Protein AF-0000000083161414 (afdb_homodimer)

Secondary structure (DSSP, 8-state):
--GGGGGS-EETTT--B-S-SS-----HHHHSTTS---TT---EE-HHHHHT-TT--EEEEEEETTEEEEEEEEEES--TT--EEEEE--TT--EEES--S---HHHHHHHHHTT--SEEE--SGGG-TTHHHHHHHTT-EEEEEGGGGGG-S--TTSSSEEEE-SSEEEE-SS-GGGHHHH-SEEEEE--SSSTT-EEEEEGGGTEEEEETTSEE-GGGG--TTPPTT--SEE-EEETTTTEEPPHHHHHHHHHHHTTS--SEEEESSTT-EE-SSHHHHHHHHHHHHHHHTT-TT-GGGG-/--GGGGGS-EETTT--B-S-SS-----HHHHSTTS---TT---EE-HHHHHT-TT--EEEEEEETTEEEEEEEEEES--TT--EEEEE--TT--EEES--S---HHHHHHHHHTT--SEEE--SGGG-TTHHHHHHHHT-EEEEEGGGGGG-S--TTSSSEEEE-SSEEEE-SS-GGGHHHH-SEEEEE--SSSTT-EEEEEGGGTEEEEETTSEE-GGGG--TTPPTT--SEE-EEETTTTEEPPHHHHHHHHHHHTTS--SEEEESSTT-EE-SSHHHHHHHHHHHHHHHTT-TT-GGGG-

Foldseek 3Di:
DPPVQQQFKAKQALQATAPDNDDDQDAPVQVDPLHHADPVGTDIDGLNCVCVDPQNKDWDWDADPVHNQWIKIFIPPATHPRWIWIWGDDPQFIEIEFAAAHDDPVVLVVCVVRPAGAEYEYQALSRNRVVVVSCVSRVHAYEDAQQRVVNHRDCDVVPRYDHDDDFKDQDGPDPPVCRPPPGQWMWGAQQQLHNRGTWIQRAVQLEIERAQQWFADPQLLDDPPDDPLGAGTAHANHDVVRHHTALVSLLSNLVRPVPGGHAKYHYTHPPGIDGGPVNVRSLSRSQSVNVVVPNPPDCSVVD/DPPVQQQFKAKQALQATAPDNDDDQDAPVQVDPLHHADPVGTDIDGLNCVCVDPQNKDWDWDADPVHNQWIKIFIPPATHPRWIWIWGDDPQFIEIEFAAAHDDPVVLVVCVVRPAGAEYEYQALSRNRVVVVSCVSRVHAYEDAQQRVVNHRDCDVVPRYDHDDDFKDQDGPDPPVCRPPPGQWMWGAQQQLHRRGTWIHRAVQLEIERAQQKFADPQLLDDPPDDPLGAGTAHANHDVVRHHTALVSLLSNLVRPVPGGHAKYHYGHPPGIDGGPVNVRSLSRSVSVNVVVPNPPDCSVVD

InterPro domains:
  IPR001279 Metallo-beta-lactamase [PF00753] (85-232)
  IPR036866 Ribonuclease Z/Hydroxyacylglutathione hydrolase-like [G3DSA:3.60.15.10] (53-272)
  IPR036866 Ribonuclease Z/Hydroxyacylglutathione hydrolase-like [SSF56281] (67-226)

Solvent-accessible surface area (backbone atoms only — not comparable to full-atom values): 31617 Å² total; per-residue (Å²): 124,65,70,77,63,31,52,24,32,17,36,55,59,57,23,41,29,32,79,40,71,68,91,74,84,72,54,72,68,35,53,34,52,48,42,42,40,51,68,89,48,79,54,72,42,25,52,51,56,50,74,68,33,90,77,59,64,42,74,47,78,45,63,39,90,91,39,83,45,38,29,38,40,31,55,37,60,78,50,41,80,47,50,39,18,35,43,37,57,48,97,73,49,14,34,26,44,36,36,54,48,85,76,50,69,68,54,52,51,53,42,46,76,67,66,42,40,44,35,33,39,39,36,45,74,80,30,44,14,35,45,55,59,53,22,60,74,46,71,14,44,32,39,36,35,47,75,45,52,88,68,62,49,47,62,75,92,48,82,44,60,39,69,47,69,83,55,59,45,60,55,44,84,51,63,80,92,55,16,75,84,64,28,47,36,35,38,36,42,32,26,60,44,37,78,32,14,30,34,37,38,34,52,90,75,22,33,32,41,25,37,63,56,49,25,58,26,57,32,38,52,34,80,74,89,64,47,90,75,52,37,32,33,34,64,35,38,10,72,76,47,62,31,44,47,23,55,67,41,55,44,38,35,48,64,59,51,67,86,59,73,48,29,27,38,38,33,32,38,92,87,28,56,40,76,58,61,35,54,63,38,47,55,52,14,50,48,46,42,34,39,41,44,62,45,82,80,49,74,64,75,75,106,125,65,70,75,62,32,51,23,30,18,37,56,61,56,22,41,28,32,79,39,70,70,90,74,83,71,53,70,68,35,52,35,50,49,42,42,39,52,67,89,47,80,54,73,45,24,53,50,55,50,75,68,32,91,74,58,64,42,75,47,79,46,62,40,92,90,38,82,45,37,29,36,40,32,54,38,62,78,50,42,80,49,50,40,17,34,44,38,57,47,97,73,48,14,36,25,44,36,35,52,48,85,76,51,70,69,56,53,51,54,42,47,76,67,67,42,39,44,35,34,41,41,35,45,74,80,30,45,13,34,45,54,60,52,22,61,73,45,71,14,44,31,38,37,35,48,76,46,54,86,67,62,50,47,63,75,92,48,81,44,59,40,72,45,68,82,55,60,46,62,54,43,82,53,63,81,92,54,16,76,84,63,28,47,35,34,38,35,43,32,27,61,44,37,77,30,14,29,34,37,38,34,53,91,73,22,33,31,40,24,38,62,54,48,26,58,27,58,32,40,51,35,79,75,89,64,46,88,74,53,38,33,33,34,65,36,39,11,71,76,45,62,32,44,45,23,55,67,40,55,42,39,36,48,62,58,49,67,84,58,72,48,29,27,38,39,33,31,41,93,86,30,55,42,77,58,62,35,53,62,39,47,53,53,14,51,48,47,41,34,40,41,43,60,46,82,79,49,75,62,74,74,107

pLDDT: mean 95.9, std 7.7, range [50.97, 98.94]

Radius of gyration: 25.71 Å; Cα contacts (8 Å, |Δi|>4): 1393; chains: 2; bounding box: 53×78×58 Å

Organism: NCBI:txid41062

Sequence (606 aa):
MDPSALDLLICSTCGIQYNVTSGLESCKICDDPRQYVPPSGQSWTTLRSLQASPNEYQNTFTTDPDNPNLISIQTTPKLAIGQRAFLCRSDHGNVLWDCITYLADETIQRVNSLGGIHTIVISHPHYFSTSIQWAEAFNADLYISAEDEGWLGNRGDGSKLKLWEGNRLYISDHPAEQRDEMADFVAIKTGGHFPGSSVLWWKSTKKLLIADTILVVPSGLYRVNRLPGTVSYTFMWSYPNFIPLPPDDVHGIWKAIKDIDFEDTHGAFTGHEIKGNSKAMVLESAKIIVKASGYLEHPIFLEMDPSALDLLICSTCGIQYNVTSGLESCKICDDPRQYVPPSGQSWTTLRSLQASPNEYQNTFTTDPDNPNLISIQTTPKLAIGQRAFLCRSDHGNVLWDCITYLADETIQRVNSLGGIHTIVISHPHYFSTSIQWAEAFNADLYISAEDEGWLGNRGDGSKLKLWEGNRLYISDHPAEQRDEMADFVAIKTGGHFPGSSVLWWKSTKKLLIADTILVVPSGLYRVNRLPGTVSYTFMWSYPNFIPLPPDDVHGIWKAIKDIDFEDTHGAFTGHEIKGNSKAMVLESAKIIVKASGYLEHPIFLE

Nearest PDB structures (foldseek):
  2p97-assembly1_A  TM=7.139E-01  e=1.213E-09  Trichormus variabilis ATCC 29413
  7l0b-assembly4_D  TM=6.690E-01  e=3.553E-08  Staphylococcus aureus
  7l0b-assembly1_A  TM=6.341E-01  e=8.142E-08  Staphylococcus aureus
  7l0b-assembly3_C  TM=6.534E-01  e=2.365E-07  Staphylococcus aureus
  2zzi-assembly1_A  TM=6.273E-01  e=8.270E-06  Thermus thermophilus HB8

Structure (mmCIF, N/CA/C/O backbone):
data_AF-0000000083161414-model_v1
#
loop_
_entity.id
_entity.type
_entity.pdbx_description
1 polymer 'Beta-lactamase-like protein'
#
loop_
_atom_site.group_PDB
_atom_site.id
_atom_site.type_symbol
_atom_site.label_atom_id
_atom_site.label_alt_id
_atom_site.label_comp_id
_atom_site.label_asym_id
_atom_site.label_entity_id
_atom_site.label_seq_id
_atom_site.pdbx_PDB_ins_code
_atom_site.Cartn_x
_atom_site.Cartn_y
_atom_site.Cartn_z
_atom_site.occupancy
_atom_site.B_iso_or_equiv
_atom_site.auth_seq_id
_atom_site.auth_comp_id
_atom_site.auth_asym_id
_atom_site.auth_atom_id
_atom_site.pdbx_PDB_model_num
ATOM 1 N N . MET A 1 1 ? 8.055 35.688 -3.094 1 67.81 1 MET A N 1
ATOM 2 C CA . MET A 1 1 ? 8.906 34.781 -2.35 1 67.81 1 MET A CA 1
ATOM 3 C C . MET A 1 1 ? 10.367 35.156 -2.451 1 67.81 1 MET A C 1
ATOM 5 O O . MET A 1 1 ? 10.789 35.75 -3.453 1 67.81 1 MET A O 1
ATOM 9 N N . ASP A 1 2 ? 11.039 35 -1.271 1 74.5 2 ASP A N 1
ATOM 10 C CA . ASP A 1 2 ? 12.477 35.219 -1.259 1 74.5 2 ASP A CA 1
ATOM 11 C C . ASP A 1 2 ? 13.188 34.375 -2.307 1 74.5 2 ASP A C 1
ATOM 13 O O . ASP A 1 2 ? 13.133 33.156 -2.256 1 74.5 2 ASP A O 1
ATOM 17 N N . PRO A 1 3 ? 13.75 35.031 -3.305 1 77.38 3 PRO A N 1
ATOM 18 C CA . PRO A 1 3 ? 14.406 34.312 -4.398 1 77.38 3 PRO A CA 1
ATOM 19 C C . PRO A 1 3 ? 15.461 33.312 -3.906 1 77.38 3 PRO A C 1
ATOM 21 O O . PRO A 1 3 ? 15.68 32.281 -4.539 1 77.38 3 PRO A O 1
ATOM 24 N N . SER A 1 4 ? 16.094 33.656 -2.824 1 82.19 4 SER A N 1
ATOM 25 C CA . SER A 1 4 ? 17.125 32.75 -2.305 1 82.19 4 SER A CA 1
ATOM 26 C C . SER A 1 4 ? 16.516 31.438 -1.818 1 82.19 4 SER A C 1
ATOM 28 O O . SER A 1 4 ? 17.188 30.406 -1.802 1 82.19 4 SER A O 1
ATOM 30 N N . ALA A 1 5 ? 15.242 31.516 -1.496 1 89.81 5 ALA A N 1
ATOM 31 C CA . ALA A 1 5 ? 14.57 30.328 -0.982 1 89.81 5 ALA A CA 1
ATOM 32 C C . ALA A 1 5 ? 14.227 29.359 -2.113 1 89.81 5 ALA A C 1
ATOM 34 O O . ALA A 1 5 ? 13.984 28.172 -1.872 1 89.81 5 ALA A O 1
ATOM 35 N N . LEU A 1 6 ? 14.227 29.844 -3.367 1 95.25 6 LEU A N 1
ATOM 36 C CA . LEU A 1 6 ? 13.844 29.047 -4.527 1 95.25 6 LEU A CA 1
ATOM 37 C C . LEU A 1 6 ? 14.922 28.016 -4.867 1 95.25 6 LEU A C 1
ATOM 39 O O . LEU A 1 6 ? 14.672 27.062 -5.609 1 95.25 6 LEU A O 1
ATOM 43 N N . ASP A 1 7 ? 16.125 28.203 -4.281 1 97.38 7 ASP A N 1
ATOM 44 C CA . ASP A 1 7 ? 17.234 27.344 -4.66 1 97.38 7 ASP A CA 1
ATOM 45 C C . ASP A 1 7 ? 17.562 26.359 -3.541 1 97.38 7 ASP A C 1
ATOM 47 O O . ASP A 1 7 ? 18.516 25.578 -3.658 1 97.38 7 ASP A O 1
ATOM 51 N N . LEU A 1 8 ? 16.797 26.438 -2.461 1 98.12 8 LEU A N 1
ATOM 52 C CA . LEU A 1 8 ? 17 25.469 -1.383 1 98.12 8 LEU A CA 1
ATOM 53 C C . LEU A 1 8 ? 16.656 24.062 -1.841 1 98.12 8 LEU A C 1
ATOM 55 O O . LEU A 1 8 ? 15.688 23.859 -2.572 1 98.12 8 LEU A O 1
ATOM 59 N N . LEU A 1 9 ? 17.422 23.062 -1.373 1 98.5 9 LEU A N 1
ATOM 60 C CA . LEU A 1 9 ? 17.266 21.688 -1.812 1 98.5 9 LEU A CA 1
ATOM 61 C C . LEU A 1 9 ? 15.969 21.094 -1.285 1 98.5 9 LEU A C 1
ATOM 63 O O . LEU A 1 9 ? 15.602 21.312 -0.132 1 98.5 9 LEU A O 1
ATOM 67 N N . ILE A 1 10 ? 15.312 20.406 -2.156 1 98.69 10 ILE A N 1
ATOM 68 C CA . ILE A 1 10 ? 14.125 19.609 -1.851 1 98.69 10 ILE A CA 1
ATOM 69 C C . ILE A 1 10 ? 14.383 18.156 -2.217 1 98.69 10 ILE A C 1
ATOM 71 O O . ILE A 1 10 ? 14.883 17.859 -3.307 1 98.69 10 ILE A O 1
ATOM 75 N N . CYS A 1 11 ? 14.117 17.25 -1.306 1 98.75 11 CYS A N 1
ATOM 76 C CA . CYS A 1 11 ? 14.234 15.828 -1.631 1 98.75 11 CYS A CA 1
ATOM 77 C C . CYS A 1 11 ? 13.281 15.445 -2.754 1 98.75 11 CYS A C 1
ATOM 79 O O . CYS A 1 11 ? 12.078 15.688 -2.662 1 98.75 11 CYS A O 1
ATOM 81 N N . SER A 1 12 ? 13.758 14.766 -3.787 1 98.06 12 SER A N 1
ATOM 82 C CA . SER A 1 12 ? 12.938 14.43 -4.945 1 98.06 12 SER A CA 1
ATOM 83 C C . SER A 1 12 ? 11.938 13.328 -4.609 1 98.06 12 SER A C 1
ATOM 85 O O . SER A 1 12 ? 10.93 13.164 -5.305 1 98.06 12 SER A O 1
ATOM 87 N N . THR A 1 13 ? 12.219 12.602 -3.551 1 98.12 13 THR A N 1
ATOM 88 C CA . THR A 1 13 ? 11.383 11.461 -3.209 1 98.12 13 THR A CA 1
ATOM 89 C C . THR A 1 13 ? 10.242 11.875 -2.275 1 98.12 13 THR A C 1
ATOM 91 O O . THR A 1 13 ? 9.07 11.727 -2.613 1 98.12 13 THR A O 1
ATOM 94 N N . CYS A 1 14 ? 10.562 12.531 -1.187 1 98.31 14 CYS A N 1
ATOM 95 C CA . CYS A 1 14 ? 9.539 12.789 -0.18 1 98.31 14 CYS A CA 1
ATOM 96 C C . CYS A 1 14 ? 9.094 14.242 -0.21 1 98.31 14 CYS A C 1
ATOM 98 O O . CYS A 1 14 ? 8.07 14.594 0.38 1 98.31 14 CYS A O 1
ATOM 100 N N . GLY A 1 15 ? 9.898 15.148 -0.743 1 98.62 15 GLY A N 1
ATOM 101 C CA . GLY A 1 15 ? 9.453 16.516 -0.968 1 98.62 15 GLY A CA 1
ATOM 102 C C . GLY A 1 15 ? 9.852 17.469 0.151 1 98.62 15 GLY A C 1
ATOM 103 O O . GLY A 1 15 ? 9.492 18.641 0.126 1 98.62 15 GLY A O 1
ATOM 104 N N . ILE A 1 16 ? 10.609 17 1.13 1 98.44 16 ILE A N 1
ATOM 105 C CA . ILE A 1 16 ? 10.984 17.859 2.252 1 98.44 16 ILE A CA 1
ATOM 106 C C . ILE A 1 16 ? 12.102 18.797 1.827 1 98.44 16 ILE A C 1
ATOM 108 O O . ILE A 1 16 ? 13.023 18.406 1.11 1 98.44 16 ILE A O 1
ATOM 112 N N . GLN A 1 17 ? 12.016 20.031 2.293 1 98.5 17 GLN A N 1
ATOM 113 C CA . GLN A 1 17 ? 12.984 21.078 1.952 1 98.5 17 GLN A CA 1
ATOM 114 C C . GLN A 1 17 ? 14.055 21.203 3.039 1 98.5 17 GLN A C 1
ATOM 116 O O . GLN A 1 17 ? 13.734 21.172 4.23 1 98.5 17 GLN A O 1
ATOM 121 N N . TYR A 1 18 ? 15.234 21.406 2.656 1 98.25 18 TYR A N 1
ATOM 122 C CA . TYR A 1 18 ? 16.375 21.656 3.539 1 98.25 18 TYR A CA 1
ATOM 123 C C . TYR A 1 18 ? 16.906 23.062 3.35 1 98.25 18 TYR A C 1
ATOM 125 O O . TYR A 1 18 ? 16.859 23.609 2.248 1 98.25 18 TYR A O 1
ATOM 133 N N . ASN A 1 19 ? 17.469 23.594 4.43 1 96.62 19 ASN A N 1
ATOM 134 C CA . ASN A 1 19 ? 17.969 24.969 4.398 1 96.62 19 ASN A CA 1
ATOM 135 C C . ASN A 1 19 ? 19.406 25.031 3.873 1 96.62 19 ASN A C 1
ATOM 137 O O . ASN A 1 19 ? 20.281 25.625 4.504 1 96.62 19 ASN A O 1
ATOM 141 N N . VAL A 1 20 ? 19.688 24.328 2.77 1 97.06 20 VAL A N 1
ATOM 142 C CA . VAL A 1 20 ? 20.969 24.344 2.082 1 97.06 20 VAL A CA 1
ATOM 143 C C . VAL A 1 20 ? 20.75 24.312 0.571 1 97.06 20 VAL A C 1
ATOM 145 O O . VAL A 1 20 ? 19.703 23.844 0.097 1 97.06 20 VAL A O 1
ATOM 148 N N . THR A 1 21 ? 21.719 24.844 -0.13 1 96.88 21 THR A N 1
ATOM 149 C CA . THR A 1 21 ? 21.594 24.906 -1.582 1 96.88 21 THR A CA 1
ATOM 150 C C . THR A 1 21 ? 22.438 23.812 -2.238 1 96.88 21 THR A C 1
ATOM 152 O O . THR A 1 21 ? 22.344 23.594 -3.449 1 96.88 21 THR A O 1
ATOM 155 N N . SER A 1 22 ? 23.297 23.156 -1.467 1 95.75 22 SER A N 1
ATOM 156 C CA . SER A 1 22 ? 24.141 22.078 -1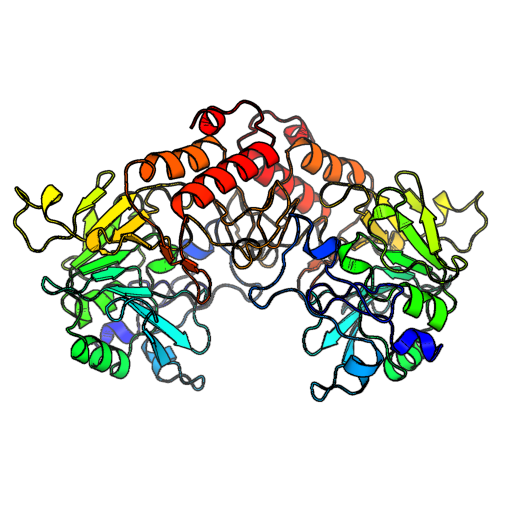.976 1 95.75 22 SER A CA 1
ATOM 157 C C . SER A 1 22 ? 24.75 21.266 -0.837 1 95.75 22 SER A C 1
ATOM 159 O O . SER A 1 22 ? 24.531 21.562 0.337 1 95.75 22 SER A O 1
ATOM 161 N N . GLY A 1 23 ? 25.297 20.094 -1.193 1 95.75 23 GLY A N 1
ATOM 162 C CA . GLY A 1 23 ? 26.172 19.391 -0.271 1 95.75 23 GLY A CA 1
ATOM 163 C C . GLY A 1 23 ? 25.438 18.375 0.592 1 95.75 23 GLY A C 1
ATOM 164 O O . GLY A 1 23 ? 26 17.828 1.536 1 95.75 23 GLY A O 1
ATOM 165 N N . LEU A 1 24 ? 24.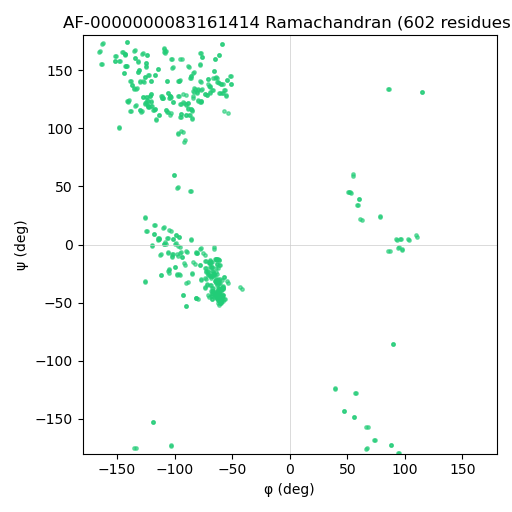172 18.172 0.38 1 95.44 24 LEU A N 1
ATOM 166 C CA . LEU A 1 24 ? 23.438 17.188 1.167 1 95.44 24 LEU A CA 1
ATOM 167 C C . LEU A 1 24 ? 23.609 15.797 0.57 1 95.44 24 LEU A C 1
ATOM 169 O O . LEU A 1 24 ? 23.344 15.594 -0.619 1 95.44 24 LEU A O 1
ATOM 173 N N . GLU A 1 25 ? 24 14.875 1.366 1 94 25 GLU A N 1
ATOM 174 C CA . GLU A 1 25 ? 24.266 13.516 0.893 1 94 25 GLU A CA 1
ATOM 175 C C . GLU A 1 25 ? 23.016 12.648 0.961 1 94 25 GLU A C 1
ATOM 177 O O . GLU A 1 25 ? 22.859 11.719 0.165 1 94 25 GLU A O 1
ATOM 182 N N . SER A 1 26 ? 22.203 12.938 1.973 1 96.25 26 SER A N 1
ATOM 183 C CA . SER A 1 26 ? 21.031 12.086 2.148 1 96.25 26 SER A CA 1
ATOM 184 C C . SER A 1 26 ? 19.891 12.844 2.801 1 96.25 26 SER A C 1
ATOM 186 O O . SER A 1 26 ? 20.078 13.93 3.354 1 96.25 26 SER A O 1
ATOM 188 N N . CYS A 1 27 ? 18.734 12.375 2.611 1 98.06 27 CYS A N 1
ATOM 189 C CA . CYS A 1 27 ? 17.516 12.883 3.236 1 98.06 27 CYS A CA 1
ATOM 190 C C . CYS A 1 27 ? 17.188 12.094 4.496 1 98.06 27 CYS A C 1
ATOM 192 O O . CYS A 1 27 ? 16.938 10.883 4.434 1 98.06 27 CYS A O 1
ATOM 194 N N . LYS A 1 28 ? 17.109 12.719 5.59 1 97.12 28 LYS A N 1
ATOM 195 C CA . LYS A 1 28 ? 16.906 12.023 6.855 1 97.12 28 LYS A CA 1
ATOM 196 C C . LYS A 1 28 ? 15.539 11.336 6.895 1 97.12 28 LYS A C 1
ATOM 198 O O . LYS A 1 28 ? 15.375 10.305 7.547 1 97.12 28 LYS A O 1
ATOM 203 N N . ILE A 1 29 ? 14.578 11.914 6.238 1 97.69 29 ILE A N 1
ATOM 204 C CA . ILE A 1 29 ? 13.25 11.312 6.164 1 97.69 29 ILE A CA 1
ATOM 205 C C . ILE A 1 29 ? 13.305 10.023 5.352 1 97.69 29 ILE A C 1
ATOM 207 O O . ILE A 1 29 ? 12.781 8.992 5.77 1 97.69 29 ILE A O 1
ATOM 211 N N . CYS A 1 30 ? 13.938 10.031 4.207 1 98.06 30 CYS A N 1
ATOM 212 C CA . CYS A 1 30 ? 14.016 8.867 3.33 1 98.06 30 CYS A CA 1
ATOM 213 C C . CYS A 1 30 ? 14.93 7.797 3.924 1 98.06 30 CYS A C 1
ATOM 215 O O . CYS A 1 30 ? 14.75 6.609 3.654 1 98.06 30 CYS A O 1
ATOM 217 N N . ASP A 1 31 ? 15.883 8.227 4.773 1 97.88 31 ASP A N 1
ATOM 218 C CA . ASP A 1 31 ? 16.797 7.285 5.426 1 97.88 31 ASP A CA 1
ATOM 219 C C . ASP A 1 31 ? 16.078 6.504 6.523 1 97.88 31 ASP A C 1
ATOM 221 O O . ASP A 1 31 ? 16.484 5.395 6.871 1 97.88 31 ASP A O 1
ATOM 225 N N . ASP A 1 32 ? 15.109 7.121 7.07 1 98.19 32 ASP A N 1
ATOM 226 C CA . ASP A 1 32 ? 14.367 6.492 8.156 1 98.19 32 ASP A CA 1
ATOM 227 C C . ASP A 1 32 ? 13.664 5.223 7.672 1 98.19 32 ASP A C 1
ATOM 229 O O . ASP A 1 32 ? 13.062 5.207 6.598 1 98.19 32 ASP A O 1
ATOM 233 N N . PRO A 1 33 ? 13.633 4.145 8.453 1 98.12 33 PRO A N 1
ATOM 234 C CA . PRO A 1 33 ? 13.055 2.857 8.047 1 98.12 33 PRO A CA 1
ATOM 235 C C . PRO A 1 33 ? 11.57 2.947 7.734 1 98.12 33 PRO A C 1
ATOM 237 O O . PRO A 1 33 ? 11 2.021 7.148 1 98.12 33 PRO A O 1
ATOM 240 N N . ARG A 1 34 ? 10.93 4.039 8.109 1 97.5 34 ARG A N 1
ATOM 241 C CA . ARG A 1 34 ? 9.531 4.238 7.754 1 97.5 34 ARG A CA 1
ATOM 242 C C . ARG A 1 34 ? 9.375 4.555 6.27 1 97.5 34 ARG A C 1
ATOM 244 O O . ARG A 1 34 ? 8.289 4.414 5.707 1 97.5 34 ARG A O 1
ATOM 251 N N . GLN A 1 35 ? 10.367 5.031 5.672 1 97.88 35 GLN A N 1
ATOM 252 C CA . GLN A 1 35 ? 10.367 5.469 4.277 1 97.88 35 GLN A CA 1
ATOM 253 C C . GLN A 1 35 ? 11.359 4.656 3.449 1 97.88 35 GLN A C 1
ATOM 255 O O . GLN A 1 35 ? 11.461 3.438 3.607 1 97.88 35 GLN A O 1
ATOM 260 N N . TYR A 1 36 ? 11.906 5.309 2.32 1 98.12 36 TYR A N 1
ATOM 261 C CA . TYR A 1 36 ? 12.836 4.582 1.464 1 98.12 36 TYR A CA 1
ATOM 262 C C . TYR A 1 36 ? 13.602 5.539 0.556 1 98.12 36 TYR A C 1
ATOM 264 O O . TYR A 1 36 ? 13.188 6.684 0.363 1 98.12 36 TYR A O 1
ATOM 272 N N . VAL A 1 37 ? 14.719 5.07 0.172 1 98.06 37 VAL A N 1
ATOM 273 C CA . VAL A 1 37 ? 15.461 5.656 -0.939 1 98.06 37 VAL A CA 1
ATOM 274 C C . VAL A 1 37 ? 15.164 4.883 -2.223 1 98.06 37 VAL A C 1
ATOM 276 O O . VAL A 1 37 ? 15.234 3.65 -2.24 1 98.06 37 VAL A O 1
ATOM 279 N N . PRO A 1 38 ? 14.766 5.559 -3.289 1 96.88 38 PRO A N 1
ATOM 280 C CA . PRO A 1 38 ? 14.469 4.824 -4.52 1 96.88 38 PRO A CA 1
ATOM 281 C C . PRO A 1 38 ? 15.68 4.074 -5.07 1 96.88 38 PRO A C 1
ATOM 283 O O . PRO A 1 38 ? 16.812 4.363 -4.688 1 96.88 38 PRO A O 1
ATOM 286 N N . PRO A 1 39 ? 15.422 3.127 -5.969 1 95.75 39 PRO A N 1
ATOM 287 C CA . PRO A 1 39 ? 16.516 2.322 -6.516 1 95.75 39 PRO A CA 1
ATOM 288 C C . PRO A 1 39 ? 17.594 3.172 -7.184 1 95.75 39 PRO A C 1
ATOM 290 O O . PRO A 1 39 ? 18.766 2.791 -7.188 1 95.75 39 PRO A O 1
ATOM 293 N N . SER A 1 40 ? 17.25 4.312 -7.699 1 95.94 40 SER A N 1
ATOM 294 C CA . SER A 1 40 ? 18.188 5.18 -8.406 1 95.94 40 SER A CA 1
ATOM 295 C C . SER A 1 40 ? 19.031 5.992 -7.434 1 95.94 40 SER A C 1
ATOM 297 O O . SER A 1 40 ? 19.953 6.703 -7.844 1 95.94 40 SER A O 1
ATOM 299 N N . GLY A 1 41 ? 18.688 5.906 -6.141 1 96.88 41 GLY A N 1
ATOM 300 C CA . GLY A 1 41 ? 19.422 6.652 -5.129 1 96.88 41 GLY A CA 1
ATOM 301 C C . GLY A 1 41 ? 18.781 7.992 -4.801 1 96.88 41 GLY A C 1
ATOM 302 O O . GLY A 1 41 ? 17.734 8.344 -5.355 1 96.88 41 GLY A O 1
ATOM 303 N N . GLN A 1 42 ? 19.453 8.711 -3.865 1 97.25 42 GLN A N 1
ATOM 304 C CA . GLN A 1 42 ? 19 10.023 -3.414 1 97.25 42 GLN A CA 1
ATOM 305 C C . GLN A 1 42 ? 19.156 11.07 -4.516 1 97.25 42 GLN A C 1
ATOM 307 O O . GLN A 1 42 ? 20.156 11.078 -5.23 1 97.25 42 GLN A O 1
ATOM 312 N N . SER A 1 43 ? 18.156 11.898 -4.676 1 97.81 43 SER A N 1
ATOM 313 C CA . SER A 1 43 ? 18.25 13.016 -5.605 1 97.81 43 SER A CA 1
ATOM 314 C C . SER A 1 43 ? 17.531 14.25 -5.066 1 97.81 43 SER A C 1
ATOM 316 O O . SER A 1 43 ? 16.75 14.156 -4.121 1 97.81 43 SER A O 1
ATOM 318 N N . TRP A 1 44 ? 17.859 15.414 -5.672 1 98.25 44 TRP A N 1
ATOM 319 C CA . TRP A 1 44 ? 17.375 16.688 -5.16 1 98.25 44 TRP A CA 1
ATOM 320 C C . TRP A 1 44 ? 16.766 17.531 -6.281 1 98.25 44 TRP A C 1
ATOM 322 O O . TRP A 1 44 ? 17.141 17.375 -7.449 1 98.25 44 TRP A O 1
ATOM 332 N N . THR A 1 45 ? 15.828 18.312 -5.91 1 98.19 45 THR A N 1
ATOM 333 C CA . THR A 1 45 ? 15.258 19.359 -6.746 1 98.19 45 THR A CA 1
ATOM 334 C C . THR A 1 45 ? 15.133 20.672 -5.965 1 98.19 45 THR A C 1
ATOM 336 O O . THR A 1 45 ? 15.711 20.812 -4.891 1 98.19 45 THR A O 1
ATOM 339 N N . THR A 1 46 ? 14.562 21.656 -6.535 1 98.38 46 THR A N 1
ATOM 340 C CA . THR A 1 46 ? 14.273 22.953 -5.914 1 98.38 46 THR A CA 1
ATOM 341 C C . THR A 1 46 ? 12.938 23.5 -6.395 1 98.38 46 THR A C 1
ATOM 343 O O . THR A 1 46 ? 12.375 23.016 -7.379 1 98.38 46 THR A O 1
ATOM 346 N N . LEU A 1 47 ? 12.461 24.469 -5.648 1 98.06 47 LEU A N 1
ATOM 347 C CA . LEU A 1 47 ? 11.234 25.109 -6.113 1 98.06 47 LEU A CA 1
ATOM 348 C C . LEU A 1 47 ? 11.445 25.75 -7.484 1 98.06 47 LEU A C 1
ATOM 350 O O . LEU A 1 47 ? 10.555 25.688 -8.344 1 98.06 47 LEU A O 1
ATOM 354 N N . ARG A 1 48 ? 12.602 26.359 -7.742 1 97.5 48 ARG A N 1
ATOM 355 C CA . ARG A 1 48 ? 12.891 26.953 -9.047 1 97.5 48 ARG A CA 1
ATOM 356 C C . ARG A 1 48 ? 12.82 25.906 -10.148 1 97.5 48 ARG A C 1
ATOM 358 O O . ARG A 1 48 ? 12.18 26.125 -11.18 1 97.5 48 ARG A O 1
ATOM 365 N N . SER A 1 49 ? 13.484 24.75 -9.914 1 97.56 49 SER A N 1
ATOM 366 C CA . SER A 1 49 ? 13.484 23.672 -10.898 1 97.56 49 SER A CA 1
ATOM 367 C C . SER A 1 49 ? 12.078 23.141 -11.141 1 97.56 49 SER A C 1
ATOM 369 O O . SER A 1 49 ? 11.703 22.828 -12.273 1 97.56 49 SER A O 1
ATOM 371 N N . LEU A 1 50 ? 11.32 23.031 -10.07 1 98.19 50 LEU A N 1
ATOM 372 C CA . LEU A 1 50 ? 9.953 22.516 -10.195 1 98.19 50 LEU A CA 1
ATOM 373 C C . LEU A 1 50 ? 9.078 23.484 -10.977 1 98.19 50 LEU A C 1
ATOM 375 O O . LEU A 1 50 ? 8.281 23.062 -11.82 1 98.19 50 LEU A O 1
ATOM 379 N N . GLN A 1 51 ? 9.242 24.781 -10.75 1 96.94 51 GLN A N 1
ATOM 380 C CA . GLN A 1 51 ? 8.453 25.797 -11.43 1 96.94 51 GLN A CA 1
ATOM 381 C C . GLN A 1 51 ? 8.789 25.859 -12.914 1 96.94 51 GLN A C 1
ATOM 383 O O . GLN A 1 51 ? 7.934 26.172 -13.742 1 96.94 51 GLN A O 1
ATOM 388 N N . ALA A 1 52 ? 9.984 25.516 -13.273 1 96.56 52 ALA A N 1
ATOM 389 C CA . ALA A 1 52 ? 10.445 25.594 -14.664 1 96.56 52 ALA A CA 1
ATOM 390 C C . ALA A 1 52 ? 10.367 24.234 -15.344 1 96.56 52 ALA A C 1
ATOM 392 O O . ALA A 1 52 ? 10.75 24.094 -16.5 1 96.56 52 ALA A O 1
ATOM 393 N N . SER A 1 53 ? 9.891 23.281 -14.617 1 96.12 53 SER A N 1
ATOM 394 C CA . SER A 1 53 ? 9.906 21.906 -15.102 1 96.12 53 SER A CA 1
ATOM 395 C C . SER A 1 53 ? 9.031 21.734 -16.344 1 96.12 53 SER A C 1
ATOM 397 O O . SER A 1 53 ? 7.93 22.297 -16.406 1 96.12 53 SER A O 1
ATOM 399 N N . PRO A 1 54 ? 9.398 20.922 -17.281 1 94.31 54 PRO A N 1
ATOM 400 C CA . PRO A 1 54 ? 8.555 20.609 -18.438 1 94.31 54 PRO A CA 1
ATOM 401 C C . PRO A 1 54 ? 7.32 19.797 -18.062 1 94.31 54 PRO A C 1
ATOM 403 O O . PRO A 1 54 ? 6.375 19.703 -18.859 1 94.31 54 PRO A O 1
ATOM 406 N N . ASN A 1 55 ? 7.285 19.203 -16.859 1 92.88 55 ASN A N 1
ATOM 407 C CA . ASN A 1 55 ? 6.121 18.469 -16.391 1 92.88 55 ASN A CA 1
ATOM 408 C C . ASN A 1 55 ? 4.945 19.391 -16.094 1 92.88 55 ASN A C 1
ATOM 410 O O . ASN A 1 55 ? 3.811 18.938 -15.93 1 92.88 55 ASN A O 1
ATOM 414 N N . GLU A 1 56 ? 5.227 20.688 -16.031 1 95.31 56 GLU A N 1
ATOM 415 C CA . GLU A 1 56 ? 4.199 21.703 -15.828 1 95.31 56 GLU A CA 1
ATOM 416 C C . GLU A 1 56 ? 3.385 21.422 -14.57 1 95.31 56 GLU A C 1
ATOM 418 O O . GLU A 1 56 ? 2.158 21.312 -14.633 1 95.31 56 GLU A O 1
ATOM 423 N N . TYR A 1 57 ? 4.027 21.359 -13.406 1 98 57 TYR A N 1
ATOM 424 C CA . TYR A 1 57 ? 3.373 21.125 -12.125 1 98 57 TYR A CA 1
ATOM 425 C C . TYR A 1 57 ? 2.35 22.203 -11.812 1 98 57 TYR A C 1
ATOM 427 O O . TYR A 1 57 ? 2.584 23.391 -12.086 1 98 57 TYR A O 1
ATOM 435 N N . GLN A 1 58 ? 1.248 21.75 -11.297 1 97.88 58 GLN A N 1
ATOM 436 C CA . GLN A 1 58 ? 0.197 22.656 -10.836 1 97.88 58 GLN A CA 1
ATOM 437 C C . GLN A 1 58 ? -0.485 22.109 -9.586 1 97.88 58 GLN A C 1
ATOM 439 O O . GLN A 1 58 ? -0.511 20.906 -9.359 1 97.88 58 GLN A O 1
ATOM 444 N N . ASN A 1 59 ? -0.918 23 -8.742 1 98.56 59 ASN A N 1
ATOM 445 C CA . ASN A 1 59 ? -1.77 22.594 -7.629 1 98.56 59 ASN A CA 1
ATOM 446 C C . ASN A 1 59 ? -3.248 22.641 -8.008 1 98.56 59 ASN A C 1
ATOM 448 O O . ASN A 1 59 ? -3.752 23.703 -8.398 1 98.56 59 ASN A O 1
ATOM 452 N N . THR A 1 60 ? -3.857 21.531 -7.902 1 98.31 60 THR A N 1
ATOM 453 C CA . THR A 1 60 ? -5.289 21.422 -8.164 1 98.31 60 THR A CA 1
ATOM 454 C C . THR A 1 60 ? -6.086 21.594 -6.871 1 98.31 60 THR A C 1
ATOM 456 O O . THR A 1 60 ? -5.766 21 -5.848 1 98.31 60 THR A O 1
ATOM 459 N N . PHE A 1 61 ? -7.07 22.469 -6.945 1 98.62 61 PHE A N 1
ATOM 460 C CA . PHE A 1 61 ? -7.961 22.734 -5.82 1 98.62 61 PHE A CA 1
ATOM 461 C C . PHE A 1 61 ? -9.297 22.016 -6.008 1 98.62 61 PHE A C 1
ATOM 463 O O . PHE A 1 61 ? -9.961 22.188 -7.027 1 98.62 61 PHE A O 1
ATOM 470 N N . THR A 1 62 ? -9.672 21.172 -5.047 1 98.5 62 THR A N 1
ATOM 471 C CA . THR A 1 62 ? -10.93 20.438 -5.113 1 98.5 62 THR A CA 1
ATOM 472 C C . THR A 1 62 ? -11.781 20.719 -3.879 1 98.5 62 THR A C 1
ATOM 474 O O . THR A 1 62 ? -11.391 20.391 -2.758 1 98.5 62 THR A O 1
ATOM 477 N N . THR A 1 63 ? -12.922 21.281 -4.086 1 98.31 63 THR A N 1
ATOM 478 C CA . THR A 1 63 ? -13.852 21.578 -2.994 1 98.31 63 THR A CA 1
ATOM 479 C C . THR A 1 63 ? -14.641 20.328 -2.602 1 98.31 63 THR A C 1
ATOM 481 O O . THR A 1 63 ? -15.117 19.594 -3.467 1 98.31 63 THR A O 1
ATOM 484 N N . ASP A 1 64 ? -14.664 20.078 -1.337 1 97.44 64 ASP A N 1
ATOM 485 C CA . ASP A 1 64 ? -15.5 18.984 -0.856 1 97.44 64 ASP A CA 1
ATOM 486 C C . ASP A 1 64 ? -16.953 19.188 -1.275 1 97.44 64 ASP A C 1
ATOM 488 O O . ASP A 1 64 ? -17.516 20.281 -1.127 1 97.44 64 ASP A O 1
ATOM 492 N N . PRO A 1 65 ? -17.531 18.172 -1.789 1 95.06 65 PRO A N 1
ATOM 493 C CA . PRO A 1 65 ? -18.906 18.328 -2.279 1 95.06 65 PRO A CA 1
ATOM 494 C C . PRO A 1 65 ? -19.906 18.641 -1.159 1 95.06 65 PRO A C 1
ATOM 496 O O . PRO A 1 65 ? -20.922 19.281 -1.395 1 95.06 65 PRO A O 1
ATOM 499 N N . ASP A 1 66 ? -19.625 18.234 0.068 1 95 66 ASP A N 1
ATOM 500 C CA . ASP A 1 66 ? -20.594 18.375 1.163 1 95 66 ASP A CA 1
ATOM 501 C C . ASP A 1 66 ? -20.25 19.562 2.049 1 95 66 ASP A C 1
ATOM 503 O O . ASP A 1 66 ? -21 19.891 2.975 1 95 66 ASP A O 1
ATOM 507 N N . ASN A 1 67 ? -19.125 20.203 1.897 1 97.19 67 ASN A N 1
ATOM 508 C CA . ASN A 1 67 ? -18.672 21.344 2.672 1 97.19 67 ASN A CA 1
ATOM 509 C C . ASN A 1 67 ? -17.812 22.281 1.831 1 97.19 67 ASN A C 1
ATOM 511 O O . ASN A 1 67 ? -16.594 22.062 1.688 1 97.19 67 ASN A O 1
ATOM 515 N N . PRO A 1 68 ? -18.391 23.344 1.368 1 97.38 68 PRO A N 1
ATOM 516 C CA . PRO A 1 68 ? -17.656 24.25 0.463 1 97.38 68 PRO A CA 1
ATOM 517 C C . PRO A 1 68 ? -16.453 24.906 1.13 1 97.38 68 PRO A C 1
ATOM 519 O O . PRO A 1 68 ? -15.617 25.5 0.447 1 97.38 68 PRO A O 1
ATOM 522 N N . ASN A 1 69 ? -16.359 24.828 2.436 1 98.31 69 ASN A N 1
ATOM 523 C CA . ASN A 1 69 ? -15.25 25.453 3.156 1 98.31 69 ASN A CA 1
ATOM 524 C C . ASN A 1 69 ? -14.062 24.516 3.289 1 98.31 69 ASN A C 1
ATOM 526 O O . ASN A 1 69 ? -13.008 24.891 3.809 1 98.31 69 ASN A O 1
ATOM 530 N N . LEU A 1 70 ? -14.234 23.312 2.883 1 98.69 70 LEU A N 1
ATOM 531 C CA . LEU A 1 70 ? -13.156 22.328 2.883 1 98.69 70 LEU A CA 1
ATOM 532 C C . LEU A 1 70 ? -12.617 22.125 1.474 1 98.69 70 LEU A C 1
ATOM 534 O O . LEU A 1 70 ? -13.305 21.562 0.62 1 98.69 70 LEU A O 1
ATOM 538 N N . ILE A 1 71 ? -11.383 22.531 1.241 1 98.88 71 ILE A N 1
ATOM 539 C CA . ILE A 1 71 ? -10.781 22.469 -0.085 1 98.88 71 ILE A CA 1
ATOM 540 C C . ILE A 1 71 ? -9.469 21.703 -0.018 1 98.88 71 ILE A C 1
ATOM 542 O O . ILE A 1 71 ? -8.562 22.062 0.741 1 98.88 71 ILE A O 1
ATOM 546 N N . SER A 1 72 ? -9.398 20.625 -0.78 1 98.75 72 SER A N 1
ATOM 547 C CA . SER A 1 72 ? -8.133 19.906 -0.862 1 98.75 72 SER A CA 1
ATOM 548 C C . SER A 1 72 ? -7.223 20.5 -1.933 1 98.75 72 SER A C 1
ATOM 550 O O . SER A 1 72 ? -7.699 21 -2.955 1 98.75 72 SER A O 1
ATOM 552 N N . ILE A 1 73 ? -5.945 20.531 -1.68 1 98.81 73 ILE A N 1
ATOM 553 C CA . ILE A 1 73 ? -4.918 21 -2.602 1 98.81 73 ILE A CA 1
ATOM 554 C C . ILE A 1 73 ? -3.922 19.891 -2.891 1 98.81 73 ILE A C 1
ATOM 556 O O . ILE A 1 73 ? -3.338 19.312 -1.967 1 98.81 73 ILE A O 1
ATOM 560 N N . GLN A 1 74 ? -3.74 19.531 -4.129 1 98.62 74 GLN A N 1
ATOM 561 C CA . GLN A 1 74 ? -2.838 18.453 -4.531 1 98.62 74 GLN A CA 1
ATOM 562 C C . GLN A 1 74 ? -2.039 18.844 -5.773 1 98.62 74 GLN A C 1
ATOM 564 O O . GLN A 1 74 ? -2.578 19.453 -6.699 1 98.62 74 GLN A O 1
ATOM 569 N N . THR A 1 75 ? -0.782 18.484 -5.805 1 98.75 75 THR A N 1
ATOM 570 C CA . THR A 1 75 ? 0.064 18.766 -6.957 1 98.75 75 THR A CA 1
ATOM 571 C C . THR A 1 75 ? -0.138 17.719 -8.047 1 98.75 75 THR A C 1
ATOM 573 O O . THR A 1 75 ? -0.203 16.516 -7.766 1 98.75 75 THR A O 1
ATOM 576 N N . THR A 1 76 ? -0.279 18.141 -9.242 1 97.69 76 THR A N 1
ATOM 577 C CA . THR A 1 76 ? -0.345 17.281 -10.43 1 97.69 76 THR A CA 1
ATOM 578 C C . THR A 1 76 ? 0.685 17.719 -11.469 1 97.69 76 THR A C 1
ATOM 580 O O . THR A 1 76 ? 0.842 18.922 -11.727 1 97.69 76 THR A O 1
ATOM 583 N N . PRO A 1 77 ? 1.368 16.938 -12.164 1 97.62 77 PRO A N 1
ATOM 584 C CA . PRO A 1 77 ? 1.456 15.5 -11.891 1 97.62 77 PRO A CA 1
ATOM 585 C C . PRO A 1 77 ? 2.002 15.203 -10.492 1 97.62 77 PRO A C 1
ATOM 587 O O . PRO A 1 77 ? 2.395 16.125 -9.773 1 97.62 77 PRO A O 1
ATOM 590 N N . LYS A 1 78 ? 1.968 13.953 -10.133 1 97.44 78 LYS A N 1
ATOM 591 C CA . LYS A 1 78 ? 2.316 13.523 -8.773 1 97.44 78 LYS A CA 1
ATOM 592 C C . LYS A 1 78 ? 3.711 14.008 -8.391 1 97.44 78 LYS A C 1
ATOM 594 O O . LYS A 1 78 ? 4.668 13.828 -9.148 1 97.44 78 LYS A O 1
ATOM 599 N N . LEU A 1 79 ? 3.842 14.625 -7.328 1 97.62 79 LEU A N 1
ATOM 600 C CA . LEU A 1 79 ? 5.086 15.078 -6.719 1 97.62 79 LEU A CA 1
ATOM 601 C C . LEU A 1 79 ? 5.211 14.562 -5.289 1 97.62 79 LEU A C 1
ATOM 603 O O . LEU A 1 79 ? 4.207 14.406 -4.59 1 97.62 79 LEU A O 1
ATOM 607 N N . ALA A 1 80 ? 6.488 14.219 -4.852 1 97.12 80 ALA A N 1
ATOM 608 C CA . ALA A 1 80 ? 6.738 13.664 -3.523 1 97.12 80 ALA A CA 1
ATOM 609 C C . ALA A 1 80 ? 5.926 12.391 -3.299 1 97.12 80 ALA A C 1
ATOM 611 O O . ALA A 1 80 ? 5.996 11.453 -4.094 1 97.12 80 ALA A O 1
ATOM 612 N N . ILE A 1 81 ? 5.199 12.281 -2.268 1 95.62 81 ILE A N 1
ATOM 613 C CA . ILE A 1 81 ? 4.508 11.023 -2.008 1 95.62 81 ILE A CA 1
ATOM 614 C C . ILE A 1 81 ? 3.078 11.109 -2.537 1 95.62 81 ILE A C 1
ATOM 616 O O . ILE A 1 81 ? 2.273 10.203 -2.309 1 95.62 81 ILE A O 1
ATOM 620 N N . GLY A 1 82 ? 2.738 12.164 -3.225 1 97.06 82 GLY A N 1
ATOM 621 C CA . GLY A 1 82 ? 1.426 12.328 -3.828 1 97.06 82 GLY A CA 1
ATOM 622 C C . GLY A 1 82 ? 0.358 12.742 -2.832 1 97.06 82 GLY A C 1
ATOM 623 O O . GLY A 1 82 ? -0.831 12.5 -3.055 1 97.06 82 GLY A O 1
ATOM 624 N N . GLN A 1 83 ? 0.737 13.344 -1.786 1 97.44 83 GLN A N 1
ATOM 625 C CA . GLN A 1 83 ? -0.143 13.734 -0.69 1 97.44 83 GLN A CA 1
ATOM 626 C C . GLN A 1 83 ? -0.949 14.984 -1.051 1 97.44 83 GLN A C 1
ATOM 628 O O . GLN A 1 83 ? -0.629 15.68 -2.018 1 97.44 83 GLN A O 1
ATOM 633 N N . ARG A 1 84 ? -1.977 15.227 -0.278 1 98.5 84 ARG A N 1
ATOM 634 C CA . ARG A 1 84 ? -2.727 16.469 -0.4 1 98.5 84 ARG A CA 1
ATOM 635 C C . ARG A 1 84 ? -2.799 17.203 0.938 1 98.5 84 ARG A C 1
ATOM 637 O O . ARG A 1 84 ? -2.566 16.609 1.99 1 98.5 84 ARG A O 1
ATOM 644 N N . ALA A 1 85 ? -3.002 18.469 0.886 1 98.75 85 ALA A N 1
ATOM 645 C CA . ALA A 1 85 ? -3.311 19.312 2.035 1 98.75 85 ALA A CA 1
ATOM 646 C C . ALA A 1 85 ? -4.762 19.781 2 1 98.75 85 ALA A C 1
ATOM 648 O O . ALA A 1 85 ? -5.438 19.656 0.975 1 98.75 85 ALA A O 1
ATOM 649 N N . PHE A 1 86 ? -5.23 20.297 3.146 1 98.88 86 PHE A N 1
ATOM 650 C CA . PHE A 1 86 ? -6.602 20.797 3.221 1 98.88 86 PHE A CA 1
ATOM 651 C C . PHE A 1 86 ? -6.629 22.25 3.668 1 98.88 86 PHE A C 1
ATOM 653 O O . PHE A 1 86 ? -6.117 22.594 4.738 1 98.88 86 PHE A O 1
ATOM 660 N N . LEU A 1 87 ? -7.152 23.109 2.838 1 98.88 87 LEU A N 1
ATOM 661 C CA . LEU A 1 87 ? -7.5 24.469 3.252 1 98.88 87 LEU A CA 1
ATOM 662 C C . LEU A 1 87 ? -8.891 24.5 3.877 1 98.88 87 LEU A C 1
ATOM 664 O O . LEU A 1 87 ? -9.891 24.297 3.186 1 98.88 87 LEU A O 1
ATOM 668 N N . CYS A 1 88 ? -8.961 24.688 5.168 1 98.56 88 CYS A N 1
ATOM 669 C CA . CYS A 1 88 ? -10.203 24.844 5.902 1 98.56 88 CYS A CA 1
ATOM 670 C C . CYS A 1 88 ? -10.547 26.328 6.09 1 98.56 88 CYS A C 1
ATOM 672 O O . CYS A 1 88 ? -9.906 27.016 6.887 1 98.56 88 CYS A O 1
ATOM 674 N N . ARG A 1 89 ? -11.516 26.766 5.441 1 97.75 89 ARG A N 1
ATOM 675 C CA . ARG A 1 89 ? -11.875 28.188 5.48 1 97.75 89 ARG A CA 1
ATOM 676 C C . ARG A 1 89 ? -12.742 28.484 6.695 1 97.75 89 ARG A C 1
ATOM 678 O O . ARG A 1 89 ? -13.664 27.734 7.012 1 97.75 89 ARG A O 1
ATOM 685 N N . SER A 1 90 ? -12.359 29.5 7.359 1 93.5 90 SER A N 1
ATOM 686 C CA . SER A 1 90 ? -13.07 29.922 8.562 1 93.5 90 SER A CA 1
ATOM 687 C C . SER A 1 90 ? -13.109 31.453 8.656 1 93.5 90 SER A C 1
ATOM 689 O O . SER A 1 90 ? -12.219 32.125 8.148 1 93.5 90 SER A O 1
ATOM 691 N N . ASP A 1 91 ? -14.141 32 9.352 1 89.56 91 ASP A N 1
ATOM 692 C CA . ASP A 1 91 ? -14.289 33.438 9.555 1 89.56 91 ASP A CA 1
ATOM 693 C C . ASP A 1 91 ? -13.219 33.969 10.5 1 89.56 91 ASP A C 1
ATOM 695 O O . ASP A 1 91 ? -12.961 35.156 10.547 1 89.56 91 ASP A O 1
ATOM 699 N N . HIS A 1 92 ? -12.586 33.094 11.188 1 87.19 92 HIS A N 1
ATOM 700 C CA . HIS A 1 92 ? -11.594 33.5 12.172 1 87.19 92 HIS A CA 1
ATOM 701 C C . HIS A 1 92 ? -10.18 33.25 11.656 1 87.19 92 HIS A C 1
ATOM 703 O O . HIS A 1 92 ? -9.211 33.344 12.414 1 87.19 92 HIS A O 1
ATOM 709 N N . GLY A 1 93 ? -10.07 32.969 10.359 1 92.81 93 GLY A N 1
ATOM 710 C CA . GLY A 1 93 ? -8.781 32.688 9.742 1 92.81 93 GLY A CA 1
ATOM 711 C C . GLY A 1 93 ? -8.688 31.25 9.219 1 92.81 93 GLY A C 1
ATOM 712 O O . GLY A 1 93 ? -9.008 30.297 9.93 1 92.81 93 GLY A O 1
ATOM 713 N N . ASN A 1 94 ? -8.25 31.109 8 1 97.25 94 ASN A N 1
ATOM 714 C CA . ASN A 1 94 ? -8.156 29.812 7.371 1 97.25 94 ASN A CA 1
ATOM 715 C C . ASN A 1 94 ? -7.027 28.969 7.977 1 97.25 94 ASN A C 1
ATOM 717 O O . ASN A 1 94 ? -5.98 29.516 8.344 1 97.25 94 ASN A O 1
ATOM 721 N N . VAL A 1 95 ? -7.324 27.734 8.07 1 98.06 95 VAL A N 1
ATOM 722 C CA . VAL A 1 95 ? -6.34 26.781 8.555 1 98.06 95 VAL A CA 1
ATOM 723 C C . VAL A 1 95 ? -5.914 25.859 7.406 1 98.06 95 VAL A C 1
ATOM 725 O O . VAL A 1 95 ? -6.758 25.297 6.711 1 98.06 95 VAL A O 1
ATOM 728 N N . LEU A 1 96 ? -4.617 25.781 7.168 1 98.81 96 LEU A N 1
ATOM 729 C CA . LEU A 1 96 ? -4.082 24.75 6.285 1 98.81 96 LEU A CA 1
ATOM 730 C C . LEU A 1 96 ? -3.629 23.531 7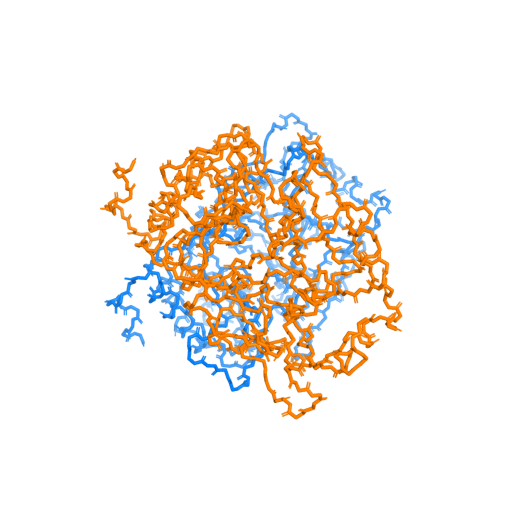.086 1 98.81 96 LEU A C 1
ATOM 732 O O . LEU A 1 96 ? -2.709 23.625 7.898 1 98.81 96 LEU A O 1
ATOM 736 N N . TRP A 1 97 ? -4.328 22.453 6.898 1 98.81 97 TRP A N 1
ATOM 737 C CA . TRP A 1 97 ? -3.939 21.172 7.477 1 98.81 97 TRP A CA 1
ATOM 738 C C . TRP A 1 97 ? -2.992 20.422 6.551 1 98.81 97 TRP A C 1
ATOM 740 O O . TRP A 1 97 ? -3.371 20.047 5.438 1 98.81 97 TRP A O 1
ATOM 750 N N . ASP A 1 98 ? -1.784 20.234 7.113 1 98.81 98 ASP A N 1
ATOM 751 C CA . ASP A 1 98 ? -0.693 19.641 6.348 1 98.81 98 ASP A CA 1
ATOM 752 C C . ASP A 1 98 ? -0.252 20.562 5.211 1 98.81 98 ASP A C 1
ATOM 754 O O . ASP A 1 98 ? -0.498 21.766 5.246 1 98.81 98 ASP A O 1
ATOM 758 N N . CYS A 1 99 ? 0.67 20.078 4.414 1 98.62 99 CYS A N 1
ATOM 759 C CA . CYS A 1 99 ? 1.296 20.906 3.381 1 98.62 99 CYS A CA 1
ATOM 760 C C . CYS A 1 99 ? 1.733 20.047 2.197 1 98.62 99 CYS A C 1
ATOM 762 O O . CYS A 1 99 ? 1.731 18.828 2.279 1 98.62 99 CYS A O 1
ATOM 764 N N . ILE A 1 100 ? 1.96 20.688 1.088 1 98.75 100 ILE A N 1
ATOM 765 C CA . ILE A 1 100 ? 2.527 20.047 -0.094 1 98.75 100 ILE A CA 1
ATOM 766 C C . ILE A 1 100 ? 3.734 20.844 -0.583 1 98.75 100 ILE A C 1
ATOM 768 O O . ILE A 1 100 ? 3.924 22 -0.192 1 98.75 100 ILE A O 1
ATOM 772 N N . THR A 1 101 ? 4.496 20.281 -1.396 1 98.75 101 THR A N 1
ATOM 773 C CA . THR A 1 101 ? 5.828 20.797 -1.705 1 98.75 101 THR A CA 1
ATOM 774 C C . THR A 1 101 ? 5.75 21.922 -2.721 1 98.75 101 THR A C 1
ATOM 776 O O . THR A 1 101 ? 6.371 22.984 -2.533 1 98.75 101 THR A O 1
ATOM 779 N N . TYR A 1 102 ? 4.992 21.719 -3.738 1 98.69 102 TYR A N 1
ATOM 780 C CA . TYR A 1 102 ? 4.996 22.672 -4.84 1 98.69 102 TYR A CA 1
ATOM 781 C C . TYR A 1 102 ? 4.305 23.969 -4.438 1 98.69 102 TYR A C 1
ATOM 783 O O . TYR A 1 102 ? 3.189 23.953 -3.91 1 98.69 102 TYR A O 1
ATOM 791 N N . LEU A 1 103 ? 4.945 25.078 -4.656 1 98.12 103 LEU A N 1
ATOM 792 C CA . LEU A 1 103 ? 4.434 26.422 -4.391 1 98.12 103 LEU A CA 1
ATOM 793 C C . LEU A 1 103 ? 4.855 27.391 -5.488 1 98.12 103 LEU A C 1
ATOM 795 O O . LEU A 1 103 ? 6.047 27.516 -5.785 1 98.12 103 LEU A O 1
ATOM 799 N N . ALA A 1 104 ? 3.91 28 -6.082 1 96.31 104 ALA A N 1
ATOM 800 C CA . ALA A 1 104 ? 4.133 28.984 -7.133 1 96.31 104 ALA A CA 1
ATOM 801 C C . ALA A 1 104 ? 3.152 30.156 -7.012 1 96.31 104 ALA A C 1
ATOM 803 O O . ALA A 1 104 ? 2.244 30.125 -6.18 1 96.31 104 ALA A O 1
ATOM 804 N N . ASP A 1 105 ? 3.338 31.172 -7.855 1 95.62 105 ASP A N 1
ATOM 805 C CA . ASP A 1 105 ? 2.543 32.375 -7.777 1 95.62 105 ASP A CA 1
ATOM 806 C C . ASP A 1 105 ? 1.06 32.094 -7.988 1 95.62 105 ASP A C 1
ATOM 808 O O . ASP A 1 105 ? 0.201 32.688 -7.34 1 95.62 105 ASP A O 1
ATOM 812 N N . GLU A 1 106 ? 0.808 31.188 -8.883 1 96.62 106 GLU A N 1
ATOM 813 C CA . GLU A 1 106 ? -0.583 30.844 -9.164 1 96.62 106 GLU A CA 1
ATOM 814 C C . GLU A 1 106 ? -1.269 30.281 -7.922 1 96.62 106 GLU A C 1
ATOM 816 O O . GLU A 1 106 ? -2.438 30.578 -7.66 1 96.62 106 GLU A O 1
ATOM 821 N N . THR A 1 107 ? -0.554 29.453 -7.199 1 97.88 107 THR A N 1
ATOM 822 C CA . THR A 1 107 ? -1.075 28.891 -5.961 1 97.88 107 THR A CA 1
ATOM 823 C C . THR A 1 107 ? -1.322 29.984 -4.93 1 97.88 107 THR A C 1
ATOM 825 O O . THR A 1 107 ? -2.373 30.016 -4.285 1 97.88 107 THR A O 1
ATOM 828 N N . ILE A 1 108 ? -0.357 30.859 -4.797 1 98 108 ILE A N 1
ATOM 829 C CA . ILE A 1 108 ? -0.448 31.953 -3.828 1 98 108 ILE A CA 1
ATOM 830 C C . ILE A 1 108 ? -1.652 32.844 -4.152 1 98 108 ILE A C 1
ATOM 832 O O . ILE A 1 108 ? -2.438 33.188 -3.264 1 98 108 ILE A O 1
ATOM 836 N N . GLN A 1 109 ? -1.792 33.125 -5.414 1 98.19 109 GLN A N 1
ATOM 837 C CA . GLN A 1 109 ? -2.914 33.969 -5.844 1 98.19 109 GLN A CA 1
ATOM 838 C C . GLN A 1 109 ? -4.246 33.281 -5.555 1 98.19 109 GLN A C 1
ATOM 840 O O . GLN A 1 109 ? -5.172 33.906 -5.031 1 98.19 109 GLN A O 1
ATOM 845 N N . ARG A 1 110 ? -4.34 32 -5.875 1 98.56 110 ARG A N 1
ATOM 846 C CA . ARG A 1 110 ? -5.578 31.25 -5.668 1 98.56 110 ARG A CA 1
ATOM 847 C C . ARG A 1 110 ? -5.93 31.172 -4.188 1 98.56 110 ARG A C 1
ATOM 849 O O . ARG A 1 110 ? -7.074 31.406 -3.805 1 98.56 110 ARG A O 1
ATOM 856 N N . VAL A 1 111 ? -4.984 30.859 -3.35 1 98.81 111 VAL A N 1
ATOM 857 C CA . VAL A 1 111 ? -5.207 30.766 -1.911 1 98.81 111 VAL A CA 1
ATOM 858 C C . VAL A 1 111 ? -5.629 32.125 -1.352 1 98.81 111 VAL A C 1
ATOM 860 O O . VAL A 1 111 ? -6.547 32.188 -0.533 1 98.81 111 VAL A O 1
ATOM 863 N N . ASN A 1 112 ? -4.977 33.188 -1.792 1 98.5 112 ASN A N 1
ATOM 864 C CA . ASN A 1 112 ? -5.348 34.531 -1.337 1 98.5 112 ASN A CA 1
ATOM 865 C C . ASN A 1 112 ? -6.777 34.875 -1.743 1 98.5 112 ASN A C 1
ATOM 867 O O . ASN A 1 112 ? -7.504 35.531 -0.982 1 98.5 112 ASN A O 1
ATOM 871 N N . SER A 1 113 ? -7.129 34.469 -2.938 1 98.44 113 SER A N 1
ATOM 872 C CA . SER A 1 113 ? -8.492 34.719 -3.387 1 98.44 113 SER A CA 1
ATOM 873 C C . SER A 1 113 ? -9.508 34 -2.52 1 98.44 113 SER A C 1
ATOM 875 O O . SER A 1 113 ? -10.695 34.312 -2.514 1 98.44 113 SER A O 1
ATOM 877 N N . LEU A 1 114 ? -9.055 33 -1.732 1 98.38 114 LEU A N 1
ATOM 878 C CA . LEU A 1 114 ? -9.914 32.219 -0.853 1 98.38 114 LEU A CA 1
ATOM 879 C C . LEU A 1 114 ? -9.789 32.688 0.592 1 98.38 114 LEU A C 1
ATOM 881 O O . LEU A 1 114 ? -10.281 32.031 1.511 1 98.38 114 LEU A O 1
ATOM 885 N N . GLY A 1 115 ? -9.047 33.719 0.783 1 97.88 115 GLY A N 1
ATOM 886 C CA . GLY A 1 115 ? -8.961 34.312 2.109 1 97.88 115 GLY A CA 1
ATOM 887 C C . GLY A 1 115 ? -7.609 34.094 2.771 1 97.88 115 GLY A C 1
ATOM 888 O O . GLY A 1 115 ? -7.43 34.438 3.943 1 97.88 115 GLY A O 1
ATOM 889 N N . GLY A 1 116 ? -6.629 33.562 2.057 1 98.31 116 GLY A N 1
ATOM 890 C CA . GLY A 1 116 ? -5.297 33.375 2.604 1 98.31 116 GLY A CA 1
ATOM 891 C C . GLY A 1 116 ? -5.223 32.219 3.605 1 98.31 116 GLY A C 1
ATOM 892 O O . GLY A 1 116 ? -6.07 31.328 3.602 1 98.31 116 GLY A O 1
ATOM 893 N N . ILE A 1 117 ? -4.105 32.156 4.312 1 98.25 117 ILE A N 1
ATOM 894 C CA . ILE A 1 117 ? -3.873 31.172 5.375 1 98.25 117 ILE A CA 1
ATOM 895 C C . ILE A 1 117 ? -3.436 31.906 6.648 1 98.25 117 ILE A C 1
ATOM 897 O O . ILE A 1 117 ? -2.496 32.688 6.625 1 98.25 117 ILE A O 1
ATOM 901 N N . HIS A 1 118 ? -4.133 31.625 7.699 1 96.81 118 HIS A N 1
ATOM 902 C CA . HIS A 1 118 ? -3.756 32.188 8.984 1 96.81 118 HIS A CA 1
ATOM 903 C C . HIS A 1 118 ? -2.836 31.25 9.758 1 96.81 118 HIS A C 1
ATOM 905 O O . HIS A 1 118 ? -1.888 31.703 10.406 1 96.81 118 HIS A O 1
ATOM 911 N N . THR A 1 119 ? -3.18 30 9.734 1 97.38 119 THR A N 1
ATOM 912 C CA . THR A 1 119 ? -2.465 28.984 10.508 1 97.38 119 THR A CA 1
ATOM 913 C C . THR A 1 119 ? -2.207 27.734 9.656 1 97.38 119 THR A C 1
ATOM 915 O O . THR A 1 119 ? -3.088 27.297 8.922 1 97.38 119 THR A O 1
ATOM 918 N N . ILE A 1 120 ? -0.998 27.219 9.711 1 98.56 120 ILE A N 1
ATOM 919 C CA . ILE A 1 120 ? -0.633 25.922 9.141 1 98.56 120 ILE A CA 1
ATOM 920 C C . ILE A 1 120 ? -0.317 24.938 10.258 1 98.56 120 ILE A C 1
ATOM 922 O O . ILE A 1 120 ? 0.44 25.25 11.18 1 98.56 120 ILE A O 1
ATOM 926 N N . VAL A 1 121 ? -0.928 23.797 10.258 1 98.69 121 VAL A N 1
ATOM 927 C CA . VAL A 1 121 ? -0.603 22.703 11.18 1 98.69 121 VAL A CA 1
ATOM 928 C C . VAL A 1 121 ? -0.199 21.469 10.383 1 98.69 121 VAL A C 1
ATOM 930 O O . VAL A 1 121 ? -0.899 21.062 9.453 1 98.69 121 VAL A O 1
ATOM 933 N N . ILE A 1 122 ? 0.951 20.891 10.703 1 98.75 122 ILE A N 1
ATOM 934 C CA . ILE A 1 122 ? 1.442 19.703 9.992 1 98.75 122 ILE A CA 1
ATOM 935 C C . ILE A 1 122 ? 1.27 18.469 10.867 1 98.75 122 ILE A C 1
ATOM 937 O O . ILE A 1 122 ? 1.678 18.453 12.031 1 98.75 122 ILE A O 1
ATOM 941 N N . SER A 1 123 ? 0.704 17.469 10.289 1 98.69 123 SER A N 1
ATOM 942 C CA . SER A 1 123 ? 0.341 16.281 11.039 1 98.69 123 SER A CA 1
ATOM 943 C C . SER A 1 123 ? 1.579 15.484 11.453 1 98.69 123 SER A C 1
ATOM 945 O O . SER A 1 123 ? 1.639 14.953 12.555 1 98.69 123 SER A O 1
ATOM 947 N N . HIS A 1 124 ? 2.539 15.328 10.516 1 98.69 124 HIS A N 1
ATOM 948 C CA . HIS A 1 124 ? 3.717 14.508 10.781 1 98.69 124 HIS A CA 1
ATOM 949 C C . HIS A 1 124 ? 4.828 14.805 9.773 1 98.69 124 HIS A C 1
ATOM 951 O O . HIS A 1 124 ? 4.609 15.516 8.797 1 98.69 124 HIS A O 1
ATOM 957 N N . PRO A 1 125 ? 6 14.281 9.922 1 98.44 125 PRO A N 1
ATOM 958 C CA . PRO A 1 125 ? 7.199 14.711 9.203 1 98.44 125 PRO A CA 1
ATOM 959 C C . PRO A 1 125 ? 7.098 14.492 7.691 1 98.44 125 PRO A C 1
ATOM 961 O O . PRO A 1 125 ? 7.66 15.258 6.91 1 98.44 125 PRO A O 1
ATOM 964 N N . HIS A 1 126 ? 6.426 13.562 7.234 1 97.38 126 HIS A N 1
ATOM 965 C CA . HIS A 1 126 ? 6.32 13.312 5.801 1 97.38 126 HIS A CA 1
ATOM 966 C C . HIS A 1 126 ? 5.637 14.477 5.086 1 97.38 126 HIS A C 1
ATOM 968 O O . HIS A 1 126 ? 5.707 14.586 3.861 1 97.38 126 HIS A O 1
ATOM 974 N N . TYR A 1 127 ? 5.02 15.406 5.785 1 98.31 127 TYR A N 1
ATOM 975 C CA . TYR A 1 127 ? 4.285 16.531 5.227 1 98.31 127 TYR A CA 1
ATOM 976 C C . TYR A 1 127 ? 5.062 17.828 5.41 1 98.31 127 TYR A C 1
ATOM 978 O O . TYR A 1 127 ? 4.547 18.922 5.133 1 98.31 127 TYR A O 1
ATOM 986 N N . PHE A 1 128 ? 6.242 17.797 5.887 1 98.31 128 PHE A N 1
ATOM 987 C CA . PHE A 1 128 ? 6.949 19.047 6.156 1 98.31 128 PHE A CA 1
ATOM 988 C C . PHE A 1 128 ? 7.121 19.859 4.875 1 98.31 128 PHE A C 1
ATOM 990 O O . PHE A 1 128 ? 7.094 21.094 4.906 1 98.31 128 PHE A O 1
ATOM 997 N N . SER A 1 129 ? 7.395 19.156 3.754 1 98.31 129 SER A N 1
ATOM 998 C CA . SER A 1 129 ? 7.363 19.797 2.449 1 98.31 129 SER A CA 1
ATOM 999 C C . SER A 1 129 ? 8.117 21.125 2.475 1 98.31 129 SER A C 1
ATOM 1001 O O . SER A 1 129 ? 9.219 21.203 3.018 1 98.31 129 SER A O 1
ATOM 1003 N N . THR A 1 130 ? 7.648 22.141 1.766 1 98.25 130 THR A N 1
ATOM 1004 C CA . THR A 1 130 ? 8.18 23.5 1.81 1 98.25 130 THR A CA 1
ATOM 1005 C C . THR A 1 130 ? 7.348 24.375 2.74 1 98.25 130 THR A C 1
ATOM 1007 O O . THR A 1 130 ? 6.977 25.484 2.379 1 98.25 130 THR A O 1
ATOM 1010 N N . SER A 1 131 ? 7.117 23.844 3.914 1 98.31 131 SER A N 1
ATOM 1011 C CA . SER A 1 131 ? 6.156 24.453 4.828 1 98.31 131 SER A CA 1
ATOM 1012 C C . SER A 1 131 ? 6.617 25.844 5.262 1 98.31 131 SER A C 1
ATOM 1014 O O . SER A 1 131 ? 5.793 26.734 5.469 1 98.31 131 SER A O 1
ATOM 1016 N N . ILE A 1 132 ? 7.91 26.062 5.387 1 97.94 132 ILE A N 1
ATOM 1017 C CA . ILE A 1 132 ? 8.422 27.375 5.754 1 97.94 132 ILE A CA 1
ATOM 1018 C C . ILE A 1 132 ? 8.086 28.391 4.656 1 97.94 132 ILE A C 1
ATOM 1020 O O . ILE A 1 132 ? 7.66 29.5 4.945 1 97.94 132 ILE A O 1
ATOM 1024 N N . GLN A 1 133 ? 8.25 27.984 3.436 1 97.88 133 GLN A N 1
ATOM 1025 C CA . GLN A 1 133 ? 7.93 28.875 2.318 1 97.88 133 GLN A CA 1
ATOM 1026 C C . GLN A 1 133 ? 6.438 29.188 2.285 1 97.88 133 GLN A C 1
ATOM 1028 O O . GLN A 1 133 ? 6.051 30.328 1.979 1 97.88 133 GLN A O 1
ATOM 1033 N N . TRP A 1 134 ? 5.633 28.172 2.543 1 98.38 134 TRP A N 1
ATOM 1034 C CA . TRP A 1 134 ? 4.195 28.406 2.643 1 98.38 134 TRP A CA 1
ATOM 1035 C C . TRP A 1 134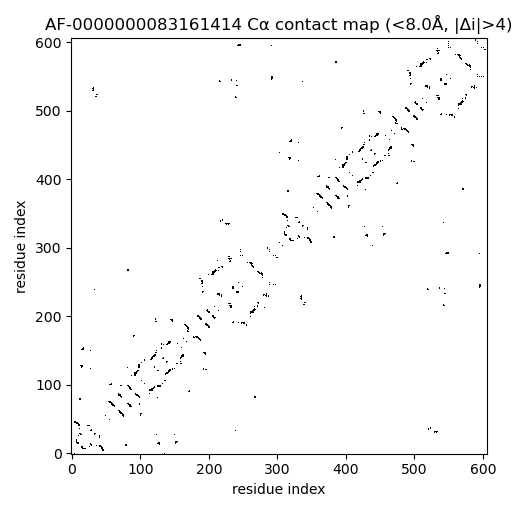 ? 3.885 29.406 3.754 1 98.38 134 TRP A C 1
ATOM 1037 O O . TRP A 1 134 ? 3.117 30.344 3.553 1 98.38 134 TRP A O 1
ATOM 1047 N N . ALA A 1 135 ? 4.445 29.203 4.895 1 98.25 135 ALA A N 1
ATOM 1048 C CA . ALA A 1 135 ? 4.203 30.078 6.039 1 98.25 135 ALA A CA 1
ATOM 1049 C C . ALA A 1 135 ? 4.605 31.516 5.727 1 98.25 135 ALA A C 1
ATOM 1051 O O . ALA A 1 135 ? 3.873 32.438 6.043 1 98.25 135 ALA A O 1
ATOM 1052 N N . GLU A 1 136 ? 5.703 31.688 5.121 1 97.06 136 GLU A N 1
ATOM 1053 C CA . GLU A 1 136 ? 6.199 33 4.777 1 97.06 136 GLU A CA 1
ATOM 1054 C C . GLU A 1 136 ? 5.328 33.656 3.709 1 97.06 136 GLU A C 1
ATOM 1056 O O . GLU A 1 136 ? 5 34.844 3.811 1 97.06 136 GLU A O 1
ATOM 1061 N N . ALA A 1 137 ? 4.973 32.906 2.709 1 97.12 137 ALA A N 1
ATOM 1062 C CA . ALA A 1 137 ? 4.188 33.438 1.599 1 97.12 137 ALA A CA 1
ATOM 1063 C C . ALA A 1 137 ? 2.85 34 2.084 1 97.12 137 ALA A C 1
ATOM 1065 O O . ALA A 1 137 ? 2.33 34.969 1.532 1 97.12 137 ALA A O 1
ATOM 1066 N N . PHE A 1 138 ? 2.324 33.438 3.141 1 98 138 PHE A N 1
ATOM 1067 C CA . PHE A 1 138 ? 0.985 33.812 3.578 1 98 138 PHE A CA 1
ATOM 1068 C C . PHE A 1 138 ? 1.03 34.5 4.938 1 98 138 PHE A C 1
ATOM 1070 O O . PHE A 1 138 ? -0.012 34.781 5.531 1 98 138 PHE A O 1
ATOM 1077 N N . ASN A 1 139 ? 2.229 34.719 5.41 1 97.19 139 ASN A N 1
ATOM 1078 C CA . ASN A 1 139 ? 2.412 35.281 6.742 1 97.19 139 ASN A CA 1
ATOM 1079 C C . ASN A 1 139 ? 1.624 34.5 7.797 1 97.19 139 ASN A C 1
ATOM 1081 O O . ASN A 1 139 ? 0.921 35.094 8.617 1 97.19 139 ASN A O 1
ATOM 1085 N N . ALA A 1 140 ? 1.723 33.219 7.699 1 97.19 140 ALA A N 1
ATOM 1086 C CA . ALA A 1 140 ? 0.98 32.312 8.578 1 97.19 140 ALA A CA 1
ATOM 1087 C C . ALA A 1 140 ? 1.878 31.75 9.68 1 97.19 140 ALA A C 1
ATOM 1089 O O . ALA A 1 140 ? 3.094 31.641 9.508 1 97.19 140 ALA A O 1
ATOM 1090 N N . ASP A 1 141 ? 1.26 31.406 10.852 1 96.69 141 ASP A N 1
ATOM 1091 C CA . ASP A 1 141 ? 1.946 30.609 11.859 1 96.69 141 ASP A CA 1
ATOM 1092 C C . ASP A 1 141 ? 2.006 29.141 11.445 1 96.69 141 ASP A C 1
ATOM 1094 O O . ASP A 1 141 ? 1.019 28.578 10.961 1 96.69 141 ASP A O 1
ATOM 1098 N N . LEU A 1 142 ? 3.16 28.562 11.578 1 98.44 142 LEU A N 1
ATOM 1099 C CA . LEU A 1 142 ? 3.383 27.156 11.266 1 98.44 142 LEU A CA 1
ATOM 1100 C C . LEU A 1 142 ? 3.564 26.344 12.539 1 98.44 142 LEU A C 1
ATOM 1102 O O . LEU A 1 142 ? 4.523 26.547 13.281 1 98.44 142 LEU A O 1
ATOM 1106 N N . TYR A 1 143 ? 2.641 25.422 12.797 1 98.38 143 TYR A N 1
ATOM 1107 C CA . TYR A 1 143 ? 2.707 24.578 13.984 1 98.38 143 TYR A CA 1
ATOM 1108 C C . TYR A 1 143 ? 3.176 23.172 13.633 1 98.38 143 TYR A C 1
ATOM 1110 O O . TYR A 1 143 ? 2.605 22.516 12.75 1 98.38 143 TYR A O 1
ATOM 1118 N N . ILE A 1 144 ? 4.172 22.734 14.328 1 98.25 144 ILE A N 1
ATOM 1119 C CA . ILE A 1 144 ? 4.715 21.375 14.242 1 98.25 144 ILE A CA 1
ATOM 1120 C C . ILE A 1 144 ? 4.84 20.781 15.648 1 98.25 144 ILE A C 1
ATOM 1122 O O . ILE A 1 144 ? 5.199 21.484 16.594 1 98.25 144 ILE A O 1
ATOM 1126 N N . SER A 1 145 ? 4.527 19.547 15.773 1 98.5 145 SER A N 1
ATOM 1127 C CA . SER A 1 145 ? 4.684 18.891 17.078 1 98.5 145 SER A CA 1
ATOM 1128 C C . SER A 1 145 ? 6.125 18.984 17.562 1 98.5 145 SER A C 1
ATOM 1130 O O . SER A 1 145 ? 7.059 18.688 16.812 1 98.5 145 SER A O 1
ATOM 1132 N N . ALA A 1 146 ? 6.285 19.266 18.828 1 98.75 146 ALA A N 1
ATOM 1133 C CA . ALA A 1 146 ? 7.617 19.359 19.406 1 98.75 146 ALA A CA 1
ATOM 1134 C C . ALA A 1 146 ? 8.352 18.016 19.328 1 98.75 146 ALA A C 1
ATOM 1136 O O . ALA A 1 146 ? 9.57 17.984 19.156 1 98.75 146 ALA A O 1
ATOM 1137 N N . GLU A 1 147 ? 7.664 16.938 19.453 1 98.56 147 GLU A N 1
ATOM 1138 C CA . GLU A 1 147 ? 8.242 15.602 19.422 1 98.56 147 GLU A CA 1
ATOM 1139 C C . GLU A 1 147 ? 8.891 15.305 18.078 1 98.56 147 GLU A C 1
ATOM 1141 O O . GLU A 1 147 ? 9.734 14.406 17.969 1 98.56 147 GLU A O 1
ATOM 1146 N N . ASP A 1 148 ? 8.508 16.062 17.031 1 98.5 148 ASP A N 1
ATOM 1147 C CA . ASP A 1 148 ? 8.977 15.75 15.68 1 98.5 148 ASP A CA 1
ATOM 1148 C C . ASP A 1 148 ? 9.961 16.797 15.188 1 98.5 148 ASP A C 1
ATOM 1150 O O . ASP A 1 148 ? 10.281 16.859 13.992 1 98.5 148 ASP A O 1
ATOM 1154 N N . GLU A 1 149 ? 10.461 17.609 16.078 1 98.19 149 GLU A N 1
ATOM 1155 C CA . GLU A 1 149 ? 11.344 18.719 15.734 1 98.19 149 GLU A CA 1
ATOM 1156 C C . GLU A 1 149 ? 12.602 18.219 15.023 1 98.19 149 GLU A C 1
ATOM 1158 O O . GLU A 1 149 ? 13.094 18.891 14.102 1 98.19 149 GLU A O 1
ATOM 1163 N N . GLY A 1 150 ? 13.094 17.078 15.445 1 97.88 150 GLY A N 1
ATOM 1164 C CA . GLY A 1 150 ? 14.344 16.531 14.922 1 97.88 150 GLY A CA 1
ATOM 1165 C C . GLY A 1 150 ? 14.273 16.219 13.438 1 97.88 150 GLY A C 1
ATOM 1166 O O . GLY A 1 150 ? 15.312 16.047 12.789 1 97.88 150 GLY A O 1
ATOM 1167 N N . TRP A 1 151 ? 13.094 16.219 12.852 1 98.25 151 TRP A N 1
ATOM 1168 C CA . TRP A 1 151 ? 12.922 15.828 11.453 1 98.25 151 TRP A CA 1
ATOM 1169 C C . TRP A 1 151 ? 12.938 17.062 10.547 1 98.25 151 TRP A C 1
ATOM 1171 O O . TRP A 1 151 ? 12.938 16.938 9.32 1 98.25 151 TRP A O 1
ATOM 1181 N N . LEU A 1 152 ? 12.953 18.25 11.094 1 97.88 152 LEU A N 1
ATOM 1182 C CA . LEU A 1 152 ? 12.914 19.469 10.297 1 97.88 152 LEU A CA 1
ATOM 1183 C C . LEU A 1 152 ? 14.18 19.625 9.469 1 97.88 152 LEU A C 1
ATOM 1185 O O . LEU A 1 152 ? 15.289 19.469 9.992 1 97.88 152 LEU A O 1
ATOM 1189 N N . GLY A 1 153 ? 13.961 19.938 8.211 1 97 153 GLY A N 1
ATOM 1190 C CA . GLY A 1 153 ? 15.07 20.25 7.332 1 97 153 GLY A CA 1
ATOM 1191 C C . GLY A 1 153 ? 15.305 21.734 7.18 1 97 153 GLY A C 1
ATOM 1192 O O . GLY A 1 153 ? 16.406 22.172 6.828 1 97 153 GLY A O 1
ATOM 1193 N N . ASN A 1 154 ? 14.312 22.5 7.359 1 97.06 154 ASN A N 1
ATOM 1194 C CA . ASN A 1 154 ? 14.312 23.938 7.207 1 97.06 154 ASN A CA 1
ATOM 1195 C C . ASN A 1 154 ? 13.484 24.625 8.297 1 97.06 154 ASN A C 1
ATOM 1197 O O . ASN A 1 154 ? 12.297 24.344 8.445 1 97.06 154 ASN A O 1
ATOM 1201 N N . ARG A 1 155 ? 14.141 25.547 9.023 1 96.56 155 ARG A N 1
ATOM 1202 C CA . ARG A 1 155 ? 13.453 26.25 10.102 1 96.56 155 ARG A CA 1
ATOM 1203 C C . ARG A 1 155 ? 13.203 27.703 9.734 1 96.56 155 ARG A C 1
ATOM 1205 O O . ARG A 1 155 ? 12.617 28.453 10.516 1 96.56 155 ARG A O 1
ATOM 1212 N N . GLY A 1 156 ? 13.633 28.031 8.531 1 94.31 156 GLY A N 1
ATOM 1213 C CA . GLY A 1 156 ? 13.578 29.438 8.195 1 94.31 156 GLY A CA 1
ATOM 1214 C C . GLY A 1 156 ? 14.328 30.312 9.188 1 94.31 156 GLY A C 1
ATOM 1215 O O . GLY A 1 156 ? 15.406 29.938 9.656 1 94.31 156 GLY A O 1
ATOM 1216 N N . ASP A 1 157 ? 13.883 31.547 9.414 1 93.69 157 ASP A N 1
ATOM 1217 C CA . ASP A 1 157 ? 14.5 32.438 10.398 1 93.69 157 ASP A CA 1
ATOM 1218 C C . ASP A 1 157 ? 13.922 32.188 11.789 1 93.69 157 ASP A C 1
ATOM 1220 O O . ASP A 1 157 ? 14.258 32.875 12.742 1 93.69 157 ASP A O 1
ATOM 1224 N N . GLY A 1 158 ? 13.07 31.188 11.875 1 92.94 158 GLY A N 1
ATOM 1225 C CA . GLY A 1 158 ? 12.508 30.797 13.156 1 92.94 158 GLY A CA 1
ATOM 1226 C C . GLY A 1 158 ? 11.281 31.594 13.547 1 92.94 158 GLY A C 1
ATOM 1227 O O . GLY A 1 158 ? 10.602 31.25 14.516 1 92.94 158 GLY A O 1
ATOM 1228 N N . SER A 1 159 ? 10.891 32.594 12.805 1 94.75 159 SER A N 1
ATOM 1229 C CA . SER A 1 159 ? 9.828 33.5 13.211 1 94.75 159 SER A CA 1
ATOM 1230 C C . SER A 1 159 ? 8.453 32.875 13.016 1 94.75 159 SER A C 1
ATOM 1232 O O . SER A 1 159 ? 7.516 33.188 13.75 1 94.75 159 SER A O 1
ATOM 1234 N N . LYS A 1 160 ? 8.352 32.031 12.039 1 96.75 160 LYS A N 1
ATOM 1235 C CA . LYS A 1 160 ? 7.039 31.484 11.703 1 96.75 160 LYS A CA 1
ATOM 1236 C C . LYS A 1 160 ? 6.809 30.141 12.383 1 96.75 160 LYS A C 1
ATOM 1238 O O . LYS A 1 160 ? 5.664 29.734 12.617 1 96.75 160 LYS A O 1
ATOM 1243 N N . LEU A 1 161 ? 7.855 29.422 12.695 1 98.12 161 LEU A N 1
ATOM 1244 C CA . LEU A 1 161 ? 7.793 28.047 13.203 1 98.12 161 LEU A CA 1
ATOM 1245 C C . LEU A 1 161 ? 7.449 28.047 14.688 1 98.12 161 LEU A C 1
ATOM 1247 O O . LEU A 1 161 ? 8.133 28.688 15.492 1 98.12 161 LEU A O 1
ATOM 1251 N N . LYS A 1 162 ? 6.414 27.375 15.086 1 97.88 162 LYS A N 1
ATOM 1252 C CA . LYS A 1 162 ? 5.992 27.156 16.469 1 97.88 162 LYS A CA 1
ATOM 1253 C C . LYS A 1 162 ? 5.953 25.672 16.797 1 97.88 162 LYS A C 1
ATOM 1255 O O . LYS A 1 162 ? 5.219 24.906 16.156 1 97.88 162 LYS A O 1
ATOM 1260 N N . LEU A 1 163 ? 6.727 25.25 17.734 1 98.25 163 LEU A N 1
ATOM 1261 C CA . LEU A 1 163 ? 6.699 23.875 18.234 1 98.25 163 LEU A CA 1
ATOM 1262 C C . LEU A 1 163 ? 5.664 23.719 19.344 1 98.25 163 LEU A C 1
ATOM 1264 O O . LEU A 1 163 ? 5.801 24.312 20.422 1 98.25 163 LEU A O 1
ATOM 1268 N N . TRP A 1 164 ? 4.613 22.984 19.047 1 97.38 164 TRP A N 1
ATOM 1269 C CA . TRP A 1 164 ? 3.57 22.875 20.062 1 97.38 164 TRP A CA 1
ATOM 1270 C C . TRP A 1 164 ? 3.742 21.609 20.891 1 97.38 164 TRP A C 1
ATOM 1272 O O . TRP A 1 164 ? 4.195 20.578 20.375 1 97.38 164 TRP A O 1
ATOM 1282 N N . GLU A 1 165 ? 3.498 21.719 22.188 1 97.56 165 GLU A N 1
ATOM 1283 C CA . GLU A 1 165 ? 3.59 20.625 23.156 1 97.56 165 GLU A CA 1
ATOM 1284 C C . GLU A 1 165 ? 2.205 20.203 23.641 1 97.56 165 GLU A C 1
ATOM 1286 O O . GLU A 1 165 ? 1.208 20.859 23.344 1 97.56 165 GLU A O 1
ATOM 1291 N N . GLY A 1 166 ? 2.188 19.125 24.312 1 97 166 GLY A N 1
ATOM 1292 C CA . GLY A 1 166 ? 0.914 18.625 24.812 1 97 166 GLY A CA 1
ATOM 1293 C C . GLY A 1 166 ? 0.188 17.734 23.828 1 97 166 GLY A C 1
ATOM 1294 O O . GLY A 1 166 ? 0.726 17.406 22.766 1 97 166 GLY A O 1
ATOM 1295 N N . ASN A 1 167 ? -1.037 17.406 24.203 1 97.5 167 ASN A N 1
ATOM 1296 C CA . ASN A 1 167 ? -1.774 16.422 23.422 1 97.5 167 ASN A CA 1
ATOM 1297 C C . ASN A 1 167 ? -2.768 17.078 22.469 1 97.5 167 ASN A C 1
ATOM 1299 O O . ASN A 1 167 ? -3.232 16.453 21.516 1 97.5 167 ASN A O 1
ATOM 1303 N N . ARG A 1 168 ? -3.113 18.375 22.766 1 97.12 168 ARG A N 1
ATOM 1304 C CA . ARG A 1 168 ? -4.07 19.094 21.938 1 97.12 168 ARG A CA 1
ATOM 1305 C C . ARG A 1 168 ? -3.602 20.516 21.688 1 97.12 168 ARG A C 1
ATOM 1307 O O . ARG A 1 168 ? -3.051 21.172 22.578 1 97.12 168 ARG A O 1
ATOM 1314 N N . LEU A 1 169 ? -3.75 20.922 20.484 1 96.31 169 LEU A N 1
ATOM 1315 C CA . LEU A 1 169 ? -3.535 22.312 20.078 1 96.31 169 LEU A CA 1
ATOM 1316 C C . LEU A 1 169 ? -4.844 22.953 19.625 1 96.31 169 LEU A C 1
ATOM 1318 O O . LEU A 1 169 ? -5.438 22.516 18.641 1 96.31 169 LEU A O 1
ATOM 1322 N N . TYR A 1 170 ? -5.336 23.875 20.359 1 94.88 170 TYR A N 1
ATOM 1323 C CA . TYR A 1 170 ? -6.543 24.625 20.016 1 94.88 170 TYR A CA 1
ATOM 1324 C C . TYR A 1 170 ? -6.215 25.797 19.109 1 94.88 170 TYR A C 1
ATOM 1326 O O . TYR A 1 170 ? -5.469 26.703 19.5 1 94.88 170 TYR A O 1
ATOM 1334 N N . ILE A 1 171 ? -6.766 25.703 17.844 1 92.19 171 ILE A N 1
ATOM 1335 C CA . ILE A 1 171 ? -6.457 26.719 16.844 1 92.19 171 ILE A CA 1
ATOM 1336 C C . ILE A 1 171 ? -7.492 27.844 16.906 1 92.19 171 ILE A C 1
ATOM 1338 O O . ILE A 1 171 ? -8.656 27.641 16.531 1 92.19 171 ILE A O 1
ATOM 1342 N N . SER A 1 172 ? -7.367 28.859 17.641 1 76.38 172 SER A N 1
ATOM 1343 C CA . SER A 1 172 ? -8.297 29.984 17.781 1 76.38 172 SER A CA 1
ATOM 1344 C C . SER A 1 172 ? -7.559 31.312 17.719 1 76.38 172 SER A C 1
ATOM 1346 O O . SER A 1 172 ? -6.371 31.391 18.031 1 76.38 172 SER A O 1
ATOM 1348 N N . ASP A 1 173 ? -8.117 32.156 16.969 1 63.12 173 ASP A N 1
ATOM 1349 C CA . ASP A 1 173 ? -7.621 33.531 17 1 63.12 173 ASP A CA 1
ATOM 1350 C C . ASP A 1 173 ? -7.879 34.188 18.359 1 63.12 173 ASP A C 1
ATOM 1352 O O . ASP A 1 173 ? -7.539 35.344 18.562 1 63.12 173 ASP A O 1
ATOM 1356 N N . HIS A 1 174 ? -8.539 33.375 19.188 1 58.84 174 HIS A N 1
ATOM 1357 C CA . HIS A 1 174 ? -8.93 34.031 20.453 1 58.84 174 HIS A CA 1
ATOM 1358 C C . HIS A 1 174 ? -7.824 33.906 21.484 1 58.84 174 HIS A C 1
ATOM 1360 O O . HIS A 1 174 ? -6.988 33 21.422 1 58.84 174 HIS A O 1
ATOM 1366 N N . PRO A 1 175 ? -7.734 34.844 22.453 1 52.91 175 PRO A N 1
ATOM 1367 C CA . PRO A 1 175 ? -6.758 34.781 23.531 1 52.91 175 PRO A CA 1
ATOM 1368 C C . PRO A 1 175 ? -6.773 33.438 24.266 1 52.91 175 PRO A C 1
ATOM 1370 O O . PRO A 1 175 ? -7.793 32.75 24.266 1 52.91 175 PRO A O 1
ATOM 1373 N N . ALA A 1 176 ? -5.566 32.938 24.734 1 54.19 176 ALA A N 1
ATOM 1374 C CA . ALA A 1 176 ? -5.234 31.672 25.344 1 54.19 176 ALA A CA 1
ATOM 1375 C C . ALA A 1 176 ? -6.305 31.234 26.344 1 54.19 176 ALA A C 1
ATOM 1377 O O . ALA A 1 176 ? -6.656 30.062 26.422 1 54.19 176 ALA A O 1
ATOM 1378 N N . GLU A 1 177 ? -6.891 32.156 27.109 1 51.19 177 GLU A N 1
ATOM 1379 C CA . GLU A 1 177 ? -7.758 31.828 28.234 1 51.19 177 GLU A CA 1
ATOM 1380 C C . GLU A 1 177 ? -9.086 31.25 27.766 1 51.19 177 GLU A C 1
ATOM 1382 O O . GLU A 1 177 ? -9.781 30.562 28.516 1 51.19 177 GLU A O 1
ATOM 1387 N N . GLN A 1 178 ? -9.516 31.5 26.578 1 52.12 178 GLN A N 1
ATOM 1388 C CA . GLN A 1 178 ? -10.836 31.109 26.094 1 52.12 178 GLN A CA 1
ATOM 1389 C C . GLN A 1 178 ? -10.734 30.141 24.922 1 52.12 178 GLN A C 1
ATOM 1391 O O . GLN A 1 178 ? -11.742 29.781 24.312 1 52.12 178 GLN A O 1
ATOM 1396 N N . ARG A 1 179 ? -9.586 29.688 24.656 1 58.38 179 ARG A N 1
ATOM 1397 C CA . ARG A 1 179 ? -9.312 29.016 23.391 1 58.38 179 ARG A CA 1
ATOM 1398 C C . ARG A 1 179 ? -9.961 27.641 23.359 1 58.38 179 ARG A C 1
ATOM 1400 O O . ARG A 1 179 ? -10.469 27.203 22.328 1 58.38 179 ARG A O 1
ATOM 1407 N N . ASP A 1 180 ? -9.992 27.031 24.562 1 59.78 180 ASP A N 1
ATOM 1408 C CA . ASP A 1 180 ? -10.367 25.609 24.531 1 59.78 180 ASP A CA 1
ATOM 1409 C C . ASP A 1 180 ? -11.828 25.438 24.109 1 59.78 180 ASP A C 1
ATOM 1411 O O . ASP A 1 180 ? -12.141 24.609 23.266 1 59.78 180 ASP A O 1
ATOM 1415 N N . GLU A 1 181 ? -12.609 26.312 24.688 1 62.66 181 GLU A N 1
ATOM 1416 C CA . GLU A 1 181 ? -14.031 26.125 24.453 1 62.66 181 GLU A CA 1
ATOM 1417 C C . GLU A 1 181 ? -14.461 26.734 23.109 1 62.66 181 GLU A C 1
ATOM 1419 O O . GLU A 1 181 ? -15.383 26.219 22.469 1 62.66 181 GLU A O 1
ATOM 1424 N N . MET A 1 182 ? -13.625 27.562 22.594 1 78.62 182 MET A N 1
ATOM 1425 C CA . MET A 1 182 ? -14.172 28.312 21.469 1 78.62 182 MET A CA 1
ATOM 1426 C C . MET A 1 182 ? -13.492 27.906 20.172 1 78.62 182 MET A C 1
ATOM 1428 O O . MET A 1 182 ? -13.992 28.203 19.078 1 78.62 182 MET A O 1
ATOM 1432 N N . ALA A 1 183 ? -12.484 27.141 20.312 1 88.5 183 ALA A N 1
ATOM 1433 C CA . ALA A 1 183 ? -11.781 26.781 19.094 1 88.5 183 ALA A CA 1
ATOM 1434 C C . ALA A 1 183 ? -12.586 25.766 18.281 1 88.5 183 ALA A C 1
ATOM 1436 O O . ALA A 1 183 ? -13.07 24.766 18.844 1 88.5 183 ALA A O 1
ATOM 1437 N N . ASP A 1 184 ? -12.75 26.062 17.062 1 93.62 184 ASP A N 1
ATOM 1438 C CA . ASP A 1 184 ? -13.469 25.156 16.188 1 93.62 184 ASP A CA 1
ATOM 1439 C C . ASP A 1 184 ? -12.539 24.078 15.625 1 93.62 184 ASP A C 1
ATOM 1441 O O . ASP A 1 184 ? -12.992 23.016 15.195 1 93.62 184 ASP A O 1
ATOM 1445 N N . PHE A 1 185 ? -11.211 24.438 15.578 1 96.69 185 PHE A N 1
ATOM 1446 C CA . PHE A 1 185 ? -10.188 23.516 15.117 1 96.69 185 PHE A CA 1
ATOM 1447 C C . PHE A 1 185 ? -9.297 23.062 16.281 1 96.69 185 PHE A C 1
ATOM 1449 O O . PHE A 1 185 ? -8.766 23.906 17.016 1 96.69 185 PHE A O 1
ATOM 1456 N N . VAL A 1 186 ? -9.203 21.766 16.422 1 97.44 186 VAL A N 1
ATOM 1457 C CA . VAL A 1 186 ? -8.328 21.203 17.438 1 97.44 186 VAL A CA 1
ATOM 1458 C C . VAL A 1 186 ? -7.43 20.125 16.812 1 97.44 186 VAL A C 1
ATOM 1460 O O . VAL A 1 186 ? -7.918 19.125 16.297 1 97.44 186 VAL A O 1
ATOM 1463 N N . ALA A 1 187 ? -6.113 20.375 16.812 1 98 187 ALA A N 1
ATOM 1464 C CA . ALA A 1 187 ? -5.176 19.312 16.453 1 98 187 ALA A CA 1
ATOM 1465 C C . ALA A 1 187 ? -4.949 18.375 17.641 1 98 187 ALA A C 1
ATOM 1467 O O . ALA A 1 187 ? -4.738 18.812 18.766 1 98 187 ALA A O 1
ATOM 1468 N N . ILE A 1 188 ? -5 17.094 17.406 1 98.69 188 ILE A N 1
ATOM 1469 C CA . ILE A 1 188 ? -4.902 16.094 18.453 1 98.69 188 ILE A CA 1
ATOM 1470 C C . ILE A 1 188 ? -3.754 15.133 18.156 1 98.69 188 ILE A C 1
ATOM 1472 O O . ILE A 1 188 ? -3.734 14.492 17.094 1 98.69 188 ILE A O 1
ATOM 1476 N N . LYS A 1 189 ? -2.824 15.023 19.125 1 98.69 189 LYS A N 1
ATOM 1477 C CA . LYS A 1 189 ? -1.733 14.062 18.969 1 98.69 189 LYS A CA 1
ATOM 1478 C C . LYS A 1 189 ? -2.207 12.641 19.25 1 98.69 189 LYS A C 1
ATOM 1480 O O . LYS A 1 189 ? -2.781 12.375 20.312 1 98.69 189 LYS A O 1
ATOM 1485 N N . THR A 1 190 ? -2.027 11.836 18.328 1 98.62 190 THR A N 1
ATOM 1486 C CA . THR A 1 190 ? -2.4 10.43 18.484 1 98.62 190 THR A CA 1
ATOM 1487 C C . THR A 1 190 ? -1.161 9.562 18.672 1 98.62 190 THR A C 1
ATOM 1489 O O . THR A 1 190 ? -1.247 8.469 19.25 1 98.62 190 THR A O 1
ATOM 1492 N N . GLY A 1 191 ? -0.01 10.055 18.219 1 98.25 191 GLY A N 1
ATOM 1493 C CA . GLY A 1 191 ? 1.164 9.203 18.125 1 98.25 191 GLY A CA 1
ATOM 1494 C C . GLY A 1 191 ? 1.024 8.102 17.094 1 98.25 191 GLY A C 1
ATOM 1495 O O . GLY A 1 191 ? 0.316 8.266 16.094 1 98.25 191 GLY A O 1
ATOM 1496 N N . GLY A 1 192 ? 1.845 6.984 17.297 1 97.31 192 GLY A N 1
ATOM 1497 C CA . GLY A 1 192 ? 1.788 5.84 16.406 1 97.31 192 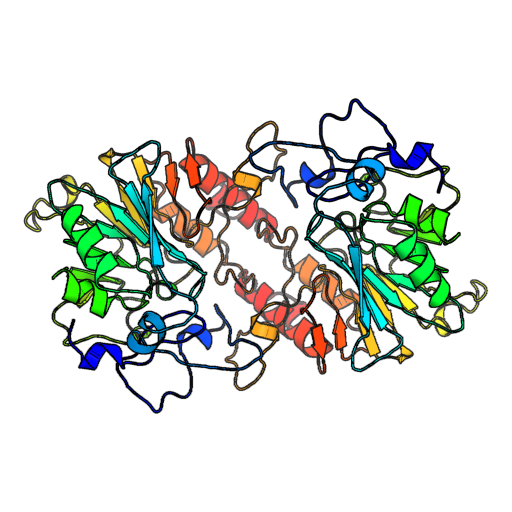GLY A CA 1
ATOM 1498 C C . GLY A 1 192 ? 2.74 5.949 15.227 1 97.31 192 GLY A C 1
ATOM 1499 O O . GLY A 1 192 ? 3.881 5.492 15.297 1 97.31 192 GLY A O 1
ATOM 1500 N N . HIS A 1 193 ? 2.258 6.625 14.18 1 96.94 193 HIS A N 1
ATOM 1501 C CA . HIS A 1 193 ? 3.02 6.789 12.945 1 96.94 193 HIS A CA 1
ATOM 1502 C C . HIS A 1 193 ? 4.328 7.527 13.203 1 96.94 193 HIS A C 1
ATOM 1504 O O . HIS A 1 193 ? 5.395 7.074 12.781 1 96.94 193 HIS A O 1
ATOM 1510 N N . PHE A 1 194 ? 4.289 8.57 13.867 1 98.31 194 PHE A N 1
ATOM 1511 C CA . PHE A 1 194 ? 5.359 9.352 14.477 1 98.31 194 PHE A CA 1
ATOM 1512 C C . PHE A 1 194 ? 4.992 9.742 15.906 1 98.31 194 PHE A C 1
ATOM 1514 O O . PHE A 1 194 ? 3.814 9.766 16.266 1 98.31 194 PHE A O 1
ATOM 1521 N N . PRO A 1 195 ? 5.992 10.094 16.688 1 97.75 195 PRO A N 1
ATOM 1522 C CA . PRO A 1 195 ? 5.652 10.516 18.047 1 97.75 195 PRO A CA 1
ATOM 1523 C C . PRO A 1 195 ? 4.688 11.695 18.078 1 97.75 195 PRO A C 1
ATOM 1525 O O . PRO A 1 195 ? 3.797 11.758 18.922 1 97.75 195 PRO A O 1
ATOM 1528 N N . GLY A 1 196 ? 4.812 12.586 17.172 1 98.56 196 GLY A N 1
ATOM 1529 C CA . GLY A 1 196 ? 3.961 13.766 17.141 1 98.56 196 GLY A CA 1
ATOM 1530 C C . GLY A 1 196 ? 2.811 13.641 16.156 1 98.56 196 GLY A C 1
ATOM 1531 O O . GLY A 1 196 ? 2.113 14.625 15.883 1 98.56 196 GLY A O 1
ATOM 1532 N N . SER A 1 197 ? 2.607 12.477 15.586 1 98.69 197 SER A N 1
ATOM 1533 C CA . SER A 1 197 ? 1.518 12.297 14.633 1 98.69 197 SER A CA 1
ATOM 1534 C C . SER A 1 197 ? 0.197 12.805 15.203 1 98.69 197 SER A C 1
ATOM 1536 O O . SER A 1 197 ? -0.106 12.578 16.375 1 98.69 197 SER A O 1
ATOM 1538 N N . SER A 1 198 ? -0.569 13.492 14.32 1 98.75 198 SER A N 1
ATOM 1539 C CA . SER A 1 198 ? -1.785 14.125 14.812 1 98.75 198 SER A CA 1
ATOM 1540 C C . SER A 1 198 ? -2.889 14.102 13.758 1 98.75 198 SER A C 1
ATOM 1542 O O . SER A 1 198 ? -2.641 13.773 12.602 1 98.75 198 SER A O 1
ATOM 1544 N N . VAL A 1 199 ? -4.117 14.391 14.211 1 98.88 199 VAL A N 1
ATOM 1545 C CA . VAL A 1 199 ? -5.297 14.609 13.383 1 98.88 199 VAL A CA 1
ATOM 1546 C C . VAL A 1 199 ? -5.898 15.977 13.688 1 98.88 199 VAL A C 1
ATOM 1548 O O . VAL A 1 199 ? -5.543 16.609 14.688 1 98.88 199 VAL A O 1
ATOM 1551 N N . LEU A 1 200 ? -6.75 16.453 12.789 1 98.81 200 LEU A N 1
ATOM 1552 C CA . LEU A 1 200 ? -7.406 17.734 13.008 1 98.81 200 LEU A CA 1
ATOM 1553 C C . LEU A 1 200 ? -8.914 17.562 13.117 1 98.81 200 LEU A C 1
ATOM 1555 O O . LEU A 1 200 ? -9.562 17.109 12.172 1 98.81 200 LEU A O 1
ATOM 1559 N N . TRP A 1 201 ? -9.414 17.906 14.289 1 98.5 201 TRP A N 1
ATOM 1560 C CA . TRP A 1 201 ? -10.852 17.859 14.562 1 98.5 201 TRP A CA 1
ATOM 1561 C C . TRP A 1 201 ? -11.5 19.203 14.219 1 98.5 201 TRP A C 1
ATOM 1563 O O . TRP A 1 201 ? -11.125 20.234 14.766 1 98.5 201 TRP A O 1
ATOM 1573 N N . TRP A 1 202 ? -12.312 19.219 13.203 1 97.62 202 TRP A N 1
ATOM 1574 C CA . TRP A 1 202 ? -13.156 20.375 12.875 1 97.62 202 TRP A CA 1
ATOM 1575 C C . TRP A 1 202 ? -14.539 20.219 13.492 1 97.62 202 TRP A C 1
ATOM 1577 O O . TRP A 1 202 ? -15.445 19.656 12.867 1 97.62 202 TRP A O 1
ATOM 1587 N N . LYS A 1 203 ? -14.75 20.828 14.625 1 95.94 203 LYS A N 1
ATOM 1588 C CA . LYS A 1 203 ? -15.844 20.531 15.555 1 95.94 203 LYS A CA 1
ATOM 1589 C C . LYS A 1 203 ? -17.203 20.797 14.906 1 95.94 203 LYS A C 1
ATOM 1591 O O . LYS A 1 203 ? -18.047 19.906 14.852 1 95.94 203 LYS A O 1
ATOM 1596 N N . SER A 1 204 ? -17.328 21.922 14.352 1 94.94 204 SER A N 1
ATOM 1597 C CA . SER A 1 204 ? -18.625 22.375 13.891 1 94.94 204 SER A CA 1
ATOM 1598 C C . SER A 1 204 ? -19.109 21.562 12.695 1 94.94 204 SER A C 1
ATOM 1600 O O . SER A 1 204 ? -20.312 21.516 12.406 1 94.94 204 SER A O 1
ATOM 1602 N N . THR A 1 205 ? -18.156 20.906 12.039 1 96.75 205 THR A N 1
ATOM 1603 C CA . THR A 1 205 ? -18.531 20.172 10.836 1 96.75 205 THR A CA 1
ATOM 1604 C C . THR A 1 205 ? -18.562 18.672 11.094 1 96.75 205 THR A C 1
ATOM 1606 O O . THR A 1 205 ? -18.906 17.891 10.211 1 96.75 205 THR A O 1
ATOM 1609 N N . LYS A 1 206 ? -18.109 18.266 12.312 1 97.81 206 LYS A N 1
ATOM 1610 C CA . LYS A 1 206 ? -17.984 16.859 12.711 1 97.81 206 LYS A CA 1
ATOM 1611 C C . LYS A 1 206 ? -17.062 16.094 11.766 1 97.81 206 LYS A C 1
ATOM 1613 O O . LYS A 1 206 ? -17.344 14.945 11.422 1 97.81 206 LYS A O 1
ATOM 1618 N N . LYS A 1 207 ? -16.062 16.766 11.266 1 98.5 207 LYS A N 1
ATOM 1619 C CA . LYS A 1 207 ? -15.062 16.172 10.383 1 98.5 207 LYS A CA 1
ATOM 1620 C C . LYS A 1 207 ? -13.734 15.969 11.109 1 98.5 207 LYS A C 1
ATOM 1622 O O . LYS A 1 207 ? -13.344 16.797 11.938 1 98.5 207 LYS A O 1
ATOM 1627 N N . LEU A 1 208 ? -13.172 14.906 10.812 1 98.88 208 LEU A N 1
ATOM 1628 C CA . LEU A 1 208 ? -11.812 14.617 11.273 1 98.88 208 LEU A CA 1
ATOM 1629 C C . LEU A 1 208 ? -10.867 14.453 10.094 1 98.88 208 LEU A C 1
ATOM 1631 O O . LEU A 1 208 ? -11.07 13.586 9.234 1 98.88 208 LEU A O 1
ATOM 1635 N N . LEU A 1 209 ? -9.883 15.32 9.93 1 98.88 209 LEU A N 1
ATOM 1636 C CA . LEU A 1 209 ? -8.82 15.18 8.938 1 98.88 209 LEU A CA 1
ATOM 1637 C C . LEU A 1 209 ? -7.68 14.328 9.477 1 98.88 209 LEU A C 1
ATOM 1639 O O . LEU A 1 209 ? -6.957 14.75 10.383 1 98.88 209 LEU A O 1
ATOM 1643 N N . ILE A 1 210 ? -7.461 13.18 8.82 1 98.81 210 ILE A N 1
ATOM 1644 C CA . ILE A 1 210 ? -6.777 12.109 9.531 1 98.81 210 ILE A CA 1
ATOM 1645 C C . ILE A 1 210 ? -5.414 11.852 8.891 1 98.81 210 ILE A C 1
ATOM 1647 O O . ILE A 1 210 ? -4.684 10.953 9.312 1 98.81 210 ILE A O 1
ATOM 1651 N N . ALA A 1 211 ? -4.996 12.656 7.887 1 97.31 211 ALA A N 1
ATOM 1652 C CA . ALA A 1 211 ? -3.768 12.344 7.156 1 97.31 211 ALA A CA 1
ATOM 1653 C C . ALA A 1 211 ? -3.631 10.844 6.918 1 97.31 211 ALA A C 1
ATOM 1655 O O . ALA A 1 211 ? -4.516 10.227 6.324 1 97.31 211 ALA A O 1
ATOM 1656 N N . ASP A 1 212 ? -2.43 10.266 7.402 1 95 212 ASP A N 1
ATOM 1657 C CA . ASP A 1 212 ? -2.32 8.82 7.266 1 95 212 ASP A CA 1
ATOM 1658 C C . ASP A 1 212 ? -2.047 8.156 8.617 1 95 212 ASP A C 1
ATOM 1660 O O . ASP A 1 212 ? -1.707 6.973 8.672 1 95 212 ASP A O 1
ATOM 1664 N N . THR A 1 213 ? -2.189 8.938 9.68 1 95.44 213 THR A N 1
ATOM 1665 C CA . THR A 1 213 ? -2.145 8.32 11 1 95.44 213 THR A CA 1
ATOM 1666 C C . THR A 1 213 ? -3.223 7.25 11.141 1 95.44 213 THR A C 1
ATOM 1668 O O . THR A 1 213 ? -2.986 6.195 11.734 1 95.44 213 THR A O 1
ATOM 1671 N N . ILE A 1 214 ? -4.352 7.586 10.672 1 98.44 214 ILE A N 1
ATOM 1672 C CA . ILE A 1 214 ? -5.48 6.691 10.438 1 98.44 214 ILE A CA 1
ATOM 1673 C C . ILE A 1 214 ? -5.793 6.633 8.945 1 98.44 214 ILE A C 1
ATOM 1675 O O . ILE A 1 214 ? -6.344 7.582 8.383 1 98.44 214 ILE A O 1
ATOM 1679 N N . LEU A 1 215 ? -5.469 5.543 8.312 1 98.56 215 LEU A N 1
ATOM 1680 C CA . LEU A 1 215 ? -5.551 5.52 6.852 1 98.56 215 LEU A CA 1
ATOM 1681 C C . LEU A 1 215 ? -6.793 4.77 6.387 1 98.56 215 LEU A C 1
ATOM 1683 O O . LEU A 1 215 ? -7.031 3.635 6.809 1 98.56 215 LEU A O 1
ATOM 1687 N N . VAL A 1 216 ? -7.57 5.422 5.539 1 98.62 216 VAL A N 1
ATOM 1688 C CA . VAL A 1 216 ? -8.688 4.754 4.883 1 98.62 216 VAL A CA 1
ATOM 1689 C C . VAL A 1 216 ? -8.164 3.729 3.879 1 98.62 216 VAL A C 1
ATOM 1691 O O . VAL A 1 216 ? -7.281 4.035 3.074 1 98.62 216 VAL A O 1
ATOM 1694 N N . VAL A 1 217 ? -8.711 2.512 3.971 1 98.5 217 VAL A N 1
ATOM 1695 C CA . VAL A 1 217 ? -8.266 1.464 3.059 1 98.5 217 VAL A CA 1
ATOM 1696 C C . VAL A 1 217 ? -9.359 1.177 2.027 1 98.5 217 VAL A C 1
ATOM 1698 O O . VAL A 1 217 ? -10.508 1.587 2.201 1 98.5 217 VAL A O 1
ATOM 1701 N N . PRO A 1 218 ? -9.062 0.465 0.955 1 97.94 218 PRO A N 1
ATOM 1702 C CA . PRO A 1 218 ? -10.008 0.241 -0.137 1 97.94 218 PRO A CA 1
ATOM 1703 C C . PRO A 1 218 ? -11.297 -0.436 0.331 1 97.94 218 PRO A C 1
ATOM 1705 O O . PRO A 1 218 ? -12.383 -0.086 -0.13 1 97.94 218 PRO A O 1
ATOM 1708 N N . SER A 1 219 ? -11.211 -1.338 1.246 1 98.38 219 SER A N 1
ATOM 1709 C CA . SER A 1 219 ? -12.398 -2.066 1.684 1 98.38 219 SER A CA 1
ATOM 1710 C C . SER A 1 219 ? -13.352 -1.157 2.453 1 98.38 219 SER A C 1
ATOM 1712 O O . SER A 1 219 ? -14.516 -1.498 2.65 1 98.38 219 SER A O 1
ATOM 1714 N N . GLY A 1 220 ? -12.852 -0.039 2.869 1 98.12 220 GLY A N 1
ATOM 1715 C CA . GLY A 1 220 ? -13.688 0.899 3.602 1 98.12 220 GLY A CA 1
ATOM 1716 C C . GLY A 1 220 ? -14.547 1.762 2.699 1 98.12 220 GLY A C 1
ATOM 1717 O O . GLY A 1 220 ? -15.445 2.463 3.174 1 98.12 220 GLY A O 1
ATOM 1718 N N . LEU A 1 221 ? -14.367 1.677 1.416 1 97.5 221 LEU A N 1
ATOM 1719 C CA . LEU A 1 221 ? -15.008 2.605 0.488 1 97.5 221 LEU A CA 1
ATOM 1720 C C . LEU A 1 221 ? -16.266 1.999 -0.108 1 97.5 221 LEU A C 1
ATOM 1722 O O . LEU A 1 221 ? -16.984 2.664 -0.859 1 97.5 221 LEU A O 1
ATOM 1726 N N . TYR A 1 222 ? -16.516 0.723 0.128 1 96.88 222 TYR A N 1
ATOM 1727 C CA . TYR A 1 222 ? -17.766 0.016 -0.174 1 96.88 222 TYR A CA 1
ATOM 1728 C C . TYR A 1 222 ? -18.266 -0.75 1.044 1 96.88 222 TYR A C 1
ATOM 1730 O O . TYR A 1 222 ? -17.672 -1.756 1.44 1 96.88 222 TYR A O 1
ATOM 1738 N N . ARG A 1 223 ? -19.391 -0.374 1.591 1 94.38 223 ARG A N 1
ATOM 1739 C CA . ARG A 1 223 ? -19.766 -0.837 2.922 1 94.38 223 ARG A CA 1
ATOM 1740 C C . ARG A 1 223 ? -21.047 -1.666 2.875 1 94.38 223 ARG A C 1
ATOM 1742 O O . ARG A 1 223 ? -21.609 -2.004 3.916 1 94.38 223 ARG A O 1
ATOM 1749 N N . VAL A 1 224 ? -21.406 -2.102 1.738 1 94.38 224 VAL A N 1
ATOM 1750 C CA . VAL A 1 224 ? -22.641 -2.854 1.585 1 94.38 224 VAL A CA 1
ATOM 1751 C C . VAL A 1 224 ? -22.375 -4.348 1.729 1 94.38 224 VAL A C 1
ATOM 1753 O O . VAL A 1 224 ? -21.562 -4.91 0.979 1 94.38 224 VAL A O 1
ATOM 1756 N N . ASN A 1 225 ? -23.016 -5.008 2.652 1 94.25 225 ASN A N 1
ATOM 1757 C CA . ASN A 1 225 ? -22.984 -6.453 2.855 1 94.25 225 ASN A CA 1
ATOM 1758 C C . ASN A 1 225 ? -21.562 -6.977 2.973 1 94.25 225 ASN A C 1
ATOM 1760 O O . ASN A 1 225 ? -21.203 -7.969 2.332 1 94.25 225 ASN A O 1
ATOM 1764 N N . ARG A 1 226 ? -20.797 -6.293 3.715 1 96.25 226 ARG A N 1
ATOM 1765 C CA . ARG A 1 226 ? -19.422 -6.746 3.902 1 96.25 226 ARG A CA 1
ATOM 1766 C C . ARG A 1 226 ? -19.344 -7.805 4.996 1 96.25 226 ARG A C 1
ATOM 1768 O O . ARG A 1 226 ? -20.109 -7.77 5.965 1 96.25 226 ARG A O 1
ATOM 1775 N N . LEU A 1 227 ? -18.453 -8.695 4.879 1 97.44 227 LEU A N 1
ATOM 1776 C CA . LEU A 1 227 ? -18.281 -9.789 5.824 1 97.44 227 LEU A CA 1
ATOM 1777 C C . LEU A 1 227 ? -17.562 -9.32 7.086 1 97.44 227 LEU A C 1
ATOM 1779 O O . LEU A 1 227 ? -16.812 -8.336 7.051 1 97.44 227 LEU A O 1
ATOM 1783 N N . PRO A 1 228 ? -17.828 -10.07 8.203 1 96.88 228 PRO A N 1
ATOM 1784 C CA . PRO A 1 228 ? -17.031 -9.758 9.398 1 96.88 228 PRO A CA 1
ATOM 1785 C C . PRO A 1 228 ? -15.531 -9.812 9.141 1 96.88 228 PRO A C 1
ATOM 1787 O O . PRO A 1 228 ? -15.055 -10.672 8.391 1 96.88 228 PRO A O 1
ATOM 1790 N N . GLY A 1 229 ? -14.828 -8.867 9.758 1 97.62 229 GLY A N 1
ATOM 1791 C CA . GLY A 1 229 ? -13.391 -8.812 9.586 1 97.62 229 GLY A CA 1
ATOM 1792 C C . GLY A 1 229 ? -12.953 -7.816 8.531 1 97.62 229 GLY A C 1
ATOM 1793 O O . GLY A 1 229 ? -11.75 -7.609 8.32 1 97.62 229 GLY A O 1
ATOM 1794 N N . THR A 1 230 ? -13.93 -7.191 7.848 1 98.44 230 THR A N 1
ATOM 1795 C CA . THR A 1 230 ? -13.625 -6.16 6.863 1 98.44 230 THR A CA 1
ATOM 1796 C C . THR A 1 230 ? -13.281 -4.844 7.547 1 98.44 230 THR A C 1
ATOM 1798 O O . THR A 1 230 ? -14.07 -4.32 8.336 1 98.44 230 THR A O 1
ATOM 1801 N N . VAL A 1 231 ? -12.148 -4.336 7.254 1 98.75 231 VAL A N 1
ATOM 1802 C CA . VAL A 1 231 ? -11.719 -3.094 7.887 1 98.75 231 VAL A CA 1
ATOM 1803 C C . VAL A 1 231 ? -12.07 -1.907 6.992 1 98.75 231 VAL A C 1
ATOM 1805 O O . VAL A 1 231 ? -12.281 -2.072 5.789 1 98.75 231 VAL A O 1
ATOM 1808 N N . SER A 1 232 ? -12.125 -0.75 7.633 1 98.75 232 SER A N 1
ATOM 1809 C CA . SER A 1 232 ? -12.266 0.513 6.914 1 98.75 232 SER A CA 1
ATOM 1810 C C . SER A 1 232 ? -11 1.358 7.031 1 98.75 232 SER A C 1
ATOM 1812 O O . SER A 1 232 ? -10.719 2.182 6.156 1 98.75 232 SER A O 1
ATOM 1814 N N . TYR A 1 233 ? -10.297 1.126 8.078 1 98.81 233 TYR A N 1
ATOM 1815 C CA . TYR A 1 233 ? -9.086 1.876 8.398 1 98.81 233 TYR A CA 1
ATOM 1816 C C . TYR A 1 233 ? -7.941 0.936 8.766 1 98.81 233 TYR A C 1
ATOM 1818 O O . TYR A 1 233 ? -8.172 -0.221 9.125 1 98.81 233 TYR A O 1
ATOM 1826 N N . THR A 1 234 ? -6.738 1.452 8.617 1 98.75 234 THR A N 1
ATOM 1827 C CA . THR A 1 234 ? -5.555 0.752 9.102 1 98.75 234 THR A CA 1
ATOM 1828 C C . THR A 1 234 ? -4.617 1.714 9.828 1 98.75 234 THR A C 1
ATOM 1830 O O . THR A 1 234 ? -4.836 2.928 9.82 1 98.75 234 THR A O 1
ATOM 1833 N N . PHE A 1 235 ? -3.65 1.163 10.547 1 98.62 235 PHE A N 1
ATOM 1834 C CA . PHE A 1 235 ? -2.697 1.869 11.398 1 98.62 235 PHE A CA 1
ATOM 1835 C C . PHE A 1 235 ? -1.297 1.29 11.234 1 98.62 235 PHE A C 1
ATOM 1837 O O . PHE A 1 235 ? -1.064 0.12 11.547 1 98.62 235 PHE A O 1
ATOM 1844 N N . MET A 1 236 ? -0.384 2.062 10.711 1 98.62 236 MET A N 1
ATOM 1845 C CA . MET A 1 236 ? 0.951 1.536 10.445 1 98.62 236 MET A CA 1
ATOM 1846 C C . MET A 1 236 ? 2.027 2.48 10.969 1 98.62 236 MET A C 1
ATOM 1848 O O . MET A 1 236 ? 1.815 3.691 11.039 1 98.62 236 MET A O 1
ATOM 1852 N N . TRP A 1 237 ? 3.15 1.849 11.375 1 98.56 237 TRP A N 1
ATOM 1853 C CA . TRP A 1 237 ? 4.359 2.631 11.609 1 98.56 237 TRP A CA 1
ATOM 1854 C C . TRP A 1 237 ? 4.988 3.074 10.297 1 98.56 237 TRP A C 1
ATOM 1856 O O . TRP A 1 237 ? 5.473 4.203 10.18 1 98.56 237 TRP A O 1
ATOM 1866 N N . SER A 1 238 ? 4.918 2.209 9.32 1 98.56 238 SER A N 1
ATOM 1867 C CA . SER A 1 238 ? 5.359 2.492 7.953 1 98.56 238 SER A CA 1
ATOM 1868 C C . SER A 1 238 ? 4.332 2.016 6.934 1 98.56 238 SER A C 1
ATOM 1870 O O . SER A 1 238 ? 4.051 0.818 6.836 1 98.56 238 SER A O 1
ATOM 1872 N N . TYR A 1 239 ? 3.818 2.863 6.176 1 98 239 TYR A N 1
ATOM 1873 C CA . TYR A 1 239 ? 2.842 2.492 5.156 1 98 239 TYR A CA 1
ATOM 1874 C C . TYR A 1 239 ? 3.531 1.948 3.912 1 98 239 TYR A C 1
ATOM 1876 O O . TYR A 1 239 ? 3.195 0.863 3.434 1 98 239 TYR A O 1
ATOM 1884 N N . PRO A 1 240 ? 4.629 2.604 3.365 1 97.75 240 PRO A N 1
ATOM 1885 C CA . PRO A 1 240 ? 5.215 2.062 2.137 1 97.75 240 PRO A CA 1
ATOM 1886 C C . PRO A 1 240 ? 5.844 0.688 2.34 1 97.75 240 PRO A C 1
ATOM 1888 O O . PRO A 1 240 ? 5.926 -0.104 1.397 1 97.75 240 PRO A O 1
ATOM 1891 N N . ASN A 1 241 ? 6.262 0.404 3.605 1 98.5 241 ASN A N 1
ATOM 1892 C CA . ASN A 1 241 ? 6.996 -0.833 3.844 1 98.5 241 ASN A CA 1
ATOM 1893 C C . ASN A 1 241 ? 6.207 -1.796 4.723 1 98.5 241 ASN A C 1
ATOM 1895 O O . ASN A 1 241 ? 6.734 -2.82 5.16 1 98.5 241 ASN A O 1
ATOM 1899 N N . PHE A 1 242 ? 4.984 -1.435 5.031 1 98.38 242 PHE A N 1
ATOM 1900 C CA . PHE A 1 242 ? 4.023 -2.295 5.715 1 98.38 242 PHE A CA 1
ATOM 1901 C C . PHE A 1 242 ? 4.547 -2.715 7.082 1 98.38 242 PHE A C 1
ATOM 1903 O O . PHE A 1 242 ? 4.438 -3.881 7.465 1 98.38 242 PHE A O 1
ATOM 1910 N N . ILE A 1 243 ? 5.195 -1.836 7.793 1 98.69 243 ILE A N 1
ATOM 1911 C CA . ILE A 1 243 ? 5.625 -2.158 9.148 1 98.69 243 ILE A CA 1
ATOM 1912 C C . ILE A 1 243 ? 4.516 -1.804 10.141 1 98.69 243 ILE A C 1
ATOM 1914 O O . ILE A 1 243 ? 4.078 -0.653 10.203 1 98.69 243 ILE A O 1
ATOM 1918 N N . PRO A 1 244 ? 4.027 -2.768 10.914 1 98.12 244 PRO A N 1
ATOM 1919 C CA . PRO A 1 244 ? 2.867 -2.535 11.781 1 98.12 244 PRO A CA 1
ATOM 1920 C C . PRO A 1 244 ? 3.215 -1.737 13.031 1 98.12 244 PRO A C 1
ATOM 1922 O O . PRO A 1 244 ? 4.395 -1.58 13.359 1 98.12 244 PRO A O 1
ATOM 1925 N N . LEU A 1 245 ? 2.215 -1.186 13.625 1 98.56 245 LEU A N 1
ATOM 1926 C CA . LEU A 1 245 ? 2.277 -0.675 14.992 1 98.56 245 LEU A CA 1
ATOM 1927 C C . LEU A 1 245 ? 1.985 -1.781 16 1 98.56 245 LEU A C 1
ATOM 1929 O O . LEU A 1 245 ? 1.161 -2.662 15.742 1 98.56 245 LEU A O 1
ATOM 1933 N N . PRO A 1 246 ? 2.65 -1.736 17.141 1 98.38 246 PRO A N 1
ATOM 1934 C CA . PRO A 1 246 ? 2.199 -2.629 18.219 1 98.38 246 PRO A CA 1
ATOM 1935 C C . PRO A 1 246 ? 0.8 -2.281 18.719 1 98.38 246 PRO A C 1
ATOM 1937 O O . PRO A 1 246 ? 0.334 -1.155 18.547 1 98.38 246 PRO A O 1
ATOM 1940 N N . PRO A 1 247 ? 0.122 -3.23 19.375 1 98.56 247 PRO A N 1
ATOM 1941 C CA . PRO A 1 247 ? -1.289 -3.043 19.719 1 98.56 247 PRO A CA 1
ATOM 1942 C C . PRO A 1 247 ? -1.516 -1.865 20.656 1 98.56 247 PRO A C 1
ATOM 1944 O O . PRO A 1 247 ? -2.545 -1.19 20.578 1 98.56 247 PRO A O 1
ATOM 1947 N N . ASP A 1 248 ? -0.59 -1.569 21.531 1 98.62 248 ASP A N 1
ATOM 1948 C CA . ASP A 1 248 ? -0.765 -0.472 22.484 1 98.62 248 ASP A CA 1
ATOM 1949 C C . ASP A 1 248 ? -0.778 0.875 21.766 1 98.62 248 ASP A C 1
ATOM 1951 O O . ASP A 1 248 ? -1.486 1.797 22.172 1 98.62 248 ASP A O 1
ATOM 1955 N N . ASP A 1 249 ? 0.031 1.008 20.766 1 98.81 249 ASP A N 1
ATOM 1956 C CA . ASP A 1 249 ? 0.033 2.248 19.984 1 98.81 249 ASP A CA 1
ATOM 1957 C C . ASP A 1 249 ? -1.266 2.41 19.203 1 98.81 249 ASP A C 1
ATOM 1959 O O . ASP A 1 249 ? -1.802 3.514 19.094 1 98.81 249 ASP A O 1
ATOM 1963 N N . VAL A 1 250 ? -1.776 1.301 18.641 1 98.88 250 VAL A N 1
ATOM 1964 C CA . VAL A 1 250 ? -3.07 1.341 17.953 1 98.88 250 VAL A CA 1
ATOM 1965 C C . VAL A 1 250 ? -4.152 1.775 18.938 1 98.88 250 VAL A C 1
ATOM 1967 O O . VAL A 1 250 ? -4.969 2.646 18.625 1 98.88 250 VAL A O 1
ATOM 1970 N N . HIS A 1 251 ? -4.109 1.181 20.109 1 98.88 251 HIS A N 1
ATOM 1971 C CA . HIS A 1 251 ? -5.062 1.542 21.156 1 98.88 251 HIS A CA 1
ATOM 1972 C C . HIS A 1 251 ? -4.902 3.004 21.562 1 98.88 251 HIS A C 1
ATOM 1974 O O . HIS A 1 251 ? -5.895 3.688 21.828 1 98.88 251 HIS A O 1
ATOM 1980 N N . GLY A 1 252 ? -3.648 3.457 21.625 1 98.75 252 GLY A N 1
ATOM 1981 C CA . GLY A 1 252 ? -3.383 4.852 21.938 1 98.75 252 GLY A CA 1
ATOM 1982 C C . GLY A 1 252 ? -4.012 5.816 20.953 1 98.75 252 GLY A C 1
ATOM 1983 O O . GLY A 1 252 ? -4.504 6.879 21.344 1 98.75 252 GLY A O 1
ATOM 1984 N N . ILE A 1 253 ? -3.994 5.449 19.703 1 98.88 253 ILE A N 1
ATOM 1985 C CA . ILE A 1 253 ? -4.625 6.273 18.672 1 98.88 253 ILE A CA 1
ATOM 1986 C C . ILE A 1 253 ? -6.121 6.398 18.969 1 98.88 253 ILE A C 1
ATOM 1988 O O . ILE A 1 253 ? -6.672 7.5 18.938 1 98.88 253 ILE A O 1
ATOM 1992 N N . TRP A 1 254 ? -6.789 5.289 19.266 1 98.88 254 TRP A N 1
ATOM 1993 C CA . TRP A 1 254 ? -8.211 5.32 19.609 1 98.88 254 TRP A CA 1
ATOM 1994 C C . TRP A 1 254 ? -8.461 6.176 20.844 1 98.88 254 TRP A C 1
ATOM 1996 O O . TRP A 1 254 ? -9.359 7.023 20.844 1 98.88 254 TRP A O 1
ATOM 2006 N N . LYS A 1 255 ? -7.652 5.984 21.844 1 98.81 255 LYS A N 1
ATOM 2007 C CA . LYS A 1 255 ? -7.852 6.707 23.094 1 98.81 255 LYS A CA 1
ATOM 2008 C C . LYS A 1 255 ? -7.746 8.211 22.891 1 98.81 255 LYS A C 1
ATOM 2010 O O . LYS A 1 255 ? -8.43 8.992 23.562 1 98.81 255 LYS A O 1
ATOM 2015 N N . ALA A 1 256 ? -6.938 8.602 22 1 98.81 256 ALA A N 1
ATOM 2016 C CA . ALA A 1 256 ? -6.727 10.016 21.734 1 98.81 256 ALA A CA 1
ATOM 2017 C C . ALA A 1 256 ? -7.977 10.656 21.141 1 98.81 256 ALA A C 1
ATOM 2019 O O . ALA A 1 256 ? -8.211 11.859 21.312 1 98.81 256 ALA A O 1
ATOM 2020 N N . ILE A 1 257 ? -8.82 9.836 20.438 1 98.75 257 ILE A N 1
ATOM 2021 C CA . ILE A 1 257 ? -9.898 10.477 19.688 1 98.75 257 ILE A CA 1
ATOM 2022 C C . ILE A 1 257 ? -11.25 9.977 20.203 1 98.75 257 ILE A C 1
ATOM 2024 O O . ILE A 1 257 ? -12.297 10.406 19.703 1 98.75 257 ILE A O 1
ATOM 2028 N N . LYS A 1 258 ? -11.281 9.094 21.172 1 98.56 258 LYS A N 1
ATOM 2029 C CA . LYS A 1 258 ? -12.523 8.438 21.562 1 98.56 258 LYS A CA 1
ATOM 2030 C C . LYS A 1 258 ? -13.5 9.438 22.188 1 98.56 258 LYS A C 1
ATOM 2032 O O . LYS A 1 258 ? -14.711 9.203 22.188 1 98.56 258 LYS A O 1
ATOM 2037 N N . ASP A 1 259 ? -13.047 10.602 22.672 1 98.31 259 ASP A N 1
ATOM 2038 C CA . ASP A 1 259 ? -13.906 11.539 23.375 1 98.31 259 ASP A CA 1
ATOM 2039 C C . ASP A 1 259 ? -14.438 12.617 22.438 1 98.31 259 ASP A C 1
ATOM 2041 O O . ASP A 1 259 ? -15.211 13.484 22.859 1 98.31 259 ASP A O 1
ATOM 2045 N N . ILE A 1 260 ? -14.047 12.602 21.219 1 97.88 260 ILE A N 1
ATOM 2046 C CA . ILE A 1 260 ? -14.477 13.68 20.328 1 97.88 260 ILE A CA 1
ATOM 2047 C C . ILE A 1 260 ? -15.609 13.188 19.438 1 97.88 260 ILE A C 1
ATOM 2049 O O . ILE A 1 260 ? -15.766 11.977 19.234 1 97.88 260 ILE A O 1
ATOM 2053 N N . ASP A 1 261 ? -16.312 14.156 18.938 1 97.81 261 ASP A N 1
ATOM 2054 C CA . ASP A 1 261 ? -17.469 13.867 18.109 1 97.81 261 ASP A CA 1
ATOM 2055 C C . ASP A 1 261 ? -17.172 14.156 16.641 1 97.81 261 ASP A C 1
ATOM 2057 O O . ASP A 1 261 ? -16.938 15.312 16.266 1 97.81 261 ASP A O 1
ATOM 2061 N N . PHE A 1 262 ? -17.141 13.148 15.805 1 98.38 262 PHE A N 1
ATOM 2062 C CA . PHE A 1 262 ? -16.969 13.289 14.367 1 98.38 262 PHE A CA 1
ATOM 2063 C C . PHE A 1 262 ? -17.719 12.188 13.617 1 98.38 262 PHE A C 1
ATOM 2065 O O . PHE A 1 262 ? -17.969 11.109 14.172 1 98.38 262 PHE A O 1
ATOM 2072 N N . GLU A 1 263 ? -18.031 12.43 12.336 1 98.31 263 GLU A N 1
ATOM 2073 C CA . GLU A 1 263 ? -18.797 11.508 11.5 1 98.31 263 GLU A CA 1
ATOM 2074 C C . GLU A 1 263 ? -18.047 11.18 10.211 1 98.31 263 GLU A C 1
ATOM 2076 O O . GLU A 1 263 ? -18.203 10.094 9.656 1 98.31 263 GLU A O 1
ATOM 2081 N N . ASP A 1 264 ? -17.281 12.141 9.719 1 98.5 264 ASP A N 1
ATOM 2082 C CA . ASP A 1 264 ? -16.562 12.008 8.461 1 98.5 264 ASP A CA 1
ATOM 2083 C C . ASP A 1 264 ? -15.055 12.07 8.672 1 98.5 264 ASP A C 1
ATOM 2085 O O . ASP A 1 264 ? -14.578 12.773 9.57 1 98.5 264 ASP A O 1
ATOM 2089 N N . THR A 1 265 ? -14.398 11.32 7.863 1 98.75 265 THR A N 1
ATOM 2090 C CA . THR A 1 265 ? -12.938 11.43 7.871 1 98.75 265 THR A CA 1
ATOM 2091 C C . THR A 1 265 ? -12.422 11.781 6.48 1 98.75 265 THR A C 1
ATOM 2093 O O . THR A 1 265 ? -13.008 11.383 5.473 1 98.75 265 THR A O 1
ATOM 2096 N N . HIS A 1 266 ? -11.359 12.562 6.445 1 98.56 266 HIS A N 1
ATOM 2097 C CA . HIS A 1 266 ? -10.633 12.938 5.238 1 98.56 266 HIS A CA 1
ATOM 2098 C C . HIS A 1 266 ? -9.156 12.594 5.352 1 98.56 266 HIS A C 1
ATOM 2100 O O . HIS A 1 266 ? -8.461 13.102 6.242 1 98.56 266 HIS A O 1
ATOM 2106 N N . GLY A 1 267 ? -8.695 11.773 4.383 1 98 267 GLY A N 1
ATOM 2107 C CA . GLY A 1 267 ? -7.355 11.219 4.52 1 98 267 GLY A CA 1
ATOM 2108 C C . GLY A 1 267 ? -6.332 11.906 3.635 1 98 267 GLY A C 1
ATOM 2109 O O . GLY A 1 267 ? -6.621 12.938 3.031 1 98 267 GLY A O 1
ATOM 2110 N N . ALA A 1 268 ? -5.16 11.367 3.609 1 97.19 268 ALA A N 1
ATOM 2111 C CA . ALA A 1 268 ? -3.941 11.945 3.041 1 97.19 268 ALA A CA 1
ATOM 2112 C C . ALA A 1 268 ? -4.027 12.008 1.52 1 97.19 268 ALA A C 1
ATOM 2114 O O . ALA A 1 268 ? -3.395 12.867 0.894 1 97.19 268 ALA A O 1
ATOM 2115 N N . PHE A 1 269 ? -4.836 11.094 0.922 1 96.94 269 PHE A N 1
ATOM 2116 C CA . PHE A 1 269 ? -4.836 10.977 -0.531 1 96.94 269 PHE A CA 1
ATOM 2117 C C . PHE A 1 269 ? -6.246 11.141 -1.086 1 96.94 269 PHE A C 1
ATOM 2119 O O . PHE A 1 269 ? -7.227 10.859 -0.396 1 96.94 269 PHE A O 1
ATOM 2126 N N . THR A 1 270 ? -6.266 11.586 -2.316 1 94.38 270 THR A N 1
ATOM 2127 C CA . THR A 1 270 ? -7.559 11.758 -2.967 1 94.38 270 THR A CA 1
ATOM 2128 C C . THR A 1 270 ? -8.32 10.438 -3.006 1 94.38 270 THR A C 1
ATOM 2130 O O . THR A 1 270 ? -7.754 9.391 -3.328 1 94.38 270 THR A O 1
ATOM 2133 N N . GLY A 1 271 ? -9.539 10.5 -2.594 1 93.25 271 GLY A N 1
ATOM 2134 C CA . GLY A 1 271 ? -10.367 9.305 -2.625 1 93.25 271 GLY A CA 1
ATOM 2135 C C . GLY A 1 271 ? -10.375 8.547 -1.311 1 93.25 271 GLY A C 1
ATOM 2136 O O . GLY A 1 271 ? -11.086 7.555 -1.165 1 93.25 271 GLY A O 1
ATOM 2137 N N . HIS A 1 272 ? -9.656 9 -0.401 1 94.69 272 HIS A N 1
ATOM 2138 C CA . HIS A 1 272 ? -9.586 8.352 0.904 1 94.69 272 HIS A CA 1
ATOM 2139 C C . HIS A 1 272 ? -10.453 9.07 1.928 1 94.69 272 HIS A C 1
ATOM 2141 O O . HIS A 1 272 ? -9.953 9.523 2.961 1 94.69 272 HIS A O 1
ATOM 2147 N N . GLU A 1 273 ? -11.703 9.125 1.629 1 96.5 273 GLU A N 1
ATOM 2148 C CA . GLU A 1 273 ? -12.703 9.727 2.502 1 96.5 273 GLU A CA 1
ATOM 2149 C C . GLU A 1 273 ? -13.781 8.719 2.893 1 96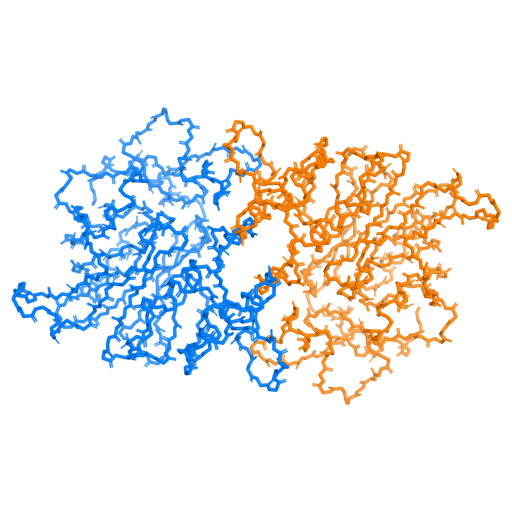.5 273 GLU A C 1
ATOM 2151 O O . GLU A 1 273 ? -14.164 7.871 2.084 1 96.5 273 GLU A O 1
ATOM 2156 N N . ILE A 1 274 ? -14.172 8.797 4.094 1 97.81 274 ILE A N 1
ATOM 2157 C CA . ILE A 1 274 ? -15.344 8.047 4.527 1 97.81 274 ILE A CA 1
ATOM 2158 C C . ILE A 1 274 ? -16.359 9 5.152 1 97.81 274 ILE A C 1
ATOM 2160 O O . ILE A 1 274 ? -16.016 9.797 6.035 1 97.81 274 ILE A O 1
ATOM 2164 N N . LYS A 1 275 ? -17.578 8.961 4.68 1 96.75 275 LYS A N 1
ATOM 2165 C CA . LYS A 1 275 ? -18.672 9.773 5.188 1 96.75 275 LYS A CA 1
ATOM 2166 C C . LYS A 1 275 ? -19.625 8.945 6.059 1 96.75 275 LYS A C 1
ATOM 2168 O O . LYS A 1 275 ? -20.047 7.859 5.656 1 96.75 275 LYS A O 1
ATOM 2173 N N . GLY A 1 276 ? -19.828 9.398 7.191 1 97.25 276 GLY A N 1
ATOM 2174 C CA . GLY A 1 276 ? -20.797 8.781 8.086 1 97.25 276 GLY A CA 1
ATOM 2175 C C . GLY A 1 276 ? -20.219 7.633 8.891 1 97.25 276 GLY A C 1
ATOM 2176 O O . GLY A 1 276 ? -19.484 6.797 8.359 1 97.25 276 GLY A O 1
ATOM 2177 N N . ASN A 1 277 ? -20.469 7.586 10.148 1 97.25 277 ASN A N 1
ATOM 2178 C CA . ASN A 1 277 ? -20.172 6.5 11.078 1 97.25 277 ASN A CA 1
ATOM 2179 C C . ASN A 1 277 ? -18.688 6.219 11.172 1 97.25 277 ASN A C 1
ATOM 2181 O O . ASN A 1 277 ? -18.266 5.102 11.5 1 97.25 277 ASN A O 1
ATOM 2185 N N . SER A 1 278 ? -17.875 7.156 10.836 1 98.5 278 SER A N 1
ATOM 2186 C CA . SER A 1 278 ? -16.422 6.938 10.781 1 98.5 278 SER A CA 1
ATOM 2187 C C . SER A 1 278 ? -15.867 6.57 12.148 1 98.5 278 SER A C 1
ATOM 2189 O O . SER A 1 278 ? -14.977 5.73 12.258 1 98.5 278 SER A O 1
ATOM 2191 N N . LYS A 1 279 ? -16.422 7.203 13.18 1 98.69 279 LYS A N 1
ATOM 2192 C CA . LYS A 1 279 ? -15.875 6.961 14.508 1 98.69 279 LYS A CA 1
ATOM 2193 C C . LYS A 1 279 ? -15.984 5.488 14.891 1 98.69 279 LYS A C 1
ATOM 2195 O O . LYS A 1 279 ? -15.008 4.871 15.305 1 98.69 279 LYS A O 1
ATOM 2200 N N . ALA A 1 280 ? -17.109 4.91 14.758 1 98.5 280 ALA A N 1
ATOM 2201 C CA . ALA A 1 280 ? -17.328 3.498 15.07 1 98.5 280 ALA A CA 1
ATOM 2202 C C . ALA A 1 280 ? -16.438 2.605 14.195 1 98.5 280 ALA A C 1
ATOM 2204 O O . ALA A 1 280 ? -15.906 1.602 14.672 1 98.5 280 ALA A O 1
ATOM 2205 N N . MET A 1 281 ? -16.281 2.973 12.977 1 98.69 281 MET A N 1
ATOM 2206 C CA . MET A 1 281 ? -15.508 2.174 12.031 1 98.69 281 MET A CA 1
ATOM 2207 C C . MET A 1 281 ? -14.031 2.205 12.383 1 98.69 281 MET A C 1
ATOM 2209 O O . MET A 1 281 ? -13.312 1.226 12.172 1 98.69 281 MET A O 1
ATOM 2213 N N . VAL A 1 282 ? -13.539 3.346 12.898 1 98.88 282 VAL A N 1
ATOM 2214 C CA . VAL A 1 282 ? -12.148 3.414 13.352 1 98.88 282 VAL A CA 1
ATOM 2215 C C . VAL A 1 282 ? -11.914 2.391 14.461 1 98.88 282 VAL A C 1
ATOM 2217 O O . VAL A 1 282 ? -10.961 1.606 14.398 1 98.88 282 VAL A O 1
ATOM 2220 N N . LEU A 1 283 ? -12.789 2.4 15.445 1 98.88 283 LEU A N 1
ATOM 2221 C CA . LEU A 1 283 ? -12.633 1.471 16.562 1 98.88 283 LEU A CA 1
ATOM 2222 C C . LEU A 1 283 ? -12.734 0.026 16.078 1 98.88 283 LEU A C 1
ATOM 2224 O O . LEU A 1 283 ? -11.914 -0.817 16.453 1 98.88 283 LEU A O 1
ATOM 2228 N N . GLU A 1 284 ? -13.734 -0.273 15.289 1 98.75 284 GLU A N 1
ATOM 2229 C CA . GLU A 1 284 ? -13.914 -1.626 14.773 1 98.75 284 GLU A CA 1
ATOM 2230 C C . GLU A 1 284 ? -12.68 -2.094 14.016 1 98.75 284 GLU A C 1
ATOM 2232 O O . GLU A 1 284 ? -12.211 -3.219 14.203 1 98.75 284 GLU A O 1
ATOM 2237 N N . SER A 1 285 ? -12.148 -1.25 13.125 1 98.88 285 SER A N 1
ATOM 2238 C CA . SER A 1 285 ? -10.953 -1.585 12.359 1 98.88 285 SER A CA 1
ATOM 2239 C C . SER A 1 285 ? -9.758 -1.826 13.273 1 98.88 285 SER A C 1
ATOM 2241 O O . SER A 1 285 ? -8.977 -2.754 13.055 1 98.88 285 SER A O 1
ATOM 2243 N N . ALA A 1 286 ? -9.625 -0.965 14.266 1 98.94 286 ALA A N 1
ATOM 2244 C CA . ALA A 1 286 ? -8.531 -1.125 15.219 1 98.94 286 ALA A CA 1
ATOM 2245 C C . ALA A 1 286 ? -8.602 -2.48 15.914 1 98.94 286 ALA A C 1
ATOM 2247 O O . ALA A 1 286 ? -7.586 -3.17 16.062 1 98.94 286 ALA A O 1
ATOM 2248 N N . LYS A 1 287 ? -9.797 -2.855 16.344 1 98.88 287 LYS A N 1
ATOM 2249 C CA . LYS A 1 287 ? -9.992 -4.145 17 1 98.88 287 LYS A CA 1
ATOM 2250 C C . LYS A 1 287 ? -9.641 -5.297 16.062 1 98.88 287 LYS A C 1
ATOM 2252 O O . LYS A 1 287 ? -8.969 -6.25 16.469 1 98.88 287 LYS A O 1
ATOM 2257 N N . ILE A 1 288 ? -10.055 -5.219 14.852 1 98.81 288 ILE A N 1
ATOM 2258 C CA . ILE A 1 288 ? -9.789 -6.27 13.867 1 98.81 288 ILE A CA 1
ATOM 2259 C C . ILE A 1 288 ? -8.289 -6.402 13.656 1 98.81 288 ILE A C 1
ATOM 2261 O O . ILE A 1 288 ? -7.754 -7.516 13.641 1 98.81 288 ILE A O 1
ATOM 2265 N N . ILE A 1 289 ? -7.605 -5.277 13.492 1 98.69 289 ILE A N 1
ATOM 2266 C CA . ILE A 1 289 ? -6.176 -5.27 13.203 1 98.69 289 ILE A CA 1
ATOM 2267 C C . ILE A 1 289 ? -5.41 -5.844 14.391 1 98.69 289 ILE A C 1
ATOM 2269 O O . ILE A 1 289 ? -4.5 -6.66 14.219 1 98.69 289 ILE A O 1
ATOM 2273 N N . VAL A 1 290 ? -5.754 -5.465 15.578 1 98.81 290 VAL A N 1
ATOM 2274 C CA . VAL A 1 290 ? -5.086 -5.945 16.781 1 98.81 290 VAL A CA 1
ATOM 2275 C C . VAL A 1 290 ? -5.316 -7.445 16.938 1 98.81 290 VAL A C 1
ATOM 2277 O O . VAL A 1 290 ? -4.383 -8.195 17.234 1 98.81 290 VAL A O 1
ATOM 2280 N N . LYS A 1 291 ? -6.508 -7.887 16.703 1 98.69 291 LYS A N 1
ATOM 2281 C CA . LYS A 1 291 ? -6.809 -9.312 16.75 1 98.69 291 LYS A CA 1
ATOM 2282 C C . LYS A 1 291 ? -6.012 -10.078 15.695 1 98.69 291 LYS A C 1
ATOM 2284 O O . LYS A 1 291 ? -5.438 -11.133 15.984 1 98.69 291 LYS A O 1
ATOM 2289 N N . ALA A 1 292 ? -5.969 -9.562 14.516 1 98.38 292 ALA A N 1
ATOM 2290 C CA . ALA A 1 292 ? -5.262 -10.203 13.406 1 98.38 292 ALA A CA 1
ATOM 2291 C C . ALA A 1 292 ? -3.77 -10.32 13.703 1 98.38 292 ALA A C 1
ATOM 2293 O O . ALA A 1 292 ? -3.107 -11.258 13.25 1 98.38 292 ALA A O 1
ATOM 2294 N N . SER A 1 293 ? -3.264 -9.367 14.484 1 98.12 293 SER A N 1
ATOM 2295 C CA . SER A 1 293 ? -1.847 -9.352 14.828 1 98.12 293 SER A CA 1
ATOM 2296 C C . SER A 1 293 ? -1.531 -10.383 15.914 1 98.12 293 SER A C 1
ATOM 2298 O O . SER A 1 293 ? -0.379 -10.516 16.328 1 98.12 293 SER A O 1
ATOM 2300 N N . GLY A 1 294 ? -2.535 -11.055 16.391 1 98 294 GLY A N 1
ATOM 2301 C CA . GLY A 1 294 ? -2.307 -12.148 17.328 1 98 294 GLY A CA 1
ATOM 2302 C C . GLY A 1 294 ? -2.6 -11.781 18.766 1 98 294 GLY A C 1
ATOM 2303 O O . GLY A 1 294 ? -2.352 -12.57 19.688 1 98 294 GLY A O 1
ATOM 2304 N N . TYR A 1 295 ? -3.113 -10.555 19.016 1 98.12 295 TYR A N 1
ATOM 2305 C CA . TYR A 1 295 ? -3.441 -10.109 20.359 1 98.12 295 TYR A CA 1
ATOM 2306 C C . TYR A 1 295 ? -4.922 -10.305 20.656 1 98.12 295 TYR A C 1
ATOM 2308 O O . TYR A 1 295 ? -5.719 -9.375 20.516 1 98.12 295 TYR A O 1
ATOM 2316 N N . LEU A 1 296 ? -5.258 -11.406 21.266 1 97.5 296 LEU A N 1
ATOM 2317 C CA . LEU A 1 296 ? -6.645 -11.844 21.359 1 97.5 296 LEU A CA 1
ATOM 2318 C C . LEU A 1 296 ? -7.289 -11.312 22.641 1 97.5 296 LEU A C 1
ATOM 2320 O O . LEU A 1 296 ? -8.516 -11.297 22.766 1 97.5 296 LEU A O 1
ATOM 2324 N N . GLU A 1 297 ? -6.52 -10.859 23.594 1 97.75 297 GLU A N 1
ATOM 2325 C CA . GLU A 1 297 ? -7.062 -10.414 24.875 1 97.75 297 GLU A CA 1
ATOM 2326 C C . GLU A 1 297 ? -6.617 -8.992 25.203 1 97.75 297 GLU A C 1
ATOM 2328 O O . GLU A 1 297 ? -6.562 -8.602 26.375 1 97.75 297 GLU A O 1
ATOM 2333 N N . HIS A 1 298 ? -6.285 -8.289 24.266 1 98.19 298 HIS A N 1
ATOM 2334 C CA . HIS A 1 298 ? -5.801 -6.93 24.469 1 98.19 298 HIS A CA 1
ATOM 2335 C C . HIS A 1 298 ? -6.902 -6.035 25.016 1 98.19 298 HIS A C 1
ATOM 2337 O O . HIS A 1 298 ? -8.078 -6.195 24.672 1 98.19 298 HIS A O 1
ATOM 2343 N N . PRO A 1 299 ? -6.59 -4.988 25.828 1 98.62 299 PRO A N 1
ATOM 2344 C CA . PRO A 1 299 ? -7.57 -4.113 26.484 1 98.62 299 PRO A CA 1
ATOM 2345 C C . PRO A 1 299 ? -8.438 -3.361 25.469 1 98.62 299 PRO A C 1
ATOM 2347 O O . PRO A 1 299 ? -9.523 -2.881 25.828 1 98.62 299 PRO A O 1
ATOM 2350 N N . ILE A 1 300 ? -8.031 -3.283 24.266 1 98.69 300 ILE A N 1
ATOM 2351 C CA . ILE A 1 300 ? -8.797 -2.539 23.266 1 98.69 300 ILE A CA 1
ATOM 2352 C C . ILE A 1 300 ? -10.156 -3.193 23.062 1 98.69 300 ILE A C 1
ATOM 2354 O O . ILE A 1 300 ? -11.117 -2.535 22.641 1 98.69 300 ILE A O 1
ATOM 2358 N N . PHE A 1 301 ? -10.305 -4.434 23.344 1 98.44 301 PHE A N 1
ATOM 2359 C CA . PHE A 1 301 ? -11.539 -5.16 23.094 1 98.44 301 PHE A CA 1
ATOM 2360 C C . PHE A 1 301 ? -12.602 -4.801 24.125 1 98.44 301 PHE A C 1
ATOM 2362 O O . PHE A 1 301 ? -13.773 -5.129 23.953 1 98.44 301 PHE A O 1
ATOM 2369 N N . LEU A 1 302 ? -12.219 -4.039 25.141 1 98.06 302 LEU A N 1
ATOM 2370 C CA . LEU A 1 302 ? -13.148 -3.576 26.172 1 98.06 302 LEU A CA 1
ATOM 2371 C C . LEU A 1 302 ? -13.695 -2.195 25.828 1 98.06 302 LEU A C 1
ATOM 2373 O O . LEU A 1 302 ? -14.578 -1.681 26.516 1 98.06 302 LEU A O 1
ATOM 2377 N N . GLU A 1 303 ? -13.133 -1.557 24.859 1 98 303 GLU A N 1
ATOM 2378 C CA . GLU A 1 303 ? -13.625 -0.252 24.422 1 98 303 GLU A CA 1
ATOM 2379 C C . GLU A 1 303 ? -15.023 -0.359 23.828 1 98 303 GLU A C 1
ATOM 2381 O O . GLU A 1 303 ? -15.383 -1.392 23.266 1 98 303 GLU A O 1
ATOM 2386 N N . MET B 1 1 ? -9.719 -21.531 -28.734 1 67.25 1 MET B N 1
ATOM 2387 C CA . MET B 1 1 ? -10.438 -21.547 -27.469 1 67.25 1 MET B CA 1
ATOM 2388 C C . MET B 1 1 ? -11.922 -21.797 -27.688 1 67.25 1 MET B C 1
ATOM 2390 O O . MET B 1 1 ? -12.477 -21.438 -28.719 1 67.25 1 MET B O 1
ATOM 2394 N N . ASP B 1 2 ? -12.438 -22.609 -26.719 1 73.81 2 ASP B N 1
ATOM 2395 C CA . ASP B 1 2 ? -13.875 -22.859 -26.75 1 73.81 2 ASP B CA 1
ATOM 2396 C C . ASP B 1 2 ? -14.656 -21.547 -26.688 1 73.81 2 ASP B C 1
ATOM 2398 O O . ASP B 1 2 ? -14.539 -20.797 -25.719 1 73.81 2 ASP B O 1
ATOM 2402 N N . PRO B 1 3 ? -15.375 -21.234 -27.75 1 77.31 3 PRO B N 1
ATOM 2403 C CA . PRO B 1 3 ? -16.109 -19.969 -27.828 1 77.31 3 PRO B CA 1
ATOM 2404 C C . PRO B 1 3 ? -17.047 -19.75 -26.641 1 77.31 3 PRO B C 1
ATOM 2406 O O . PRO B 1 3 ? -17.281 -18.625 -26.219 1 77.31 3 PRO B O 1
ATOM 2409 N N . SER B 1 4 ? -17.562 -20.828 -26.125 1 81.88 4 SER B N 1
ATOM 2410 C CA . SER B 1 4 ? -18.484 -20.703 -25 1 81.88 4 SER B CA 1
ATOM 2411 C C . SER B 1 4 ? -17.766 -20.203 -23.75 1 81.88 4 SER B C 1
ATOM 2413 O O . SER B 1 4 ? -18.375 -19.594 -22.875 1 81.88 4 SER B O 1
ATOM 2415 N N . ALA B 1 5 ? -16.453 -20.438 -23.766 1 89.69 5 ALA B N 1
ATOM 2416 C CA . ALA B 1 5 ? -15.672 -20.031 -22.594 1 89.69 5 ALA B CA 1
ATOM 2417 C C . ALA B 1 5 ? -15.414 -18.516 -22.609 1 89.69 5 ALA B C 1
ATOM 2419 O O . ALA B 1 5 ? -15.086 -17.938 -21.578 1 89.69 5 ALA B O 1
ATOM 2420 N N . LEU B 1 6 ? -15.578 -17.859 -23.766 1 95.19 6 LEU B N 1
ATOM 2421 C CA . LEU B 1 6 ? -15.281 -16.453 -23.938 1 95.19 6 LEU B CA 1
ATOM 2422 C C . LEU B 1 6 ? -16.344 -15.586 -23.25 1 95.19 6 LEU B C 1
ATOM 2424 O O . LEU B 1 6 ? -16.125 -14.391 -23.031 1 95.19 6 LEU B O 1
ATOM 2428 N N . ASP B 1 7 ? -17.484 -16.219 -22.891 1 97.31 7 ASP B N 1
ATOM 2429 C CA . ASP B 1 7 ? -18.578 -15.422 -22.344 1 97.31 7 ASP B CA 1
ATOM 2430 C C . ASP B 1 7 ? -18.75 -15.664 -20.844 1 97.31 7 ASP B C 1
ATOM 2432 O O . ASP B 1 7 ? -19.656 -15.117 -20.219 1 97.31 7 ASP B O 1
ATOM 2436 N N . LEU B 1 8 ? -17.859 -16.5 -20.297 1 98.12 8 LEU B N 1
ATOM 2437 C CA . LEU B 1 8 ? -17.906 -16.719 -18.859 1 98.12 8 LEU B CA 1
ATOM 2438 C C . LEU B 1 8 ? -17.531 -15.445 -18.109 1 98.12 8 LEU B C 1
ATOM 2440 O O . LEU B 1 8 ? -16.641 -14.711 -18.516 1 98.12 8 LEU B O 1
ATOM 2444 N N . LEU B 1 9 ? -18.203 -15.203 -16.969 1 98.5 9 LEU B N 1
ATOM 2445 C CA . LEU B 1 9 ? -18.031 -13.977 -16.203 1 98.5 9 LEU B CA 1
ATOM 2446 C C . LEU B 1 9 ? -16.641 -13.93 -15.555 1 98.5 9 LEU B C 1
ATOM 2448 O O . LEU B 1 9 ? -16.172 -14.945 -15.039 1 98.5 9 LEU B O 1
ATOM 2452 N N . ILE B 1 10 ? -16.047 -12.797 -15.656 1 98.69 10 ILE B N 1
ATOM 2453 C CA . ILE B 1 10 ? -14.805 -12.461 -14.977 1 98.69 10 ILE B CA 1
ATOM 2454 C C . ILE B 1 10 ? -15.023 -11.258 -14.062 1 98.69 10 ILE B C 1
ATOM 2456 O O . ILE B 1 10 ? -15.609 -10.258 -14.477 1 98.69 10 ILE B O 1
ATOM 2460 N N . CYS B 1 11 ? -14.625 -11.359 -12.812 1 98.75 11 CYS B N 1
ATOM 2461 C CA . CYS B 1 11 ? -14.703 -10.211 -11.922 1 98.75 11 CYS B CA 1
ATOM 2462 C C . CYS B 1 11 ? -13.852 -9.055 -12.445 1 98.75 11 CYS B C 1
ATOM 2464 O O . CYS B 1 11 ? -12.664 -9.227 -12.703 1 98.75 11 CYS B O 1
ATOM 2466 N N . SER B 1 12 ? -14.406 -7.855 -12.523 1 98.06 12 SER B N 1
ATOM 2467 C CA . SER B 1 12 ? -13.695 -6.711 -13.094 1 98.06 12 SER B CA 1
ATOM 2468 C C . SER B 1 12 ? -12.609 -6.211 -12.141 1 98.06 12 SER B C 1
ATOM 2470 O O . SER B 1 12 ? -11.68 -5.52 -12.562 1 98.06 12 SER B O 1
ATOM 2472 N N . THR B 1 13 ? -12.742 -6.566 -10.883 1 98.06 13 THR B N 1
ATOM 2473 C CA . THR B 1 13 ? -11.82 -6.051 -9.875 1 98.06 13 THR B CA 1
ATOM 2474 C C . THR B 1 13 ? -10.617 -6.977 -9.727 1 98.06 13 THR B C 1
ATOM 2476 O O . THR B 1 13 ? -9.477 -6.562 -9.953 1 98.06 13 THR B O 1
ATOM 2479 N N . CYS B 1 14 ? -10.852 -8.25 -9.5 1 98.25 14 CYS B N 1
ATOM 2480 C CA . CYS B 1 14 ? -9.742 -9.133 -9.164 1 98.25 14 CYS B CA 1
ATOM 2481 C C . CYS B 1 14 ? -9.367 -10.023 -10.352 1 98.25 14 CYS B C 1
ATOM 2483 O O . CYS B 1 14 ? -8.305 -10.641 -10.359 1 98.25 14 CYS B O 1
ATOM 2485 N N . GLY B 1 15 ? -10.258 -10.234 -11.305 1 98.56 15 GLY B N 1
ATOM 2486 C CA . GLY B 1 15 ? -9.914 -10.914 -12.539 1 98.56 15 GLY B CA 1
ATOM 2487 C C . GLY B 1 15 ? -10.234 -12.398 -12.508 1 98.56 15 GLY B C 1
ATOM 2488 O O . GLY B 1 15 ? -9.945 -13.117 -13.469 1 98.56 15 GLY B O 1
ATOM 2489 N N . ILE B 1 16 ? -10.859 -12.891 -11.461 1 98.44 16 ILE B N 1
ATOM 2490 C CA . ILE B 1 16 ? -11.156 -14.312 -11.359 1 98.44 16 ILE B CA 1
ATOM 2491 C C . ILE B 1 16 ? -12.359 -14.656 -12.242 1 98.44 16 ILE B C 1
ATOM 2493 O O . ILE B 1 16 ? -13.336 -13.898 -12.289 1 98.44 16 ILE B O 1
ATOM 2497 N N . GLN B 1 17 ? -12.281 -15.797 -12.898 1 98.5 17 GLN B N 1
ATOM 2498 C CA . GLN B 1 17 ? -13.336 -16.25 -13.805 1 98.5 17 GLN B CA 1
ATOM 2499 C C . GLN B 1 17 ? -14.281 -17.219 -13.109 1 98.5 17 GLN B C 1
ATOM 2501 O O . GLN B 1 17 ? -13.844 -18.094 -12.359 1 98.5 17 GLN B O 1
ATOM 2506 N N . TYR B 1 18 ? -15.508 -17.109 -13.383 1 98.25 18 TYR B N 1
ATOM 2507 C CA . TYR B 1 18 ? -16.547 -18 -12.883 1 98.25 18 TYR B CA 1
ATOM 2508 C C . TYR B 1 18 ? -17.172 -18.797 -14.031 1 98.25 18 TYR B C 1
ATOM 2510 O O . TYR B 1 18 ? -17.25 -18.312 -15.156 1 98.25 18 TYR B O 1
ATOM 2518 N N . ASN B 1 19 ? -17.641 -19.984 -13.695 1 96.62 19 ASN B N 1
ATOM 2519 C CA . ASN B 1 19 ? -18.219 -20.875 -14.703 1 96.62 19 ASN B CA 1
ATOM 2520 C C . ASN B 1 19 ? -19.688 -20.578 -14.93 1 96.62 19 ASN B C 1
ATOM 2522 O O . ASN B 1 19 ? -20.531 -21.484 -14.891 1 96.62 19 ASN B O 1
ATOM 2526 N N . VAL B 1 20 ? -20.047 -19.312 -15.07 1 97 20 VAL B N 1
ATOM 2527 C CA . VAL B 1 20 ? -21.406 -18.844 -15.375 1 97 20 VAL B CA 1
ATOM 2528 C C . VAL B 1 20 ? -21.344 -17.656 -16.328 1 97 20 VAL B C 1
ATOM 2530 O O . VAL B 1 20 ? -20.344 -16.938 -16.375 1 97 20 VAL B O 1
ATOM 2533 N N . THR B 1 21 ? -22.422 -17.516 -17.078 1 96.88 21 THR B N 1
ATOM 2534 C CA . THR B 1 21 ? -22.453 -16.422 -18.047 1 96.88 21 THR B CA 1
ATOM 2535 C C . THR B 1 21 ? -23.312 -15.273 -17.531 1 96.88 21 THR B C 1
ATOM 2537 O O . THR B 1 21 ? -23.344 -14.195 -18.141 1 96.88 21 THR B O 1
ATOM 2540 N N . SER B 1 22 ? -24.047 -15.477 -16.438 1 95.56 22 SER B N 1
ATOM 2541 C CA . SER B 1 22 ? -24.891 -14.445 -15.852 1 95.56 22 SER B CA 1
ATOM 2542 C C . SER B 1 22 ? -25.328 -14.82 -14.438 1 95.56 22 SER B C 1
ATOM 2544 O O . SER B 1 22 ? -25 -15.906 -13.953 1 95.56 22 SER B O 1
ATOM 2546 N N . GLY B 1 23 ? -25.844 -13.828 -13.711 1 95.62 23 GLY B N 1
ATOM 2547 C CA . GLY B 1 23 ? -26.578 -14.125 -12.484 1 95.62 23 GLY B CA 1
ATOM 2548 C C . GLY B 1 23 ? -25.703 -14.102 -11.25 1 95.62 23 GLY B C 1
ATOM 2549 O O . GLY B 1 23 ? -26.125 -14.5 -10.164 1 95.62 23 GLY B O 1
ATOM 2550 N N . LEU B 1 24 ? -24.469 -13.75 -11.375 1 95.38 24 LEU B N 1
ATOM 2551 C CA . LEU B 1 24 ? -23.594 -13.68 -10.203 1 95.38 24 LEU B CA 1
ATOM 2552 C C . LEU B 1 24 ? -23.75 -12.336 -9.492 1 95.38 24 LEU B C 1
ATOM 2554 O O . LEU B 1 24 ? -23.609 -11.281 -10.117 1 95.38 24 LEU B O 1
ATOM 2558 N N . GLU B 1 25 ? -24.031 -12.375 -8.234 1 93.88 25 GLU B N 1
ATOM 2559 C CA . GLU B 1 25 ? -24.281 -11.156 -7.473 1 93.88 25 GLU B CA 1
ATOM 2560 C C . GLU B 1 25 ? -22.984 -10.586 -6.895 1 93.88 25 GLU B C 1
ATOM 2562 O O . GLU B 1 25 ? -22.859 -9.375 -6.711 1 93.88 25 GLU B O 1
ATOM 2567 N N . SER B 1 26 ? -22.078 -11.508 -6.57 1 96.19 26 SER B N 1
ATOM 2568 C CA . SER B 1 26 ? -20.859 -11.031 -5.922 1 96.19 26 SER B CA 1
ATOM 2569 C C . SER B 1 26 ? -19.688 -11.961 -6.215 1 96.19 26 SER B C 1
ATOM 2571 O O . SER B 1 26 ? -19.875 -13.086 -6.676 1 96.19 26 SER B O 1
ATOM 2573 N N . CYS B 1 27 ? -18.531 -11.469 -6.098 1 98 27 CYS B N 1
ATOM 2574 C CA . CYS B 1 27 ? -17.281 -12.211 -6.223 1 98 27 CYS B CA 1
ATOM 2575 C C . CYS B 1 27 ? -16.781 -12.656 -4.855 1 98 27 CYS B C 1
ATOM 2577 O O . CYS B 1 27 ? -16.484 -11.82 -3.996 1 98 27 CYS B O 1
ATOM 2579 N N . LYS B 1 28 ? -16.625 -13.883 -4.652 1 97.06 28 LYS B N 1
ATOM 2580 C CA . LYS B 1 28 ? -16.25 -14.398 -3.336 1 97.06 28 LYS B CA 1
ATOM 2581 C C . LYS B 1 28 ? -14.859 -13.922 -2.938 1 97.06 28 LYS B C 1
ATOM 2583 O O . LYS B 1 28 ? -14.57 -13.75 -1.75 1 97.06 28 LYS B O 1
ATOM 2588 N N . ILE B 1 29 ? -14 -13.734 -3.893 1 97.69 29 ILE B N 1
ATOM 2589 C CA . ILE B 1 29 ? -12.656 -13.227 -3.621 1 97.69 29 ILE B CA 1
ATOM 2590 C C . ILE B 1 29 ? -12.742 -11.781 -3.145 1 97.69 29 ILE B C 1
ATOM 2592 O O . ILE B 1 29 ? -12.117 -11.414 -2.145 1 97.69 29 ILE B O 1
ATOM 2596 N N . CYS B 1 30 ? -13.492 -10.945 -3.805 1 98.06 30 CYS B N 1
ATOM 2597 C CA . CYS B 1 30 ? -13.609 -9.531 -3.461 1 98.06 30 CYS B CA 1
ATOM 2598 C C . CYS B 1 30 ? -14.391 -9.344 -2.17 1 98.06 30 CYS B C 1
ATOM 2600 O O . CYS B 1 30 ? -14.188 -8.367 -1.449 1 98.06 30 CYS B O 1
ATOM 2602 N N . ASP B 1 31 ? -15.273 -10.312 -1.856 1 97.88 31 ASP B N 1
ATOM 2603 C CA . ASP B 1 31 ? -16.047 -10.258 -0.625 1 97.88 31 ASP B CA 1
ATOM 2604 C C . ASP B 1 31 ? -15.18 -10.562 0.592 1 97.88 31 ASP B C 1
ATOM 2606 O O . ASP B 1 31 ? -15.484 -10.125 1.705 1 97.88 31 ASP B O 1
ATOM 2610 N N . ASP B 1 32 ? -14.203 -11.336 0.367 1 98.19 32 ASP B N 1
ATOM 2611 C CA . ASP B 1 32 ? -13.312 -11.719 1.455 1 98.19 32 ASP B CA 1
ATOM 2612 C C . ASP B 1 32 ? -12.602 -10.5 2.045 1 98.19 32 ASP B C 1
ATOM 2614 O O . ASP B 1 32 ? -12.125 -9.641 1.307 1 98.19 32 ASP B O 1
ATOM 2618 N N . PRO B 1 33 ? -12.43 -10.398 3.361 1 98.12 33 PRO B N 1
ATOM 2619 C CA . PRO B 1 33 ? -11.844 -9.234 4.027 1 98.12 33 PRO B CA 1
ATOM 2620 C C . PRO B 1 33 ? -10.398 -8.969 3.6 1 98.12 33 PRO B C 1
ATOM 2622 O O . PRO B 1 33 ? -9.859 -7.895 3.871 1 98.12 33 PRO B O 1
ATOM 2625 N N . ARG B 1 34 ? -9.781 -9.93 2.932 1 97.56 34 ARG B N 1
ATOM 2626 C CA . ARG B 1 34 ? -8.438 -9.719 2.404 1 97.56 34 ARG B CA 1
ATOM 2627 C C . ARG B 1 34 ? -8.469 -8.773 1.203 1 97.56 34 ARG B C 1
ATOM 2629 O O . ARG B 1 34 ? -7.441 -8.203 0.833 1 97.56 34 ARG B O 1
ATOM 2636 N N . GLN B 1 35 ? -9.539 -8.672 0.564 1 97.88 35 GLN B N 1
ATOM 2637 C CA . GLN B 1 35 ? -9.711 -7.891 -0.654 1 97.88 35 GLN B CA 1
ATOM 2638 C C . GLN B 1 35 ? -10.742 -6.785 -0.453 1 97.88 35 GLN B C 1
ATOM 2640 O O . GLN B 1 35 ? -10.766 -6.133 0.593 1 97.88 35 GLN B O 1
ATOM 2645 N N . TYR B 1 36 ? -11.43 -6.359 -1.611 1 98.19 36 TYR B N 1
ATOM 2646 C CA . TYR B 1 36 ? -12.406 -5.281 -1.501 1 98.19 36 TYR B CA 1
ATOM 2647 C C . TYR B 1 36 ? -13.32 -5.242 -2.725 1 98.19 36 TYR B C 1
ATOM 2649 O O . TYR B 1 36 ? -12.992 -5.82 -3.766 1 98.19 36 TYR B O 1
ATOM 2657 N N . VAL B 1 37 ? -14.438 -4.703 -2.496 1 98.06 37 VAL B N 1
ATOM 2658 C CA . VAL B 1 37 ? -15.32 -4.262 -3.57 1 98.06 37 VAL B CA 1
ATOM 2659 C C . VAL B 1 37 ? -15.125 -2.77 -3.824 1 98.06 37 VAL B C 1
ATOM 2661 O O . VAL B 1 37 ? -15.133 -1.969 -2.889 1 98.06 37 VAL B O 1
ATOM 2664 N N . PRO B 1 38 ? -14.883 -2.369 -5.066 1 96.88 38 PRO B N 1
ATOM 2665 C CA . PRO B 1 38 ? -14.68 -0.94 -5.32 1 96.88 38 PRO B CA 1
ATOM 2666 C C . PRO B 1 38 ? -15.898 -0.099 -4.969 1 96.88 38 PRO B C 1
ATOM 2668 O O . PRO B 1 38 ? -17 -0.634 -4.828 1 96.88 38 PRO B O 1
ATOM 2671 N N . PRO B 1 39 ? -15.688 1.206 -4.832 1 95.81 39 PRO B N 1
ATOM 2672 C CA . PRO B 1 39 ? -16.797 2.088 -4.449 1 95.81 39 PRO B CA 1
ATOM 2673 C C . PRO B 1 39 ? -17.969 2.004 -5.41 1 95.81 39 PRO B C 1
ATOM 2675 O O . PRO B 1 39 ? -19.125 2.193 -5 1 95.81 39 PRO B O 1
ATOM 2678 N N . SER B 1 40 ? -17.75 1.683 -6.648 1 95.94 40 SER B N 1
ATOM 2679 C CA . SER B 1 40 ? -18.797 1.62 -7.664 1 95.94 40 SER B CA 1
ATOM 2680 C C . SER B 1 40 ? -19.578 0.314 -7.578 1 95.94 40 SER B C 1
ATOM 2682 O O . SER B 1 40 ? -20.562 0.127 -8.289 1 95.94 40 SER B O 1
ATOM 2684 N N . GLY B 1 41 ? -19.094 -0.604 -6.723 1 96.88 41 GLY B N 1
ATOM 2685 C CA . GLY B 1 41 ? -19.75 -1.892 -6.574 1 96.88 41 GLY B CA 1
ATOM 2686 C C . GLY B 1 41 ? -19.156 -2.975 -7.453 1 96.88 41 GLY B C 1
ATOM 2687 O O . GLY B 1 41 ? -18.188 -2.727 -8.18 1 96.88 41 GLY B O 1
ATOM 2688 N N . GLN B 1 42 ? -19.766 -4.184 -7.34 1 97.25 42 GLN B N 1
ATOM 2689 C CA . GLN B 1 42 ? -19.312 -5.344 -8.102 1 97.25 42 GLN B CA 1
ATOM 2690 C C . GLN B 1 42 ? -19.641 -5.188 -9.586 1 97.25 42 GLN B C 1
ATOM 2692 O O . GLN B 1 42 ? -20.719 -4.695 -9.945 1 97.25 42 GLN B O 1
ATOM 2697 N N . SER B 1 43 ? -18.719 -5.547 -10.438 1 97.75 43 SER B N 1
ATOM 2698 C CA . SER B 1 43 ? -18.969 -5.555 -11.875 1 97.75 43 SER B CA 1
ATOM 2699 C C . SER B 1 43 ? -18.266 -6.727 -12.547 1 97.75 43 SER B C 1
ATOM 2701 O O . SER B 1 43 ? -17.375 -7.348 -11.961 1 97.75 43 SER B O 1
ATOM 2703 N N . TRP B 1 44 ? -18.703 -7.023 -13.781 1 98.25 44 TRP B N 1
ATOM 2704 C CA . TRP B 1 44 ? -18.234 -8.211 -14.492 1 98.25 44 TRP B CA 1
ATOM 2705 C C . TRP B 1 44 ? -17.797 -7.863 -15.906 1 98.25 44 TRP B C 1
ATOM 2707 O O . TRP B 1 44 ? -18.297 -6.895 -16.5 1 98.25 44 TRP B O 1
ATOM 2717 N N . THR B 1 45 ? -16.875 -8.617 -16.375 1 98.12 45 THR B N 1
ATOM 2718 C CA . THR B 1 45 ? -16.453 -8.617 -17.781 1 98.12 45 THR B CA 1
ATOM 2719 C C . THR B 1 45 ? -16.297 -10.047 -18.297 1 98.12 45 THR B C 1
ATOM 2721 O O . THR B 1 45 ? -16.766 -10.992 -17.656 1 98.12 45 THR B O 1
ATOM 2724 N N . THR B 1 46 ? -15.844 -10.219 -19.469 1 98.38 46 THR B N 1
ATOM 2725 C CA . THR B 1 46 ? -15.555 -11.508 -20.094 1 98.38 46 THR B CA 1
ATOM 2726 C C . THR B 1 46 ? -14.305 -11.422 -20.969 1 98.38 46 THR B C 1
ATOM 2728 O O . THR B 1 46 ? -13.836 -10.328 -21.281 1 98.38 46 THR B O 1
ATOM 2731 N N . LEU B 1 47 ? -13.805 -12.594 -21.281 1 98.06 47 LEU B N 1
ATOM 2732 C CA . LEU B 1 47 ? -12.672 -12.586 -22.203 1 98.06 47 LEU B CA 1
ATOM 2733 C C . LEU B 1 47 ? -13.055 -11.953 -23.531 1 98.06 47 LEU B C 1
ATOM 2735 O O . LEU B 1 47 ? -12.258 -11.219 -24.125 1 98.06 47 LEU B O 1
ATOM 2739 N N . ARG B 1 48 ? -14.25 -12.211 -24.047 1 97.5 48 ARG B N 1
ATOM 2740 C CA . ARG B 1 48 ? -14.711 -11.602 -25.297 1 97.5 48 ARG B CA 1
ATOM 2741 C C . ARG B 1 48 ? -14.703 -10.078 -25.203 1 97.5 48 ARG B C 1
ATOM 2743 O O . ARG B 1 48 ? -14.188 -9.398 -26.094 1 97.5 48 ARG B O 1
ATOM 2750 N N . SER B 1 49 ? -15.289 -9.555 -24.094 1 97.56 49 SER B N 1
ATOM 2751 C CA . SER B 1 49 ? -15.344 -8.109 -23.891 1 97.56 49 SER B CA 1
ATOM 2752 C C . SER B 1 49 ? -13.945 -7.516 -23.797 1 97.56 49 SER B C 1
ATOM 2754 O O . SER B 1 49 ? -13.68 -6.434 -24.312 1 97.56 49 SER B O 1
ATOM 2756 N N . LEU B 1 50 ? -13.078 -8.219 -23.109 1 98.19 50 LEU B N 1
ATOM 2757 C CA . LEU B 1 50 ? -11.711 -7.73 -22.938 1 98.19 50 LEU B CA 1
ATOM 2758 C C . LEU B 1 50 ? -10.977 -7.707 -24.266 1 98.19 50 LEU B C 1
ATOM 2760 O O . LEU B 1 50 ? -10.258 -6.754 -24.562 1 98.19 50 LEU B O 1
ATOM 2764 N N . GLN B 1 51 ? -11.172 -8.719 -25.094 1 96.94 51 GLN B N 1
ATOM 2765 C CA . GLN B 1 51 ? -10.508 -8.82 -26.391 1 96.94 51 GLN B CA 1
ATOM 2766 C C . GLN B 1 51 ? -11.008 -7.738 -27.359 1 96.94 51 GLN B C 1
ATOM 2768 O O . GLN B 1 51 ? -10.258 -7.266 -28.203 1 96.94 51 GLN B O 1
ATOM 2773 N N . ALA B 1 52 ? -12.203 -7.289 -27.188 1 96.56 52 ALA B N 1
ATOM 2774 C CA . ALA B 1 52 ? -12.812 -6.305 -28.078 1 96.56 52 ALA B CA 1
ATOM 2775 C C . ALA B 1 52 ? -12.742 -4.902 -27.484 1 96.56 52 ALA B C 1
ATOM 2777 O O . ALA B 1 52 ? -13.258 -3.945 -28.062 1 96.56 52 ALA B O 1
ATOM 2778 N N . SER B 1 53 ? -12.156 -4.824 -26.328 1 96 53 SER B N 1
ATOM 2779 C CA . SER B 1 53 ? -12.156 -3.572 -25.578 1 96 53 SER B CA 1
ATOM 2780 C C . SER B 1 53 ? -11.406 -2.477 -26.328 1 96 53 SER B C 1
ATOM 2782 O O . SER B 1 53 ? -10.352 -2.729 -26.906 1 96 53 SER B O 1
ATOM 2784 N N . PRO B 1 54 ? -11.852 -1.254 -26.266 1 94 54 PRO B N 1
ATOM 2785 C CA . PRO B 1 54 ? -11.117 -0.129 -26.844 1 94 54 PRO B CA 1
ATOM 2786 C C . PRO B 1 54 ? -9.805 0.166 -26.125 1 94 54 PRO B C 1
ATOM 2788 O O . PRO B 1 54 ? -8.945 0.877 -26.656 1 94 54 PRO B O 1
ATOM 2791 N N . ASN B 1 55 ? -9.609 -0.374 -24.906 1 92.5 55 ASN B N 1
ATOM 2792 C CA . ASN B 1 55 ? -8.367 -0.207 -24.156 1 92.5 55 ASN B CA 1
ATOM 2793 C C . ASN B 1 55 ? -7.215 -0.966 -24.812 1 92.5 55 ASN B C 1
ATOM 2795 O O . ASN B 1 55 ? -6.051 -0.744 -24.484 1 92.5 55 ASN B O 1
ATOM 2799 N N . GLU B 1 56 ? -7.551 -1.852 -25.734 1 95.12 56 GLU B N 1
ATOM 2800 C CA . GLU B 1 56 ? -6.559 -2.613 -26.5 1 95.12 56 GLU B CA 1
ATOM 2801 C C . GLU B 1 56 ? -5.602 -3.35 -25.562 1 95.12 56 GLU B C 1
ATOM 2803 O O . GLU B 1 56 ? -4.387 -3.164 -25.641 1 95.12 56 GLU B O 1
ATOM 2808 N N . TYR B 1 57 ? -6.109 -4.25 -24.719 1 97.94 57 TYR B N 1
ATOM 2809 C CA . TYR B 1 57 ? -5.312 -5.035 -23.797 1 97.94 57 TYR B CA 1
ATOM 2810 C C . TYR B 1 57 ? -4.316 -5.918 -24.531 1 97.94 57 TYR B C 1
ATOM 2812 O O . TYR B 1 57 ? -4.637 -6.477 -25.594 1 97.94 57 TYR B O 1
ATOM 2820 N N . GLN B 1 58 ? -3.137 -5.961 -23.969 1 97.81 58 GLN B N 1
ATOM 2821 C CA . GLN B 1 58 ? -2.088 -6.836 -24.484 1 97.81 58 GLN B CA 1
ATOM 2822 C C . GLN B 1 58 ? -1.249 -7.414 -23.344 1 97.81 58 GLN B C 1
ATOM 2824 O O . GLN B 1 58 ? -1.141 -6.805 -22.281 1 97.81 58 GLN B O 1
ATOM 2829 N N . ASN B 1 59 ? -0.778 -8.609 -23.531 1 98.5 59 ASN B N 1
ATOM 2830 C CA . ASN B 1 59 ? 0.207 -9.164 -22.609 1 98.5 59 ASN B CA 1
ATOM 2831 C C . ASN B 1 59 ? 1.632 -8.836 -23.047 1 98.5 59 ASN B C 1
ATOM 2833 O O . ASN B 1 59 ? 2.037 -9.18 -24.156 1 98.5 59 ASN B O 1
ATOM 2837 N N . THR B 1 60 ? 2.303 -8.156 -22.203 1 98.31 60 THR B N 1
ATOM 2838 C CA . THR B 1 60 ? 3.703 -7.816 -22.422 1 98.31 60 THR B CA 1
ATOM 2839 C C . THR B 1 60 ? 4.625 -8.883 -21.844 1 98.31 60 THR B C 1
ATOM 2841 O O . THR B 1 60 ? 4.445 -9.305 -20.703 1 98.31 60 THR B O 1
ATOM 2844 N N . PHE B 1 61 ? 5.551 -9.344 -22.672 1 98.56 61 PHE B N 1
ATOM 2845 C CA . PHE B 1 61 ? 6.547 -10.328 -22.25 1 98.56 61 PHE B CA 1
ATOM 2846 C C . PHE B 1 61 ? 7.883 -9.656 -21.969 1 98.56 61 PHE B C 1
ATOM 2848 O O . PHE B 1 61 ? 8.43 -8.953 -22.812 1 98.56 61 PHE B O 1
ATOM 2855 N N . THR B 1 62 ? 8.406 -9.812 -20.75 1 98.5 62 THR B N 1
ATOM 2856 C CA . THR B 1 62 ? 9.688 -9.234 -20.359 1 98.5 62 THR B CA 1
ATOM 2857 C C . THR B 1 62 ? 10.648 -10.312 -19.891 1 98.5 62 THR B C 1
ATOM 2859 O O . THR B 1 62 ? 10.398 -10.984 -18.875 1 98.5 62 THR B O 1
ATOM 2862 N N . THR B 1 63 ? 11.734 -10.469 -20.562 1 98.31 63 THR B N 1
ATOM 2863 C CA . THR B 1 63 ? 12.75 -11.445 -20.203 1 98.31 63 THR B CA 1
ATOM 2864 C C . THR B 1 63 ? 13.641 -10.914 -19.078 1 98.31 63 THR B C 1
ATOM 2866 O O . THR B 1 63 ? 14.062 -9.75 -19.125 1 98.31 63 THR B O 1
ATOM 2869 N N . ASP B 1 64 ? 13.812 -11.727 -18.078 1 97.44 64 ASP B N 1
ATOM 2870 C CA . ASP B 1 64 ? 14.75 -11.352 -17.031 1 97.44 64 ASP B CA 1
ATOM 2871 C C . ASP B 1 64 ? 16.141 -11.086 -17.609 1 97.44 64 ASP B C 1
ATOM 2873 O O . ASP B 1 64 ? 16.641 -11.867 -18.406 1 97.44 64 ASP B O 1
ATOM 2877 N N . PRO B 1 65 ? 16.719 -10 -17.203 1 95.12 65 PRO B N 1
ATOM 2878 C CA . PRO B 1 65 ? 18.016 -9.664 -17.797 1 95.12 65 PRO B CA 1
ATOM 2879 C C . PRO B 1 65 ? 19.109 -10.664 -17.422 1 95.12 65 PRO B C 1
ATOM 2881 O O . PRO B 1 65 ? 20.078 -10.844 -18.172 1 95.12 65 PRO B O 1
ATOM 2884 N N . ASP B 1 66 ? 18.984 -11.375 -16.312 1 95 66 ASP B N 1
ATOM 2885 C CA . ASP B 1 66 ? 20.047 -12.25 -15.828 1 95 66 ASP B CA 1
ATOM 2886 C C . ASP B 1 66 ? 19.734 -13.711 -16.141 1 95 66 ASP B C 1
ATOM 2888 O O . ASP B 1 66 ? 20.562 -14.586 -15.891 1 95 66 ASP B O 1
ATOM 2892 N N . ASN B 1 67 ? 18.578 -14.055 -16.609 1 97.19 67 ASN B N 1
ATOM 2893 C CA . ASN B 1 67 ? 18.156 -15.406 -16.953 1 97.19 67 ASN B CA 1
ATOM 2894 C C . ASN B 1 67 ? 17.172 -15.406 -18.109 1 97.19 67 ASN B C 1
ATOM 2896 O O . ASN B 1 67 ? 15.969 -15.211 -17.906 1 97.19 67 ASN B O 1
ATOM 2900 N N . PRO B 1 68 ? 17.625 -15.711 -19.281 1 97.38 68 PRO B N 1
ATOM 2901 C CA . PRO B 1 68 ? 16.766 -15.633 -20.453 1 97.38 68 PRO B CA 1
ATOM 2902 C C . PRO B 1 68 ? 15.617 -16.625 -20.422 1 97.38 68 PRO B C 1
ATOM 2904 O O . PRO B 1 68 ? 14.68 -16.531 -21.219 1 97.38 68 PRO B O 1
ATOM 2907 N N . ASN B 1 69 ? 15.648 -17.578 -19.516 1 98.25 69 ASN B N 1
ATOM 2908 C CA . ASN B 1 69 ? 14.602 -18.578 -19.422 1 98.25 69 ASN B CA 1
ATOM 2909 C C . ASN B 1 69 ? 13.484 -18.141 -18.484 1 98.25 69 ASN B C 1
ATOM 2911 O O . ASN B 1 69 ? 12.484 -18.844 -18.328 1 98.25 69 ASN B O 1
ATOM 2915 N N . LEU B 1 70 ? 13.672 -17.047 -17.844 1 98.69 70 LEU B N 1
ATOM 2916 C CA . LEU B 1 70 ? 12.648 -16.469 -16.969 1 98.69 70 LEU B CA 1
ATOM 2917 C C . LEU B 1 70 ? 11.969 -15.281 -17.641 1 98.69 70 LEU B C 1
ATOM 2919 O O . LEU B 1 70 ? 12.594 -14.234 -17.828 1 98.69 70 LEU B O 1
ATOM 2923 N N . ILE B 1 71 ? 10.711 -15.438 -17.984 1 98.88 71 ILE B N 1
ATOM 2924 C CA . ILE B 1 71 ? 9.969 -14.406 -18.719 1 98.88 71 ILE B CA 1
ATOM 2925 C C . ILE B 1 71 ? 8.711 -14.031 -17.938 1 98.88 71 ILE B C 1
ATOM 2927 O O . ILE B 1 71 ? 7.875 -14.883 -17.641 1 98.88 71 ILE B O 1
ATOM 2931 N N . SER B 1 72 ? 8.609 -12.758 -17.594 1 98.75 72 SER B N 1
ATOM 2932 C CA . SER B 1 72 ? 7.383 -12.297 -16.953 1 98.75 72 SER B CA 1
ATOM 2933 C C . SER B 1 72 ? 6.332 -11.906 -18 1 98.75 72 SER B C 1
ATOM 2935 O O . SER B 1 72 ? 6.672 -11.414 -19.078 1 98.75 72 SER B O 1
ATOM 2937 N N . ILE B 1 73 ? 5.094 -12.18 -17.719 1 98.81 73 ILE B N 1
ATOM 2938 C CA . ILE B 1 73 ? 3.953 -11.828 -18.547 1 98.81 73 ILE B CA 1
ATOM 2939 C C . ILE B 1 73 ? 2.992 -10.938 -17.766 1 98.81 73 ILE B C 1
ATOM 2941 O O . ILE B 1 73 ? 2.541 -11.305 -16.688 1 98.81 73 ILE B O 1
ATOM 2945 N N . GLN B 1 74 ? 2.689 -9.773 -18.266 1 98.62 74 GLN B N 1
ATOM 2946 C CA . GLN B 1 74 ? 1.805 -8.828 -17.609 1 98.62 74 GLN B CA 1
ATOM 2947 C C . GLN B 1 74 ? 0.856 -8.164 -18.594 1 98.62 74 GLN B C 1
ATOM 2949 O O . GLN B 1 74 ? 1.259 -7.816 -19.719 1 98.62 74 GLN B O 1
ATOM 2954 N N . THR B 1 75 ? -0.37 -7.965 -18.203 1 98.69 75 THR B N 1
ATOM 2955 C CA . THR B 1 75 ? -1.352 -7.312 -19.062 1 98.69 75 THR B CA 1
ATOM 2956 C C . THR B 1 75 ? -1.216 -5.793 -18.969 1 98.69 75 THR B C 1
ATOM 2958 O O . THR B 1 75 ? -1.055 -5.238 -17.891 1 98.69 75 THR B O 1
ATOM 2961 N N . THR B 1 76 ? -1.233 -5.152 -20.078 1 97.62 76 THR B N 1
ATOM 2962 C CA . THR B 1 76 ? -1.248 -3.697 -20.172 1 97.62 76 THR B CA 1
ATOM 2963 C C . THR B 1 76 ? -2.4 -3.229 -21.062 1 97.62 76 THR B C 1
ATOM 2965 O O . THR B 1 76 ? -2.645 -3.801 -22.125 1 97.62 76 THR B O 1
ATOM 2968 N N . PRO B 1 77 ? -3.113 -2.219 -20.828 1 97.56 77 PRO B N 1
ATOM 2969 C CA . PRO B 1 77 ? -3.094 -1.515 -19.547 1 97.56 77 PRO B CA 1
ATOM 2970 C C . PRO B 1 77 ? -3.471 -2.416 -18.375 1 97.56 77 PRO B C 1
ATOM 2972 O O . PRO B 1 77 ? -3.832 -3.578 -18.578 1 97.56 77 PRO B O 1
ATOM 2975 N N . LYS B 1 78 ? -3.33 -1.894 -17.188 1 97.38 78 LYS B N 1
ATOM 2976 C CA . LYS B 1 78 ? -3.51 -2.676 -15.961 1 97.38 78 LYS B CA 1
ATOM 2977 C C . LYS B 1 78 ? -4.879 -3.35 -15.938 1 97.38 78 LYS B C 1
ATOM 2979 O O . LYS B 1 78 ? -5.898 -2.703 -16.172 1 97.38 78 LYS B O 1
ATOM 2984 N N . LEU B 1 79 ? -4.93 -4.555 -15.719 1 97.56 79 LEU B N 1
ATOM 2985 C CA . LEU B 1 79 ? -6.125 -5.375 -15.547 1 97.56 79 LEU B CA 1
ATOM 2986 C C . LEU B 1 79 ? -6.066 -6.152 -14.234 1 97.56 79 LEU B C 1
ATOM 2988 O O . LEU B 1 79 ? -4.988 -6.531 -13.773 1 97.56 79 LEU B O 1
ATOM 2992 N N . ALA B 1 80 ? -7.27 -6.328 -13.555 1 97 80 ALA B N 1
ATOM 2993 C CA . ALA B 1 80 ? -7.348 -7.004 -12.258 1 97 80 ALA B CA 1
ATOM 2994 C C . ALA B 1 80 ? -6.453 -6.32 -11.227 1 97 80 ALA B C 1
ATOM 2996 O O . ALA B 1 80 ? -6.566 -5.113 -11.008 1 97 80 ALA B O 1
ATOM 2997 N N . ILE B 1 81 ? -5.617 -7 -10.578 1 95.56 81 ILE B N 1
ATOM 2998 C CA . ILE B 1 81 ? -4.84 -6.355 -9.523 1 95.56 81 ILE B CA 1
ATOM 2999 C C . ILE B 1 81 ? -3.48 -5.93 -10.078 1 95.56 81 ILE B C 1
ATOM 3001 O O . ILE B 1 81 ? -2.613 -5.48 -9.32 1 95.56 81 ILE B O 1
ATOM 3005 N N . GLY B 1 82 ? -3.266 -6.062 -11.359 1 97.06 82 GLY B N 1
ATOM 3006 C CA . GLY B 1 82 ? -2.033 -5.637 -12 1 97.06 82 GLY B CA 1
ATOM 3007 C C . GLY B 1 82 ? -0.888 -6.609 -11.805 1 97.06 82 GLY B C 1
ATOM 3008 O O . GLY B 1 82 ? 0.281 -6.23 -11.891 1 97.06 82 GLY B O 1
ATOM 3009 N N . GLN B 1 83 ? -1.178 -7.828 -11.555 1 97.44 83 GLN B N 1
ATOM 3010 C CA . GLN B 1 83 ? -0.203 -8.867 -11.258 1 97.44 83 GLN B CA 1
ATOM 3011 C C . GLN B 1 83 ? 0.49 -9.359 -12.531 1 97.44 83 GLN B C 1
ATOM 3013 O O . GLN B 1 83 ? 0.029 -9.078 -13.641 1 97.44 83 GLN B O 1
ATOM 3018 N N . ARG B 1 84 ? 1.58 -10.047 -12.336 1 98.5 84 ARG B N 1
ATOM 3019 C CA . ARG B 1 84 ? 2.248 -10.711 -13.453 1 98.5 84 ARG B CA 1
ATOM 3020 C C . ARG B 1 84 ? 2.428 -12.203 -13.172 1 98.5 84 ARG B C 1
ATOM 3022 O O . ARG B 1 84 ? 2.342 -12.633 -12.016 1 98.5 84 ARG B O 1
ATOM 3029 N N . ALA B 1 85 ? 2.557 -12.969 -14.188 1 98.75 85 ALA B N 1
ATOM 3030 C CA . ALA B 1 85 ? 2.941 -14.375 -14.141 1 98.75 85 ALA B CA 1
ATOM 3031 C C . ALA B 1 85 ? 4.355 -14.578 -14.68 1 98.75 85 ALA B C 1
ATOM 3033 O O . ALA B 1 85 ? 4.922 -13.68 -15.305 1 98.75 85 ALA B O 1
ATOM 3034 N N . PHE B 1 86 ? 4.918 -15.758 -14.398 1 98.88 86 PHE B N 1
ATOM 3035 C CA . PHE B 1 86 ? 6.258 -16.062 -14.875 1 98.88 86 PHE B CA 1
ATOM 3036 C C . PHE B 1 86 ? 6.258 -17.344 -15.711 1 98.88 86 PHE B C 1
ATOM 3038 O O . PHE B 1 86 ? 5.844 -18.406 -15.234 1 98.88 86 PHE B O 1
ATOM 3045 N N . LEU B 1 87 ? 6.648 -17.234 -16.953 1 98.88 87 LEU B N 1
ATOM 3046 C CA . LEU B 1 87 ? 6.969 -18.406 -17.766 1 98.88 87 LEU B CA 1
ATOM 3047 C C . LEU B 1 87 ? 8.414 -18.844 -17.547 1 98.88 87 LEU B C 1
ATOM 3049 O O . LEU B 1 87 ? 9.344 -18.125 -17.938 1 98.88 87 LEU B O 1
ATOM 3053 N N . CYS B 1 88 ? 8.609 -19.938 -16.875 1 98.5 88 CYS B N 1
ATOM 3054 C CA . CYS B 1 88 ? 9.914 -20.547 -16.672 1 98.5 88 CYS B CA 1
ATOM 3055 C C . CYS B 1 88 ? 10.195 -21.609 -17.719 1 98.5 88 CYS B C 1
ATOM 3057 O O . CYS B 1 88 ? 9.617 -22.703 -17.672 1 98.5 88 CYS B O 1
ATOM 3059 N N . ARG B 1 89 ? 11.07 -21.344 -18.578 1 97.75 89 ARG B N 1
ATOM 3060 C CA . ARG B 1 89 ? 11.367 -22.266 -19.672 1 97.75 89 ARG B CA 1
ATOM 3061 C C . ARG B 1 89 ? 12.344 -23.359 -19.219 1 97.75 89 ARG B C 1
ATOM 3063 O O . ARG B 1 89 ? 13.328 -23.062 -18.547 1 97.75 89 ARG B O 1
ATOM 3070 N N . SER B 1 90 ? 11.969 -24.531 -19.531 1 93.5 90 SER B N 1
ATOM 3071 C CA . SER B 1 90 ? 12.781 -25.688 -19.172 1 93.5 90 SER B CA 1
ATOM 3072 C C . SER B 1 90 ? 12.758 -26.734 -20.281 1 93.5 90 SER B C 1
ATOM 3074 O O . SER B 1 90 ? 11.781 -26.828 -21.031 1 93.5 90 SER B O 1
ATOM 3076 N N . ASP B 1 91 ? 13.828 -27.562 -20.375 1 89.44 91 ASP B N 1
ATOM 3077 C CA . ASP B 1 91 ? 13.922 -28.625 -21.359 1 89.44 91 ASP B CA 1
ATOM 3078 C C . ASP B 1 91 ? 12.938 -29.75 -21.047 1 89.44 91 ASP B C 1
ATOM 3080 O O . ASP B 1 91 ? 12.625 -30.578 -21.906 1 89.44 91 ASP B O 1
ATOM 3084 N N . HIS B 1 92 ? 12.438 -29.766 -19.875 1 87 92 HIS B N 1
ATOM 3085 C CA . HIS B 1 92 ? 11.531 -30.828 -19.453 1 87 92 HIS B CA 1
ATOM 3086 C C . HIS B 1 92 ? 10.086 -30.344 -19.453 1 87 92 HIS B C 1
ATOM 3088 O O . HIS B 1 92 ? 9.203 -31.031 -18.938 1 87 92 HIS B O 1
ATOM 3094 N N . GLY B 1 93 ? 9.859 -29.188 -20.047 1 92.81 93 GLY B N 1
ATOM 3095 C CA . GLY B 1 93 ? 8.531 -28.594 -20.078 1 92.81 93 GLY B CA 1
ATOM 3096 C C . GLY B 1 93 ? 8.453 -27.281 -19.312 1 92.81 93 GLY B C 1
ATOM 3097 O O . GLY B 1 93 ? 8.883 -27.203 -18.156 1 92.81 93 GLY B O 1
ATOM 3098 N N . ASN B 1 94 ? 7.895 -26.266 -19.922 1 97.25 94 ASN B N 1
ATOM 3099 C CA . ASN B 1 94 ? 7.793 -24.953 -19.312 1 97.25 94 ASN B CA 1
ATOM 3100 C C . ASN B 1 94 ? 6.781 -24.938 -18.172 1 97.25 94 ASN B C 1
ATOM 3102 O O . ASN B 1 94 ? 5.754 -25.609 -18.234 1 97.25 94 ASN B O 1
ATOM 3106 N N . VAL B 1 95 ? 7.148 -24.203 -17.188 1 98 95 VAL B N 1
ATOM 3107 C CA . VAL B 1 95 ? 6.27 -24 -16.047 1 98 95 VAL B CA 1
ATOM 3108 C C . VAL B 1 95 ? 5.77 -22.547 -16.031 1 98 95 VAL B C 1
ATOM 3110 O O . VAL B 1 95 ? 6.562 -21.609 -16.125 1 98 95 VAL B O 1
ATOM 3113 N N . LEU B 1 96 ? 4.465 -22.375 -15.984 1 98.81 96 LEU B N 1
ATOM 3114 C CA . LEU B 1 96 ? 3.891 -21.078 -15.703 1 98.81 96 LEU B CA 1
ATOM 3115 C C . LEU B 1 96 ? 3.588 -20.922 -14.211 1 98.81 96 LEU B C 1
ATOM 3117 O O . LEU B 1 96 ? 2.756 -21.656 -13.672 1 98.81 96 LEU B O 1
ATOM 3121 N N . TRP B 1 97 ? 4.312 -20.062 -13.578 1 98.81 97 TRP B N 1
ATOM 3122 C CA . TRP B 1 97 ? 4.055 -19.703 -12.188 1 98.81 97 TRP B CA 1
ATOM 3123 C C . TRP B 1 97 ? 3.051 -18.547 -12.094 1 98.81 97 TRP B C 1
ATOM 3125 O O . TRP B 1 97 ? 3.326 -17.438 -12.555 1 98.81 97 TRP B O 1
ATOM 3135 N N . ASP B 1 98 ? 1.92 -18.922 -11.469 1 98.75 98 ASP B N 1
ATOM 3136 C CA . ASP B 1 98 ? 0.784 -18.016 -11.375 1 98.75 98 ASP B CA 1
ATOM 3137 C C . ASP B 1 98 ? 0.177 -17.75 -12.75 1 98.75 98 ASP B C 1
ATOM 3139 O O . ASP B 1 98 ? 0.358 -18.547 -13.68 1 98.75 98 ASP B O 1
ATOM 3143 N N . CYS B 1 99 ? -0.782 -16.875 -12.797 1 98.62 99 CYS B N 1
ATOM 3144 C CA . CYS B 1 99 ? -1.556 -16.641 -14.008 1 98.62 99 CYS B CA 1
ATOM 3145 C C . CYS B 1 99 ? -2.074 -15.211 -14.062 1 98.62 99 CYS B C 1
ATOM 3147 O O . CYS B 1 99 ? -1.993 -14.477 -13.07 1 98.62 99 CYS B O 1
ATOM 3149 N N . ILE B 1 100 ? -2.457 -14.781 -15.242 1 98.69 100 ILE B N 1
ATOM 3150 C CA . ILE B 1 100 ? -3.115 -13.5 -15.438 1 98.69 100 ILE B CA 1
ATOM 3151 C C . ILE B 1 100 ? -4.406 -13.695 -16.234 1 98.69 100 ILE B C 1
ATOM 3153 O O . ILE B 1 100 ? -4.613 -14.75 -16.844 1 98.69 100 ILE B O 1
ATOM 3157 N N . THR B 1 101 ? -5.227 -12.75 -16.219 1 98.75 101 THR B N 1
ATOM 3158 C CA . THR B 1 101 ? -6.605 -12.906 -16.672 1 98.75 101 THR B CA 1
ATOM 3159 C C . THR B 1 101 ? -6.699 -12.859 -18.188 1 98.75 101 THR B C 1
ATOM 3161 O O . THR B 1 101 ? -7.352 -13.703 -18.812 1 98.75 101 THR B O 1
ATOM 3164 N N . TYR B 1 102 ? -6.047 -11.906 -18.766 1 98.69 102 TYR B N 1
ATOM 3165 C CA . TYR B 1 102 ? -6.215 -11.68 -20.188 1 98.69 102 TYR B CA 1
ATOM 3166 C C . TYR B 1 102 ? -5.551 -12.789 -21 1 98.69 102 TYR B C 1
ATOM 3168 O O . TYR B 1 102 ? -4.387 -13.117 -20.766 1 98.69 102 TYR B O 1
ATOM 3176 N N . LEU B 1 103 ? -6.262 -13.367 -21.906 1 98.12 103 LEU B N 1
ATOM 3177 C CA . LEU B 1 103 ? -5.797 -14.406 -22.828 1 98.12 103 LEU B CA 1
ATOM 3178 C C . LEU B 1 103 ? -6.383 -14.211 -24.219 1 98.12 103 LEU B C 1
ATOM 3180 O O . LEU B 1 103 ? -7.605 -14.117 -24.375 1 98.12 103 LEU B O 1
ATOM 3184 N N . ALA B 1 104 ? -5.531 -14.094 -25.172 1 96.38 104 ALA B N 1
ATOM 3185 C CA . ALA B 1 104 ? -5.918 -13.938 -26.562 1 96.38 104 ALA B CA 1
ATOM 3186 C C . ALA B 1 104 ? -4.988 -14.727 -27.484 1 96.38 104 ALA B C 1
ATOM 3188 O O . ALA B 1 104 ? -4 -15.305 -27.031 1 96.38 104 ALA B O 1
ATOM 3189 N N . ASP B 1 105 ? -5.312 -14.75 -28.781 1 95.69 105 ASP B N 1
ATOM 3190 C CA . ASP B 1 105 ? -4.578 -15.555 -29.766 1 95.69 105 ASP B CA 1
ATOM 3191 C C . ASP B 1 105 ? -3.113 -15.125 -29.828 1 95.69 105 ASP B C 1
ATOM 3193 O O . ASP B 1 105 ? -2.221 -15.961 -29.969 1 95.69 105 ASP B O 1
ATOM 3197 N N . GLU B 1 106 ? -2.916 -13.844 -29.719 1 96.62 106 GLU B N 1
ATOM 3198 C CA . GLU B 1 106 ? -1.546 -13.344 -29.781 1 96.62 106 GLU B CA 1
ATOM 3199 C C . GLU B 1 106 ? -0.705 -13.891 -28.641 1 96.62 106 GLU B C 1
ATOM 3201 O O . GLU B 1 106 ? 0.469 -14.219 -28.828 1 96.62 106 GLU B O 1
ATOM 3206 N N . THR B 1 107 ? -1.301 -13.945 -27.469 1 97.81 107 THR B N 1
ATOM 3207 C CA . THR B 1 107 ? -0.622 -14.516 -26.312 1 97.81 107 THR B CA 1
ATOM 3208 C C . THR B 1 107 ? -0.32 -15.992 -26.516 1 97.81 107 THR B C 1
ATOM 3210 O O . THR B 1 107 ? 0.792 -16.453 -26.25 1 97.81 107 THR B O 1
ATOM 3213 N N . ILE B 1 108 ? -1.308 -16.703 -27.016 1 98 108 ILE B N 1
ATOM 3214 C CA . ILE B 1 108 ? -1.167 -18.141 -27.234 1 98 108 ILE B CA 1
ATOM 3215 C C . ILE B 1 108 ? -0.05 -18.391 -28.25 1 98 108 ILE B C 1
ATOM 3217 O O . ILE B 1 108 ? 0.809 -19.25 -28.031 1 98 108 ILE B O 1
ATOM 3221 N N . GLN B 1 109 ? -0.055 -17.625 -29.297 1 98.19 109 GLN B N 1
ATOM 3222 C CA . GLN B 1 109 ? 0.972 -17.766 -30.312 1 98.19 109 GLN B CA 1
ATOM 3223 C C . GLN B 1 109 ? 2.359 -17.484 -29.75 1 98.19 109 GLN B C 1
ATOM 3225 O O . GLN B 1 109 ? 3.303 -18.234 -30 1 98.19 109 GLN B O 1
ATOM 3230 N N . ARG B 1 110 ? 2.475 -16.391 -28.984 1 98.56 110 ARG B N 1
ATOM 3231 C CA . ARG B 1 110 ? 3.764 -16.016 -28.406 1 98.56 110 ARG B CA 1
ATOM 3232 C C . ARG B 1 110 ? 4.273 -17.078 -27.453 1 98.56 110 ARG B C 1
ATOM 3234 O O . ARG B 1 110 ? 5.445 -17.469 -27.516 1 98.56 110 ARG B O 1
ATOM 3241 N N . VAL B 1 111 ? 3.443 -17.578 -26.578 1 98.81 111 VAL B N 1
ATOM 3242 C CA . VAL B 1 111 ? 3.824 -18.594 -25.609 1 98.81 111 VAL B CA 1
ATOM 3243 C C . VAL B 1 111 ? 4.234 -19.875 -26.344 1 98.81 111 VAL B C 1
ATOM 3245 O O . VAL B 1 111 ? 5.23 -20.516 -25.984 1 98.81 111 VAL B O 1
ATOM 3248 N N . ASN B 1 112 ? 3.492 -20.266 -27.375 1 98.5 112 ASN B N 1
ATOM 3249 C CA . ASN B 1 112 ? 3.844 -21.453 -28.156 1 98.5 112 ASN B CA 1
ATOM 3250 C C . ASN B 1 112 ? 5.199 -21.297 -28.828 1 98.5 112 ASN B C 1
ATOM 3252 O O . ASN B 1 112 ? 5.969 -22.25 -28.922 1 98.5 112 ASN B O 1
ATOM 3256 N N . SER B 1 113 ? 5.441 -20.109 -29.312 1 98.44 113 SER B N 1
ATOM 3257 C CA . SER B 1 113 ? 6.738 -19.859 -29.938 1 98.44 113 SER B CA 1
ATOM 3258 C C . SER B 1 113 ? 7.875 -20 -28.938 1 98.44 113 SER B C 1
ATOM 3260 O O . SER B 1 113 ? 9.031 -20.156 -29.312 1 98.44 113 SER B O 1
ATOM 3262 N N . LEU B 1 114 ? 7.559 -19.984 -27.625 1 98.31 114 LEU B N 1
ATOM 3263 C CA . LEU B 1 114 ? 8.547 -20.125 -26.562 1 98.31 114 LEU B CA 1
ATOM 3264 C C . LEU B 1 114 ? 8.547 -21.531 -26 1 98.31 114 LEU B C 1
ATOM 3266 O O . LEU B 1 114 ? 9.164 -21.797 -24.953 1 98.31 114 LEU B O 1
ATOM 3270 N N . GLY B 1 115 ? 7.777 -22.375 -26.594 1 97.81 115 GLY B N 1
ATOM 3271 C CA . GLY B 1 115 ? 7.809 -23.781 -26.188 1 97.81 115 GLY B CA 1
ATOM 3272 C C . GLY B 1 115 ? 6.551 -24.219 -25.469 1 97.81 115 GLY B C 1
ATOM 3273 O O . GLY B 1 115 ? 6.48 -25.344 -24.969 1 97.81 115 GLY B O 1
ATOM 3274 N N . GLY B 1 116 ? 5.523 -23.359 -25.406 1 98.31 116 GLY B N 1
ATOM 3275 C CA . GLY B 1 116 ? 4.27 -23.719 -24.766 1 98.31 116 GLY B CA 1
ATOM 3276 C C . GLY B 1 116 ? 4.359 -23.766 -23.25 1 98.31 116 GLY B C 1
ATOM 3277 O O . GLY B 1 116 ? 5.246 -23.141 -22.656 1 98.31 116 GLY B O 1
ATOM 3278 N N . ILE B 1 117 ? 3.33 -24.312 -22.625 1 98.25 117 ILE B N 1
ATOM 3279 C CA . ILE B 1 117 ? 3.262 -24.516 -21.172 1 98.25 117 ILE B CA 1
ATOM 3280 C C . ILE B 1 117 ? 2.926 -25.969 -20.875 1 98.25 117 ILE B C 1
ATOM 3282 O O . ILE B 1 117 ? 1.948 -26.516 -21.391 1 98.25 117 ILE B O 1
ATOM 3286 N N . HIS B 1 118 ? 3.75 -26.562 -20.062 1 96.81 118 HIS B N 1
ATOM 3287 C CA . HIS B 1 118 ? 3.486 -27.938 -19.641 1 96.81 118 HIS B CA 1
ATOM 3288 C C . HIS B 1 118 ? 2.703 -27.969 -18.328 1 96.81 118 HIS B C 1
ATOM 3290 O O . HIS B 1 118 ? 1.807 -28.797 -18.156 1 96.81 118 HIS B O 1
ATOM 3296 N N . THR B 1 119 ? 3.107 -27.125 -17.422 1 97.38 119 THR B N 1
ATOM 3297 C CA . THR B 1 119 ? 2.531 -27.109 -16.078 1 97.38 119 THR B CA 1
ATOM 3298 C C . THR B 1 119 ? 2.246 -25.672 -15.641 1 97.38 119 THR B C 1
ATOM 3300 O O . THR B 1 119 ? 3.064 -24.781 -15.859 1 97.38 119 THR B O 1
ATOM 3303 N N . ILE B 1 120 ? 1.076 -25.438 -15.086 1 98.56 120 ILE B N 1
ATOM 3304 C CA . ILE B 1 120 ? 0.716 -24.188 -14.422 1 98.56 120 ILE B CA 1
ATOM 3305 C C . ILE B 1 120 ? 0.57 -24.422 -12.922 1 98.56 120 ILE B C 1
ATOM 3307 O O . ILE B 1 120 ? -0.103 -25.359 -12.5 1 98.56 120 ILE B O 1
ATOM 3311 N N . VAL B 1 121 ? 1.23 -23.656 -12.102 1 98.69 121 VAL B N 1
ATOM 3312 C CA . VAL B 1 121 ? 1.062 -23.688 -10.656 1 98.69 121 VAL B CA 1
ATOM 3313 C C . VAL B 1 121 ? 0.637 -22.297 -10.164 1 98.69 121 VAL B C 1
ATOM 3315 O O . VAL B 1 121 ? 1.255 -21.297 -10.516 1 98.69 121 VAL B O 1
ATOM 3318 N N . ILE B 1 122 ? -0.44 -22.234 -9.398 1 98.75 122 ILE B N 1
ATOM 3319 C CA . ILE B 1 122 ? -0.943 -20.953 -8.891 1 98.75 122 ILE B CA 1
ATOM 3320 C C . ILE B 1 122 ? -0.616 -20.828 -7.406 1 98.75 122 ILE B C 1
ATOM 3322 O O . ILE B 1 122 ? -0.898 -21.734 -6.621 1 98.75 122 ILE B O 1
ATOM 3326 N N . SER B 1 123 ? -0.061 -19.719 -7.074 1 98.69 123 SER B N 1
ATOM 3327 C CA . SER B 1 123 ? 0.437 -19.5 -5.719 1 98.69 123 SER B CA 1
ATOM 3328 C C . SER B 1 123 ? -0.709 -19.375 -4.723 1 98.69 123 SER B C 1
ATOM 3330 O O . SER B 1 123 ? -0.627 -19.875 -3.602 1 98.69 123 SER B O 1
ATOM 3332 N N . HIS B 1 124 ? -1.753 -18.594 -5.09 1 98.69 124 HIS B N 1
ATOM 3333 C CA . HIS B 1 124 ? -2.854 -18.328 -4.172 1 98.69 124 HIS B CA 1
ATOM 3334 C C . HIS B 1 124 ? -4.078 -17.812 -4.918 1 98.69 124 HIS B C 1
ATOM 3336 O O . HIS B 1 124 ? -4.004 -17.516 -6.113 1 98.69 124 HIS B O 1
ATOM 3342 N N . PRO B 1 125 ? -5.199 -17.641 -4.301 1 98.44 125 PRO B N 1
ATOM 3343 C CA . PRO B 1 125 ? -6.484 -17.422 -4.965 1 98.44 125 PRO B CA 1
ATOM 3344 C C . PRO B 1 125 ? -6.535 -16.125 -5.758 1 98.44 125 PRO B C 1
ATOM 3346 O O . PRO B 1 125 ? -7.219 -16.047 -6.781 1 98.44 125 PRO B O 1
ATOM 3349 N N . HIS B 1 126 ? -5.879 -15.156 -5.414 1 97.25 126 HIS B N 1
ATOM 3350 C CA . HIS B 1 126 ? -5.914 -13.891 -6.141 1 97.25 126 HIS B CA 1
ATOM 3351 C C . HIS B 1 126 ? -5.367 -14.055 -7.559 1 97.25 126 HIS B C 1
ATOM 3353 O O . HIS B 1 126 ? -5.578 -13.195 -8.414 1 97.25 126 HIS B O 1
ATOM 3359 N N . TYR B 1 127 ? -4.719 -15.148 -7.887 1 98.31 127 TYR B N 1
ATOM 3360 C CA . TYR B 1 127 ? -4.109 -15.414 -9.188 1 98.31 127 TYR B CA 1
ATOM 3361 C C . TYR B 1 127 ? -4.93 -16.422 -9.977 1 98.31 127 TYR B C 1
ATOM 3363 O O . TYR B 1 127 ? -4.504 -16.875 -11.039 1 98.31 127 TYR B O 1
ATOM 3371 N N . PHE B 1 128 ? -6.047 -16.828 -9.516 1 98.31 128 PHE B N 1
ATOM 3372 C CA . PHE B 1 128 ? -6.781 -17.859 -10.219 1 98.31 128 PHE B CA 1
ATOM 3373 C C . PHE B 1 128 ? -7.133 -17.406 -11.633 1 98.31 128 PHE B C 1
ATOM 3375 O O . PHE B 1 128 ? -7.164 -18.234 -12.562 1 98.31 128 PHE B O 1
ATOM 3382 N N . SER B 1 129 ? -7.488 -16.125 -11.773 1 98.25 129 SER B N 1
ATOM 3383 C CA . SER B 1 129 ? -7.633 -15.531 -13.102 1 98.25 129 SER B CA 1
ATOM 3384 C C . SER B 1 129 ? -8.445 -16.438 -14.023 1 98.25 129 SER B C 1
ATOM 3386 O O . SER B 1 129 ? -9.477 -16.984 -13.617 1 98.25 129 SER B O 1
ATOM 3388 N N . THR B 1 130 ? -8.109 -16.516 -15.297 1 98.25 130 THR B N 1
ATOM 3389 C CA . THR B 1 130 ? -8.695 -17.453 -16.25 1 98.25 130 THR B CA 1
ATOM 3390 C C . THR B 1 130 ? -7.809 -18.688 -16.422 1 98.25 130 THR B C 1
ATOM 3392 O O . THR B 1 130 ? -7.531 -19.109 -17.547 1 98.25 130 THR B O 1
ATOM 3395 N N . SER B 1 131 ? -7.434 -19.234 -15.305 1 98.31 131 SER B N 1
ATOM 3396 C CA . SER B 1 131 ? -6.414 -20.281 -15.297 1 98.31 131 SER B CA 1
ATOM 3397 C C . SER B 1 131 ? -6.891 -21.531 -16.031 1 98.31 131 SER B C 1
ATOM 3399 O O . SER B 1 131 ? -6.098 -22.219 -16.672 1 98.31 131 SER B O 1
ATOM 3401 N N . ILE B 1 132 ? -8.172 -21.812 -15.977 1 97.94 132 ILE B N 1
ATOM 3402 C CA . ILE B 1 132 ? -8.711 -22.969 -16.688 1 97.94 132 ILE B CA 1
ATOM 3403 C C . ILE B 1 132 ? -8.547 -22.766 -18.203 1 97.94 132 ILE B C 1
ATOM 3405 O O . ILE B 1 132 ? -8.141 -23.688 -18.922 1 97.94 132 ILE B O 1
ATOM 3409 N N . GLN B 1 133 ? -8.82 -21.594 -18.641 1 97.88 133 GLN B N 1
ATOM 3410 C CA . GLN B 1 133 ? -8.664 -21.281 -20.062 1 97.88 133 GLN B CA 1
ATOM 3411 C C . GLN B 1 133 ? -7.207 -21.391 -20.5 1 97.88 133 GLN B C 1
ATOM 3413 O O . GLN B 1 133 ? -6.914 -21.859 -21.594 1 97.88 133 GLN B O 1
ATOM 3418 N N . TRP B 1 134 ? -6.324 -20.891 -19.641 1 98.38 134 TRP B N 1
ATOM 3419 C CA . TRP B 1 134 ? -4.898 -21.047 -19.922 1 98.38 134 TRP B CA 1
ATOM 3420 C C . TRP B 1 134 ? -4.523 -22.516 -20.016 1 98.38 134 TRP B C 1
ATOM 3422 O O . TRP B 1 134 ? -3.834 -22.922 -20.953 1 98.38 134 TRP B O 1
ATOM 3432 N N . ALA B 1 135 ? -4.941 -23.297 -19.062 1 98.31 135 ALA B N 1
ATOM 3433 C CA . ALA B 1 135 ? -4.621 -24.719 -19.031 1 98.31 135 ALA B CA 1
ATOM 3434 C C . ALA B 1 135 ? -5.129 -25.422 -20.297 1 98.31 135 ALA B C 1
ATOM 3436 O O . ALA B 1 135 ? -4.418 -26.234 -20.891 1 98.31 135 ALA B O 1
ATOM 3437 N N . GLU B 1 136 ? -6.293 -25.125 -20.688 1 97.06 136 GLU B N 1
ATOM 3438 C CA . GLU B 1 136 ? -6.891 -25.734 -21.875 1 97.06 136 GLU B CA 1
ATOM 3439 C C . GLU B 1 136 ? -6.176 -25.297 -23.141 1 97.06 136 GLU B C 1
ATOM 3441 O O . GLU B 1 136 ? -5.898 -26.125 -24.016 1 97.06 136 GLU B O 1
ATOM 3446 N N . ALA B 1 137 ? -5.898 -24.031 -23.234 1 97.12 137 ALA B N 1
ATOM 3447 C CA . ALA B 1 137 ? -5.266 -23.484 -24.438 1 97.12 137 ALA B CA 1
ATOM 3448 C C . ALA B 1 137 ? -3.912 -24.125 -24.688 1 97.12 137 ALA B C 1
ATOM 3450 O O . ALA B 1 137 ? -3.506 -24.312 -25.844 1 97.12 137 ALA B O 1
ATOM 3451 N N . PHE B 1 138 ? -3.246 -24.547 -23.641 1 98 138 PHE B N 1
ATOM 3452 C CA . PHE B 1 138 ? -1.888 -25.062 -23.797 1 98 138 PHE B CA 1
ATOM 3453 C C . PHE B 1 138 ? -1.822 -26.547 -23.453 1 98 138 PHE B C 1
ATOM 3455 O O . PHE B 1 138 ? -0.739 -27.125 -23.422 1 98 138 PHE B O 1
ATOM 3462 N N . ASN B 1 139 ? -2.967 -27.109 -23.203 1 97.25 139 ASN B N 1
ATOM 3463 C CA . ASN B 1 139 ? -3.031 -28.5 -22.766 1 97.25 139 ASN B CA 1
ATOM 3464 C C . ASN B 1 139 ? -2.1 -28.766 -21.594 1 97.25 139 ASN B C 1
ATOM 3466 O O . ASN B 1 139 ? -1.341 -29.734 -21.609 1 97.25 139 ASN B O 1
ATOM 3470 N N . ALA B 1 140 ? -2.139 -27.875 -20.656 1 97.25 140 ALA B N 1
ATOM 3471 C CA . ALA B 1 140 ? -1.263 -27.922 -19.484 1 97.25 140 ALA B CA 1
ATOM 3472 C C . ALA B 1 140 ? -2.008 -28.469 -18.266 1 97.25 140 ALA B C 1
ATOM 3474 O O . ALA B 1 140 ? -3.23 -28.328 -18.172 1 97.25 140 ALA B O 1
ATOM 3475 N N . ASP B 1 141 ? -1.26 -29.094 -17.312 1 96.75 141 ASP B N 1
ATOM 3476 C CA . ASP B 1 141 ? -1.794 -29.391 -15.992 1 96.75 141 ASP B CA 1
ATOM 3477 C C . ASP B 1 141 ? -1.823 -28.141 -15.117 1 96.75 141 ASP B C 1
ATOM 3479 O O . ASP B 1 141 ? -0.867 -27.359 -15.109 1 96.75 141 ASP B O 1
ATOM 3483 N N . LEU B 1 142 ? -2.924 -27.938 -14.484 1 98.44 142 LEU B N 1
ATOM 3484 C CA . LEU B 1 142 ? -3.105 -26.812 -13.586 1 98.44 142 LEU B CA 1
ATOM 3485 C C . LEU B 1 142 ? -3.107 -27.266 -12.125 1 98.44 142 LEU B C 1
ATOM 3487 O O . LEU B 1 142 ? -3.99 -28.016 -11.711 1 98.44 142 LEU B O 1
ATOM 3491 N N . TYR B 1 143 ? -2.125 -26.828 -11.359 1 98.38 143 TYR B N 1
ATOM 3492 C CA . TYR B 1 143 ? -2.02 -27.203 -9.953 1 98.38 143 TYR B CA 1
ATOM 3493 C C . TYR B 1 143 ? -2.451 -26.047 -9.047 1 98.38 143 TYR B C 1
ATOM 3495 O O . TYR B 1 143 ? -1.945 -24.938 -9.172 1 98.38 143 TYR B O 1
ATOM 3503 N N . ILE B 1 144 ? -3.336 -26.344 -8.164 1 98.25 144 ILE B N 1
ATOM 3504 C CA . ILE B 1 144 ? -3.812 -25.438 -7.125 1 98.25 144 ILE B CA 1
ATOM 3505 C C . ILE B 1 144 ? -3.754 -26.141 -5.77 1 98.25 144 ILE B C 1
ATOM 3507 O O . ILE B 1 144 ? -4.039 -27.344 -5.668 1 98.25 144 ILE B O 1
ATOM 3511 N N . SER B 1 145 ? -3.377 -25.438 -4.762 1 98.44 145 SER B N 1
ATOM 3512 C CA . SER B 1 145 ? -3.357 -26.031 -3.428 1 98.44 145 SER B CA 1
ATOM 3513 C C . SER B 1 145 ? -4.742 -26.516 -3.023 1 98.44 145 SER B C 1
ATOM 3515 O O . SER B 1 145 ? -5.734 -25.812 -3.178 1 98.44 145 SER B O 1
ATOM 3517 N N . ALA B 1 146 ? -4.789 -27.672 -2.422 1 98.75 146 ALA B N 1
ATOM 3518 C CA . ALA B 1 146 ? -6.055 -28.25 -1.979 1 98.75 146 ALA B CA 1
ATOM 3519 C C . ALA B 1 146 ? -6.723 -27.375 -0.927 1 98.75 146 ALA B C 1
ATOM 3521 O O . ALA B 1 146 ? -7.949 -27.266 -0.877 1 98.75 146 ALA B O 1
ATOM 3522 N N . GLU B 1 147 ? -5.973 -26.734 -0.112 1 98.56 147 GLU B N 1
ATOM 3523 C CA . GLU B 1 147 ? -6.48 -25.875 0.962 1 98.56 147 GLU B CA 1
ATOM 3524 C C . GLU B 1 147 ? -7.25 -24.688 0.405 1 98.56 147 GLU B C 1
ATOM 3526 O O . GLU B 1 147 ? -8.062 -24.078 1.11 1 98.56 147 GLU B O 1
ATOM 3531 N N . ASP B 1 148 ? -7.012 -24.344 -0.886 1 98.5 148 ASP B N 1
ATOM 3532 C CA . ASP B 1 148 ? -7.609 -23.141 -1.449 1 98.5 148 ASP B CA 1
ATOM 3533 C C . ASP B 1 148 ? -8.695 -23.484 -2.465 1 98.5 148 ASP B C 1
ATOM 3535 O O . ASP B 1 148 ? -9.133 -22.625 -3.23 1 98.5 148 ASP B O 1
ATOM 3539 N N . GLU B 1 149 ? -9.133 -24.703 -2.459 1 98.19 149 GLU B N 1
ATOM 3540 C CA . GLU B 1 149 ? -10.102 -25.203 -3.432 1 98.19 149 GLU B CA 1
ATOM 3541 C C . GLU B 1 149 ? -11.398 -24.406 -3.379 1 98.19 149 GLU B C 1
ATOM 3543 O O . GLU B 1 149 ? -12.023 -24.141 -4.414 1 98.19 149 GLU B O 1
ATOM 3548 N N . GLY B 1 150 ? -11.789 -24.016 -2.162 1 97.81 150 GLY B N 1
ATOM 3549 C CA . GLY B 1 150 ? -13.055 -23.344 -1.952 1 97.81 150 GLY B CA 1
ATOM 3550 C C . GLY B 1 150 ? -13.141 -22 -2.66 1 97.81 150 GLY B C 1
ATOM 3551 O O . GLY B 1 150 ? -14.227 -21.438 -2.83 1 97.81 150 GLY B O 1
ATOM 3552 N N . TRP B 1 151 ? -12.023 -21.484 -3.158 1 98.19 151 TRP B N 1
ATOM 3553 C CA . TRP B 1 151 ? -11.984 -20.156 -3.773 1 98.19 151 TRP B CA 1
ATOM 3554 C C . TRP B 1 151 ? -12.156 -20.25 -5.285 1 98.19 151 TRP B C 1
ATOM 3556 O O . TRP B 1 151 ? -12.281 -19.234 -5.969 1 98.19 151 TRP B O 1
ATOM 3566 N N . LEU B 1 152 ? -12.188 -21.438 -5.844 1 97.88 152 LEU B N 1
ATOM 3567 C CA . LEU B 1 152 ? -12.289 -21.609 -7.289 1 97.88 152 LEU B CA 1
ATOM 3568 C C . LEU B 1 152 ? -13.648 -21.141 -7.793 1 97.88 152 LEU B C 1
ATOM 3570 O O . LEU B 1 152 ? -14.688 -21.5 -7.227 1 97.88 152 LEU B O 1
ATOM 3574 N N . GLY B 1 153 ? -13.57 -20.359 -8.852 1 96.88 153 GLY B N 1
ATOM 3575 C CA . GLY B 1 153 ? -14.789 -19.953 -9.531 1 96.88 153 GLY B CA 1
ATOM 3576 C C . GLY B 1 153 ? -15.117 -20.797 -10.75 1 96.88 153 GLY B C 1
ATOM 3577 O O . GLY B 1 153 ? -16.266 -20.859 -11.18 1 96.88 153 GLY B O 1
ATOM 3578 N N . ASN B 1 154 ? -14.148 -21.359 -11.32 1 97.06 154 ASN B N 1
ATOM 3579 C CA . ASN B 1 154 ? -14.234 -22.188 -12.523 1 97.06 154 ASN B CA 1
ATOM 3580 C C . ASN B 1 154 ? -13.336 -23.406 -12.445 1 97.06 154 ASN B C 1
ATOM 3582 O O . ASN B 1 154 ? -12.125 -23.281 -12.242 1 97.06 154 ASN B O 1
ATOM 3586 N N . ARG B 1 155 ? -13.953 -24.594 -12.625 1 96.56 155 ARG B N 1
ATOM 3587 C CA . ARG B 1 155 ? -13.195 -25.828 -12.555 1 96.56 155 ARG B CA 1
ATOM 3588 C C . ARG B 1 155 ? -13.055 -26.469 -13.93 1 96.56 155 ARG B C 1
ATOM 3590 O O . ARG B 1 155 ? -12.43 -27.531 -14.07 1 96.56 155 ARG B O 1
ATOM 3597 N N . GLY B 1 156 ? -13.625 -25.781 -14.883 1 94.31 156 GLY B N 1
ATOM 3598 C CA . GLY B 1 156 ? -13.68 -26.422 -16.188 1 94.31 156 GLY B CA 1
ATOM 3599 C C . GLY B 1 156 ? -14.367 -27.781 -16.141 1 94.31 156 GLY B C 1
ATOM 3600 O O . GLY B 1 156 ? -15.367 -27.953 -15.453 1 94.31 156 GLY B O 1
ATOM 3601 N N . ASP B 1 157 ? -13.945 -28.719 -17 1 93.81 157 ASP B N 1
ATOM 3602 C CA . ASP B 1 157 ? -14.5 -30.078 -16.969 1 93.81 157 ASP B CA 1
ATOM 3603 C C . ASP B 1 157 ? -13.766 -30.953 -15.953 1 93.81 157 ASP B C 1
ATOM 3605 O O . ASP B 1 157 ? -14.039 -32.156 -15.844 1 93.81 157 ASP B O 1
ATOM 3609 N N . GLY B 1 158 ? -12.852 -30.328 -15.25 1 93.06 158 GLY B N 1
ATOM 3610 C CA . GLY B 1 158 ? -12.141 -31.031 -14.188 1 93.06 158 GLY B CA 1
ATOM 3611 C C . GLY B 1 158 ? -10.922 -31.781 -14.672 1 93.06 158 GLY B C 1
ATOM 3612 O O . GLY B 1 158 ? -10.125 -32.281 -13.875 1 93.06 158 GLY B O 1
ATOM 3613 N N . SER B 1 159 ? -10.664 -31.844 -15.961 1 94.88 159 SER B N 1
ATOM 3614 C CA . SER B 1 159 ? -9.617 -32.688 -16.516 1 94.88 159 SER B CA 1
ATOM 3615 C C . SER B 1 159 ? -8.234 -32.062 -16.312 1 94.88 159 SER B C 1
ATOM 3617 O O . SER B 1 159 ? -7.242 -32.781 -16.188 1 94.88 159 SER B O 1
ATOM 3619 N N . LYS B 1 160 ? -8.195 -30.766 -16.281 1 96.81 160 LYS B N 1
ATOM 3620 C CA . LYS B 1 160 ? -6.902 -30.094 -16.219 1 96.81 160 LYS B CA 1
ATOM 3621 C C . LYS B 1 160 ? -6.531 -29.734 -14.781 1 96.81 160 LYS B C 1
ATOM 3623 O O . LYS B 1 160 ? -5.352 -29.594 -14.461 1 96.81 160 LYS B O 1
ATOM 3628 N N . LEU B 1 161 ? -7.504 -29.578 -13.922 1 98.12 161 LEU B N 1
ATOM 3629 C CA . LEU B 1 161 ? -7.316 -29.094 -12.562 1 98.12 161 LEU B CA 1
ATOM 3630 C C . LEU B 1 161 ? -6.812 -30.203 -11.648 1 98.12 161 LEU B C 1
ATOM 3632 O O . LEU B 1 161 ? -7.434 -31.266 -11.562 1 98.12 161 LEU B O 1
ATOM 3636 N N . LYS B 1 162 ? -5.711 -30.031 -11 1 97.88 162 LYS B N 1
ATOM 3637 C CA . LYS B 1 162 ? -5.133 -30.922 -9.992 1 97.88 162 LYS B CA 1
ATOM 3638 C C . LYS B 1 162 ? -4.984 -30.219 -8.648 1 97.88 162 LYS B C 1
ATOM 3640 O O . LYS B 1 162 ? -4.293 -29.203 -8.555 1 97.88 162 LYS B O 1
ATOM 3645 N N . LEU B 1 163 ? -5.629 -30.703 -7.645 1 98.25 163 LEU B N 1
ATOM 3646 C CA . LEU B 1 163 ? -5.477 -30.203 -6.281 1 98.25 163 LEU B CA 1
ATOM 3647 C C . LEU B 1 163 ? -4.32 -30.906 -5.57 1 98.25 163 LEU B C 1
ATOM 3649 O O . LEU B 1 163 ? -4.371 -32.125 -5.328 1 98.25 163 LEU B O 1
ATOM 3653 N N . TRP B 1 164 ? -3.277 -30.156 -5.32 1 97.38 164 TRP B N 1
ATOM 3654 C CA . TRP B 1 164 ? -2.127 -30.812 -4.703 1 97.38 164 TRP B CA 1
ATOM 3655 C C . TRP B 1 164 ? -2.146 -30.641 -3.189 1 97.38 164 TRP B C 1
ATOM 3657 O O . TRP B 1 164 ? -2.605 -29.609 -2.682 1 97.38 164 TRP B O 1
ATOM 3667 N N . GLU B 1 165 ? -1.753 -31.688 -2.471 1 97.56 165 GLU B N 1
ATOM 3668 C CA . GLU B 1 165 ? -1.691 -31.75 -1.013 1 97.56 165 GLU B CA 1
ATOM 3669 C C . GLU B 1 165 ? -0.246 -31.766 -0.523 1 97.56 165 GLU B C 1
ATOM 3671 O O . GLU B 1 165 ? 0.683 -31.906 -1.321 1 97.56 165 GLU B O 1
ATOM 3676 N N . GLY B 1 166 ? -0.117 -31.578 0.73 1 97 166 GLY B N 1
ATOM 3677 C CA . GLY B 1 166 ? 1.225 -31.578 1.293 1 97 166 GLY B CA 1
ATOM 3678 C C . GLY B 1 166 ? 1.887 -30.219 1.263 1 97 166 GLY B C 1
ATOM 3679 O O . GLY B 1 166 ? 1.259 -29.234 0.888 1 97 166 GLY B O 1
ATOM 3680 N N . ASN B 1 167 ? 3.154 -30.219 1.626 1 97.5 167 ASN B N 1
ATOM 3681 C CA . ASN B 1 167 ? 3.852 -28.953 1.804 1 97.5 167 ASN B CA 1
ATOM 3682 C C . ASN B 1 167 ? 4.703 -28.609 0.585 1 97.5 167 ASN B C 1
ATOM 3684 O O . ASN B 1 167 ? 5.094 -27.453 0.404 1 97.5 167 ASN B O 1
ATOM 3688 N N . ARG B 1 168 ? 5.012 -29.641 -0.242 1 97.12 168 ARG B N 1
ATOM 3689 C CA . ARG B 1 168 ? 5.836 -29.422 -1.427 1 97.12 168 ARG B CA 1
ATOM 3690 C C . ARG B 1 168 ? 5.273 -30.172 -2.631 1 97.12 168 ARG B C 1
ATOM 3692 O O . ARG B 1 168 ? 4.789 -31.297 -2.5 1 97.12 168 ARG B O 1
ATOM 3699 N N . LEU B 1 169 ? 5.27 -29.516 -3.719 1 96.31 169 LEU B N 1
ATOM 3700 C CA . LEU B 1 169 ? 4.945 -30.094 -5.016 1 96.31 169 LEU B CA 1
ATOM 3701 C C . LEU B 1 169 ? 6.164 -30.094 -5.934 1 96.31 169 LEU B C 1
ATOM 3703 O O . LEU B 1 169 ? 6.668 -29.031 -6.301 1 96.31 169 LEU B O 1
ATOM 3707 N N . TYR B 1 170 ? 6.688 -31.234 -6.227 1 94.81 170 TYR B N 1
ATOM 3708 C CA . TYR B 1 170 ? 7.812 -31.391 -7.145 1 94.81 170 TYR B CA 1
ATOM 3709 C C . TYR B 1 170 ? 7.332 -31.453 -8.594 1 94.81 170 TYR B C 1
ATOM 3711 O O . TYR B 1 170 ? 6.586 -32.375 -8.961 1 94.81 170 TYR B O 1
ATOM 3719 N N . ILE B 1 171 ? 7.754 -30.406 -9.375 1 92.19 171 ILE B N 1
ATOM 3720 C CA . ILE B 1 171 ? 7.293 -30.297 -10.75 1 92.19 171 ILE B CA 1
ATOM 3721 C C . ILE B 1 171 ? 8.273 -31 -11.688 1 92.19 171 ILE B C 1
ATOM 3723 O O . ILE B 1 171 ? 9.398 -30.547 -11.891 1 92.19 171 ILE B O 1
ATOM 3727 N N . SER B 1 172 ? 8.18 -32.25 -11.977 1 76.06 172 SER B N 1
ATOM 3728 C CA . SER B 1 172 ? 9.062 -33 -12.852 1 76.06 172 SER B CA 1
ATOM 3729 C C . SER B 1 172 ? 8.266 -33.844 -13.836 1 76.06 172 SER B C 1
ATOM 3731 O O . SER B 1 172 ? 7.113 -34.188 -13.578 1 76.06 172 SER B O 1
ATOM 3733 N N . ASP B 1 173 ? 8.688 -33.781 -15.023 1 62.69 173 ASP B N 1
ATOM 3734 C CA . ASP B 1 173 ? 8.141 -34.688 -16 1 62.69 173 ASP B CA 1
ATOM 3735 C C . ASP B 1 173 ? 8.508 -36.125 -15.672 1 62.69 173 ASP B C 1
ATOM 3737 O O . ASP B 1 173 ? 8.148 -37.062 -16.391 1 62.69 173 ASP B O 1
ATOM 3741 N N . HIS B 1 174 ? 9.312 -36.25 -14.617 1 58.41 174 HIS B N 1
ATOM 3742 C CA . HIS B 1 174 ? 9.812 -37.594 -14.367 1 58.41 174 HIS B CA 1
ATOM 3743 C C . HIS B 1 174 ? 8.836 -38.375 -13.508 1 58.41 174 HIS B C 1
ATOM 3745 O O . HIS B 1 174 ? 8.039 -37.812 -12.766 1 58.41 174 HIS B O 1
ATOM 3751 N N . PRO B 1 175 ? 8.812 -39.75 -13.625 1 52.72 175 PRO B N 1
ATOM 3752 C CA . PRO B 1 175 ? 7.977 -40.594 -12.797 1 52.72 175 PRO B CA 1
ATOM 3753 C C . PRO B 1 175 ? 8.133 -40.312 -11.305 1 52.72 175 PRO B C 1
ATOM 3755 O O . PRO B 1 175 ? 9.172 -39.812 -10.875 1 52.72 175 PRO B O 1
ATOM 3758 N N . ALA B 1 176 ? 7.004 -40.438 -10.508 1 53.84 176 ALA B N 1
ATOM 3759 C CA . ALA B 1 176 ? 6.801 -40.094 -9.094 1 53.84 176 ALA B CA 1
ATOM 3760 C C . ALA B 1 176 ? 8 -40.531 -8.258 1 53.84 176 ALA B C 1
ATOM 3762 O O . ALA B 1 176 ? 8.406 -39.812 -7.336 1 53.84 176 ALA B O 1
ATOM 3763 N N . GLU B 1 177 ? 8.625 -41.656 -8.547 1 50.97 177 GLU B N 1
ATOM 3764 C CA . GLU B 1 177 ? 9.633 -42.281 -7.676 1 50.97 177 GLU B CA 1
ATOM 3765 C C . GLU B 1 177 ? 10.922 -41.469 -7.672 1 50.97 177 GLU B C 1
ATOM 3767 O O . GLU B 1 177 ? 11.727 -41.562 -6.746 1 50.97 177 GLU B O 1
ATOM 3772 N N . GLN B 1 178 ? 11.219 -40.688 -8.641 1 52.12 178 GLN B N 1
ATOM 3773 C CA . GLN B 1 178 ? 12.484 -40 -8.781 1 52.12 178 GLN B CA 1
ATOM 3774 C C . GLN B 1 178 ? 12.289 -38.469 -8.766 1 52.12 178 GLN B C 1
ATOM 3776 O O . GLN B 1 178 ? 13.242 -37.719 -8.969 1 52.12 178 GLN B O 1
ATOM 3781 N N . ARG B 1 179 ? 11.133 -38.062 -8.469 1 58.12 179 ARG B N 1
ATOM 3782 C CA . ARG B 1 179 ? 10.75 -36.656 -8.711 1 58.12 179 ARG B CA 1
ATOM 3783 C C . ARG B 1 179 ? 11.445 -35.719 -7.738 1 58.12 179 ARG B C 1
ATOM 3785 O O . ARG B 1 179 ? 11.859 -34.625 -8.117 1 58.12 179 ARG B O 1
ATOM 3792 N N . ASP B 1 180 ? 11.625 -36.25 -6.512 1 59.41 180 ASP B N 1
ATOM 3793 C CA . ASP B 1 180 ? 12.055 -35.312 -5.48 1 59.41 180 ASP B CA 1
ATOM 3794 C C . ASP B 1 180 ? 13.461 -34.812 -5.754 1 59.41 180 ASP B C 1
ATOM 3796 O O . ASP B 1 180 ? 13.719 -33.594 -5.676 1 59.41 180 ASP B O 1
ATOM 3800 N N . GLU B 1 181 ? 14.266 -35.75 -6.16 1 62.38 181 GLU B N 1
ATOM 3801 C CA . GLU B 1 181 ? 15.672 -35.375 -6.312 1 62.38 181 GLU B CA 1
ATOM 3802 C C . GLU B 1 181 ? 15.922 -34.719 -7.66 1 62.38 181 GLU B C 1
ATOM 3804 O O . GLU B 1 181 ? 16.781 -33.844 -7.781 1 62.38 181 GLU B O 1
ATOM 3809 N N . MET B 1 182 ? 14.984 -34.875 -8.539 1 78.56 182 MET B N 1
ATOM 3810 C CA . MET B 1 182 ? 15.367 -34.469 -9.883 1 78.56 182 MET B CA 1
ATOM 3811 C C . MET B 1 182 ? 14.57 -33.25 -10.32 1 78.56 182 MET B C 1
ATOM 3813 O O . MET B 1 182 ? 14.945 -32.562 -11.273 1 78.56 182 MET B O 1
ATOM 3817 N N . ALA B 1 183 ? 13.625 -32.938 -9.523 1 88.38 183 ALA B N 1
ATOM 3818 C CA . ALA B 1 183 ? 12.812 -31.781 -9.945 1 88.38 183 ALA B CA 1
ATOM 3819 C C . ALA B 1 183 ? 13.578 -30.484 -9.766 1 88.38 183 ALA B C 1
ATOM 3821 O O . ALA B 1 183 ? 14.156 -30.234 -8.703 1 88.38 183 ALA B O 1
ATOM 3822 N N . ASP B 1 184 ? 13.594 -29.734 -10.797 1 93.5 184 ASP B N 1
ATOM 3823 C CA . ASP B 1 184 ? 14.258 -28.438 -10.734 1 93.5 184 ASP B CA 1
ATOM 3824 C C . ASP B 1 184 ? 13.32 -27.359 -10.164 1 93.5 184 ASP B C 1
ATOM 3826 O O . ASP B 1 184 ? 13.781 -26.328 -9.672 1 93.5 184 ASP B O 1
ATOM 3830 N N . PHE B 1 185 ? 11.984 -27.625 -10.336 1 96.62 185 PHE B N 1
ATOM 3831 C CA . PHE B 1 185 ? 10.961 -26.734 -9.805 1 96.62 185 PHE B CA 1
ATOM 3832 C C . PHE B 1 185 ? 10.227 -27.375 -8.641 1 96.62 185 PHE B C 1
ATOM 3834 O O . PHE B 1 185 ? 9.742 -28.5 -8.75 1 96.62 185 PHE B O 1
ATOM 3841 N N . VAL B 1 186 ? 10.203 -26.656 -7.531 1 97.44 186 VAL B N 1
ATOM 3842 C CA . VAL B 1 186 ? 9.469 -27.125 -6.359 1 97.44 186 VAL B CA 1
ATOM 3843 C C . VAL B 1 186 ? 8.562 -26 -5.844 1 97.44 186 VAL B C 1
ATOM 3845 O O . VAL B 1 186 ? 9.047 -24.938 -5.449 1 97.44 186 VAL B O 1
ATOM 3848 N N . ALA B 1 187 ? 7.25 -26.219 -5.891 1 98 187 ALA B N 1
ATOM 3849 C CA . ALA B 1 187 ? 6.332 -25.312 -5.203 1 98 187 ALA B CA 1
ATOM 3850 C C . ALA B 1 187 ? 6.281 -25.625 -3.707 1 98 187 ALA B C 1
ATOM 3852 O O . ALA B 1 187 ? 6.164 -26.781 -3.309 1 98 187 ALA B O 1
ATOM 3853 N N . ILE B 1 188 ? 6.383 -24.641 -2.885 1 98.69 188 ILE B N 1
ATOM 3854 C CA . ILE B 1 188 ? 6.449 -24.797 -1.437 1 98.69 188 ILE B CA 1
ATOM 3855 C C . ILE B 1 188 ? 5.32 -24 -0.777 1 98.69 188 ILE B C 1
ATOM 3857 O O . ILE B 1 188 ? 5.223 -22.781 -0.951 1 98.69 188 ILE B O 1
ATOM 3861 N N . LYS B 1 189 ? 4.5 -24.719 0.026 1 98.69 189 LYS B N 1
ATOM 3862 C CA . LYS B 1 189 ? 3.449 -24.047 0.776 1 98.69 189 LYS B CA 1
ATOM 3863 C C . LYS B 1 189 ? 4.02 -23.328 1.997 1 98.69 189 LYS B C 1
ATOM 3865 O O . LYS B 1 189 ? 4.715 -23.938 2.812 1 98.69 189 LYS B O 1
ATOM 3870 N N . THR B 1 190 ? 3.787 -22.094 2.051 1 98.62 190 THR B N 1
ATOM 3871 C CA . THR B 1 190 ? 4.246 -21.297 3.182 1 98.62 190 THR B CA 1
ATOM 3872 C C . THR B 1 190 ? 3.084 -20.953 4.105 1 98.62 190 THR B C 1
ATOM 3874 O O . THR B 1 190 ? 3.285 -20.688 5.293 1 98.62 190 THR B O 1
ATOM 3877 N N . GLY B 1 191 ? 1.86 -20.953 3.561 1 98.19 191 GLY B N 1
ATOM 3878 C CA . GLY B 1 191 ? 0.729 -20.406 4.285 1 98.19 191 GLY B CA 1
ATOM 3879 C C . GLY B 1 191 ? 0.812 -18.906 4.457 1 98.19 191 GLY B C 1
ATOM 3880 O O . GLY B 1 191 ? 1.403 -18.203 3.627 1 98.19 191 GLY B O 1
ATOM 3881 N N . GLY B 1 192 ? 0.078 -18.391 5.516 1 97.25 192 GLY B N 1
ATOM 3882 C CA . GLY B 1 192 ? 0.096 -16.969 5.816 1 97.25 192 GLY B CA 1
ATOM 3883 C C . GLY B 1 192 ? -0.979 -16.188 5.082 1 97.25 192 GLY B C 1
ATOM 3884 O O . GLY B 1 192 ? -2.084 -16.016 5.598 1 97.25 192 GLY B O 1
ATOM 3885 N N . HIS B 1 193 ? -0.642 -15.797 3.855 1 96.88 193 HIS B N 1
ATOM 3886 C CA . HIS B 1 193 ? -1.538 -15 3.027 1 96.88 193 HIS B CA 1
ATOM 3887 C C . HIS B 1 193 ? -2.848 -15.734 2.764 1 96.88 193 HIS B C 1
ATOM 3889 O O . HIS B 1 193 ? -3.93 -15.172 2.947 1 96.88 193 HIS B O 1
ATOM 3895 N N . PHE B 1 194 ? -2.783 -16.906 2.389 1 98.25 194 PHE B N 1
ATOM 3896 C CA . PHE B 1 194 ? -3.816 -17.938 2.291 1 98.25 194 PHE B CA 1
ATOM 3897 C C . PHE B 1 194 ? -3.322 -19.25 2.859 1 98.25 194 PHE B C 1
ATOM 3899 O O . PHE B 1 194 ? -2.115 -19.484 2.945 1 98.25 194 PHE B O 1
ATOM 3906 N N . PRO B 1 195 ? -4.25 -20.125 3.197 1 97.69 195 PRO B N 1
ATOM 3907 C CA . PRO B 1 195 ? -3.787 -21.422 3.701 1 97.69 195 PRO B CA 1
ATOM 3908 C C . PRO B 1 195 ? -2.887 -22.156 2.709 1 97.69 195 PRO B C 1
ATOM 3910 O O . PRO B 1 195 ? -1.913 -22.797 3.109 1 97.69 195 PRO B O 1
ATOM 3913 N N . GLY B 1 196 ? -3.154 -22.047 1.478 1 98.5 196 GLY B N 1
ATOM 3914 C CA . GLY B 1 196 ? -2.371 -22.734 0.461 1 98.5 196 GLY B CA 1
ATOM 3915 C C . GLY B 1 196 ? -1.33 -21.844 -0.192 1 98.5 196 GLY B C 1
ATOM 3916 O O . GLY B 1 196 ? -0.719 -22.234 -1.191 1 98.5 196 GLY B O 1
ATOM 3917 N N . SER B 1 197 ? -1.138 -20.656 0.322 1 98.69 197 SER B N 1
ATOM 3918 C CA . SER B 1 197 ? -0.149 -19.75 -0.263 1 98.69 197 SER B CA 1
ATOM 3919 C C . SER B 1 197 ? 1.197 -20.453 -0.435 1 98.69 197 SER B C 1
ATOM 3921 O O . SER B 1 197 ? 1.642 -21.188 0.451 1 98.69 197 SER B O 1
ATOM 3923 N N . SER B 1 198 ? 1.826 -20.188 -1.609 1 98.75 198 SER B N 1
ATOM 3924 C CA . SER B 1 198 ? 3.053 -20.906 -1.917 1 98.75 198 SER B CA 1
ATOM 3925 C C . SER B 1 198 ? 4.039 -20.031 -2.684 1 98.75 198 SER B C 1
ATOM 3927 O O . SER B 1 198 ? 3.686 -18.953 -3.141 1 98.75 198 SER B O 1
ATOM 3929 N N . VAL B 1 199 ? 5.289 -20.5 -2.744 1 98.88 199 VAL B N 1
ATOM 3930 C CA . VAL B 1 199 ? 6.363 -19.938 -3.561 1 98.88 199 VAL B CA 1
ATOM 3931 C C . VAL B 1 199 ? 6.922 -21.031 -4.48 1 98.88 199 VAL B C 1
ATOM 3933 O O . VAL B 1 199 ? 6.652 -22.219 -4.285 1 98.88 199 VAL B O 1
ATOM 3936 N N . LEU B 1 200 ? 7.652 -20.594 -5.504 1 98.81 200 LEU B N 1
ATOM 3937 C CA . LEU B 1 200 ? 8.266 -21.547 -6.422 1 98.81 200 LEU B CA 1
ATOM 3938 C C . LEU B 1 200 ? 9.781 -21.453 -6.379 1 98.81 200 LEU B C 1
ATOM 3940 O O . LEU B 1 200 ? 10.352 -20.406 -6.711 1 98.81 200 LEU B O 1
ATOM 3944 N N . TRP B 1 201 ? 10.383 -22.547 -5.945 1 98.5 201 TRP B N 1
ATOM 3945 C CA . TRP B 1 201 ? 11.836 -22.656 -5.895 1 98.5 201 TRP B CA 1
ATOM 3946 C C . TRP B 1 201 ? 12.383 -23.219 -7.207 1 98.5 201 TRP B C 1
ATOM 3948 O O . TRP B 1 201 ? 12.016 -24.312 -7.621 1 98.5 201 TRP B O 1
ATOM 3958 N N . TRP B 1 202 ? 13.078 -22.406 -7.965 1 97.56 202 TRP B N 1
ATOM 3959 C CA . TRP B 1 202 ? 13.828 -22.844 -9.133 1 97.56 202 TRP B CA 1
ATOM 3960 C C . TRP B 1 202 ? 15.273 -23.156 -8.773 1 97.56 202 TRP B C 1
ATOM 3962 O O . TRP B 1 202 ? 16.141 -22.266 -8.836 1 97.56 202 TRP B O 1
ATOM 3972 N N . LYS B 1 203 ? 15.57 -24.391 -8.539 1 95.88 203 LYS B N 1
ATOM 3973 C CA . LYS B 1 203 ? 16.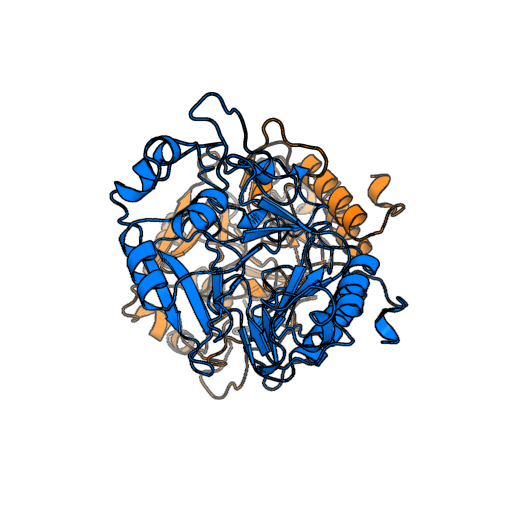766 -24.875 -7.848 1 95.88 203 LYS B CA 1
ATOM 3974 C C . LYS B 1 203 ? 18.031 -24.469 -8.609 1 95.88 203 LYS B C 1
ATOM 3976 O O . LYS B 1 203 ? 18.922 -23.828 -8.055 1 95.88 203 LYS B O 1
ATOM 3981 N N . SER B 1 204 ? 18.047 -24.766 -9.82 1 94.94 204 SER B N 1
ATOM 3982 C CA . SER B 1 204 ? 19.266 -24.641 -10.602 1 94.94 204 SER B CA 1
ATOM 3983 C C . SER B 1 204 ? 19.656 -23.172 -10.789 1 94.94 204 SER B C 1
ATOM 3985 O O . SER B 1 204 ? 20.812 -22.875 -11.07 1 94.94 204 SER B O 1
ATOM 3987 N N . THR B 1 205 ? 18.688 -22.312 -10.602 1 96.69 205 THR B N 1
ATOM 3988 C CA . THR B 1 205 ? 18.969 -20.891 -10.852 1 96.69 205 THR B CA 1
ATOM 3989 C C . THR B 1 205 ? 19.094 -20.125 -9.539 1 96.69 205 THR B C 1
ATOM 3991 O O . THR B 1 205 ? 19.391 -18.938 -9.539 1 96.69 205 THR B O 1
ATOM 3994 N N . LYS B 1 206 ? 18.781 -20.812 -8.406 1 97.75 206 LYS B N 1
ATOM 3995 C CA . LYS B 1 206 ? 18.781 -20.234 -7.07 1 97.75 206 LYS B CA 1
ATOM 3996 C C . LYS B 1 206 ? 17.797 -19.062 -6.984 1 97.75 206 LYS B C 1
ATOM 3998 O O . LYS B 1 206 ? 18.094 -18.047 -6.344 1 97.75 206 LYS B O 1
ATOM 4003 N N . LYS B 1 207 ? 16.719 -19.156 -7.703 1 98.5 207 LYS B N 1
ATOM 4004 C CA . LYS B 1 207 ? 15.664 -18.156 -7.699 1 98.5 207 LYS B CA 1
ATOM 4005 C C . LYS B 1 207 ? 14.43 -18.656 -6.945 1 98.5 207 LYS B C 1
ATOM 4007 O O . LYS B 1 207 ? 14.094 -19.844 -7.016 1 98.5 207 LYS B O 1
ATOM 4012 N N . LEU B 1 208 ? 13.891 -17.766 -6.254 1 98.88 208 LEU B N 1
ATOM 4013 C CA . LEU B 1 208 ? 12.609 -18.016 -5.594 1 98.88 208 LEU B CA 1
ATOM 4014 C C . LEU B 1 208 ? 11.547 -17.047 -6.117 1 98.88 208 LEU B C 1
ATOM 4016 O O . LEU B 1 208 ? 11.703 -15.828 -6.012 1 98.88 208 LEU B O 1
ATOM 4020 N N . LEU B 1 209 ? 10.516 -17.531 -6.785 1 98.88 209 LEU B N 1
ATOM 4021 C CA . LEU B 1 209 ? 9.359 -16.734 -7.195 1 98.88 209 LEU B CA 1
ATOM 4022 C C . LEU B 1 209 ? 8.328 -16.656 -6.078 1 98.88 209 LEU B C 1
ATOM 4024 O O . LEU B 1 209 ? 7.691 -17.656 -5.746 1 98.88 209 LEU B O 1
ATOM 4028 N N . ILE B 1 210 ? 8.094 -15.43 -5.59 1 98.81 210 ILE B N 1
ATOM 4029 C CA . ILE B 1 210 ? 7.547 -15.32 -4.242 1 98.81 210 ILE B CA 1
ATOM 4030 C C . ILE B 1 210 ? 6.137 -14.734 -4.309 1 98.81 210 ILE B C 1
ATOM 4032 O O . ILE B 1 210 ? 5.5 -14.523 -3.275 1 98.81 210 ILE B O 1
ATOM 4036 N N . ALA B 1 211 ? 5.578 -14.492 -5.516 1 97.31 211 ALA B N 1
ATOM 4037 C CA . ALA B 1 211 ? 4.297 -13.797 -5.617 1 97.31 211 ALA B CA 1
ATOM 4038 C C . ALA B 1 211 ? 4.207 -12.664 -4.602 1 97.31 211 ALA B C 1
ATOM 4040 O O . ALA B 1 211 ? 5.051 -11.766 -4.594 1 97.31 211 ALA B O 1
ATOM 4041 N N . ASP B 1 212 ? 3.094 -12.727 -3.721 1 94.88 212 ASP B N 1
ATOM 4042 C CA . ASP B 1 212 ? 3.041 -11.695 -2.686 1 94.88 212 ASP B CA 1
ATOM 4043 C C . ASP B 1 212 ? 2.943 -12.32 -1.296 1 94.88 212 ASP B C 1
ATOM 4045 O O . ASP B 1 212 ? 2.664 -11.625 -0.316 1 94.88 212 ASP B O 1
ATOM 4049 N N . THR B 1 213 ? 3.166 -13.625 -1.233 1 95.25 213 THR B N 1
ATOM 4050 C CA . THR B 1 213 ? 3.295 -14.25 0.081 1 95.25 213 THR B CA 1
ATOM 4051 C C . THR B 1 213 ? 4.43 -13.609 0.873 1 95.25 213 THR B C 1
ATOM 4053 O O . THR B 1 213 ? 4.312 -13.398 2.082 1 95.25 213 THR B O 1
ATOM 4056 N N . ILE B 1 214 ? 5.48 -13.406 0.187 1 98.44 214 ILE B N 1
ATOM 4057 C CA . ILE B 1 214 ? 6.617 -12.594 0.602 1 98.44 214 ILE B CA 1
ATOM 4058 C C . ILE B 1 214 ? 6.766 -11.398 -0.336 1 98.44 214 ILE B C 1
ATOM 4060 O O . ILE B 1 214 ? 7.191 -11.547 -1.482 1 98.44 214 ILE B O 1
ATOM 4064 N N . LEU B 1 215 ? 6.441 -10.227 0.135 1 98.5 215 LEU B N 1
ATOM 4065 C CA . LEU B 1 215 ? 6.367 -9.094 -0.783 1 98.5 215 LEU B CA 1
ATOM 4066 C C . LEU B 1 215 ? 7.59 -8.195 -0.636 1 98.5 215 LEU B C 1
ATOM 4068 O O . LEU B 1 215 ? 7.93 -7.777 0.474 1 98.5 215 LEU B O 1
ATOM 4072 N N . VAL B 1 216 ? 8.242 -7.922 -1.759 1 98.56 216 VAL B N 1
ATOM 4073 C CA . VAL B 1 216 ? 9.32 -6.934 -1.782 1 98.56 216 VAL B CA 1
ATOM 4074 C C . VAL B 1 216 ? 8.742 -5.535 -1.578 1 98.56 216 VAL B C 1
ATOM 4076 O O . VAL B 1 216 ? 7.766 -5.16 -2.23 1 98.56 216 VAL B O 1
ATOM 4079 N N . VAL B 1 217 ? 9.359 -4.797 -0.645 1 98.5 217 VAL B N 1
ATOM 4080 C CA . VAL B 1 217 ? 8.867 -3.447 -0.373 1 98.5 217 VAL B CA 1
ATOM 4081 C C . VAL B 1 217 ? 9.859 -2.422 -0.921 1 98.5 217 VAL B C 1
ATOM 4083 O O . VAL B 1 217 ? 11 -2.762 -1.248 1 98.5 217 VAL B O 1
ATOM 4086 N N . PRO B 1 218 ? 9.484 -1.16 -1.027 1 97.88 218 PRO B N 1
ATOM 4087 C CA . PRO B 1 218 ? 10.32 -0.135 -1.649 1 97.88 218 PRO B CA 1
ATOM 4088 C C . PRO B 1 218 ? 11.68 0.004 -0.972 1 97.88 218 PRO B C 1
ATOM 4090 O O . PRO B 1 218 ? 12.695 0.184 -1.648 1 97.88 218 PRO B O 1
ATOM 4093 N N . SER B 1 219 ? 11.742 -0.117 0.311 1 98.31 219 SER B N 1
ATOM 4094 C CA . SER B 1 219 ? 13 0.075 1.021 1 98.31 219 SER B CA 1
ATOM 4095 C C . SER B 1 219 ? 13.984 -1.05 0.713 1 98.31 219 SER B C 1
ATOM 4097 O O . SER B 1 219 ? 15.18 -0.921 0.975 1 98.31 219 SER B O 1
ATOM 4099 N N . GLY B 1 220 ? 13.492 -2.109 0.175 1 98.06 220 GLY B N 1
ATOM 4100 C CA . GLY B 1 220 ? 14.352 -3.23 -0.165 1 98.06 220 GLY B CA 1
ATOM 4101 C C . GLY B 1 220 ? 15.07 -3.053 -1.488 1 98.06 220 GLY B C 1
ATOM 4102 O O . GLY B 1 220 ? 15.977 -3.82 -1.818 1 98.06 220 GLY B O 1
ATOM 4103 N N . LEU B 1 221 ? 14.75 -2.031 -2.225 1 97.5 221 LEU B N 1
ATOM 4104 C CA . LEU B 1 221 ? 15.234 -1.888 -3.592 1 97.5 221 LEU B CA 1
ATOM 4105 C C . LEU B 1 221 ? 16.469 -0.983 -3.641 1 97.5 221 LEU B C 1
ATOM 4107 O O . LEU B 1 221 ? 17.078 -0.807 -4.699 1 97.5 221 LEU B O 1
ATOM 4111 N N . TYR B 1 222 ? 16.797 -0.323 -2.539 1 96.81 222 TYR B N 1
ATOM 4112 C CA . TYR B 1 222 ? 18.047 0.42 -2.32 1 96.81 222 TYR B CA 1
ATOM 4113 C C . TYR B 1 222 ? 18.703 -0.001 -1.017 1 96.81 222 TYR B C 1
ATOM 4115 O O . TYR B 1 222 ? 18.203 0.303 0.069 1 96.81 222 TYR B O 1
ATOM 4123 N N . ARG B 1 223 ? 19.859 -0.592 -1.076 1 94.25 223 ARG B N 1
ATOM 4124 C CA . ARG B 1 223 ? 20.406 -1.297 0.082 1 94.25 223 ARG B CA 1
ATOM 4125 C C . ARG B 1 223 ? 21.719 -0.668 0.543 1 94.25 223 ARG B C 1
ATOM 4127 O O . ARG B 1 223 ? 22.422 -1.235 1.379 1 94.25 223 ARG B O 1
ATOM 4134 N N . VAL B 1 224 ? 21.969 0.51 0.124 1 94.31 224 VAL B N 1
ATOM 4135 C CA . VAL B 1 224 ? 23.219 1.172 0.467 1 94.31 224 VAL B CA 1
ATOM 4136 C C . VAL B 1 224 ? 23.031 2.004 1.733 1 94.31 224 VAL B C 1
ATOM 4138 O O . VAL B 1 224 ? 22.203 2.906 1.774 1 94.31 224 VAL B O 1
ATOM 4141 N N . ASN B 1 225 ? 23.812 1.749 2.756 1 94.31 225 ASN B N 1
ATOM 4142 C CA . ASN B 1 225 ? 23.875 2.516 3.996 1 94.31 225 ASN B CA 1
ATOM 4143 C C . ASN B 1 225 ? 22.5 2.695 4.617 1 94.31 225 ASN B C 1
ATOM 4145 O O . ASN B 1 225 ? 22.125 3.805 5.008 1 94.31 225 ASN B O 1
ATOM 4149 N N . ARG B 1 226 ? 21.797 1.652 4.645 1 96.31 226 ARG B N 1
ATOM 4150 C CA . ARG B 1 226 ? 20.469 1.733 5.25 1 96.31 226 ARG B CA 1
ATOM 4151 C C . ARG B 1 226 ? 20.547 1.572 6.762 1 96.31 226 ARG B C 1
ATOM 4153 O O . ARG B 1 226 ? 21.391 0.837 7.273 1 96.31 226 ARG B O 1
ATOM 4160 N N . LEU B 1 227 ? 19.703 2.197 7.473 1 97.38 227 LEU B N 1
ATOM 4161 C CA . LEU B 1 227 ? 19.688 2.168 8.93 1 97.38 227 LEU B CA 1
ATOM 4162 C C . LEU B 1 227 ? 19.078 0.866 9.445 1 97.38 227 LEU B C 1
ATOM 4164 O O . LEU B 1 227 ? 18.281 0.229 8.742 1 97.38 227 LEU B O 1
ATOM 4168 N N . PRO B 1 228 ? 19.484 0.499 10.695 1 96.81 228 PRO B N 1
ATOM 4169 C CA . PRO B 1 228 ? 18.812 -0.656 11.297 1 96.81 228 PRO B CA 1
ATOM 4170 C C . PRO B 1 228 ? 17.297 -0.501 11.336 1 96.81 228 PRO B C 1
ATOM 4172 O O . PRO B 1 228 ? 16.797 0.599 11.578 1 96.81 228 PRO B O 1
ATOM 4175 N N . GLY B 1 229 ? 16.625 -1.622 11.078 1 97.56 229 GLY B N 1
ATOM 4176 C CA . GLY B 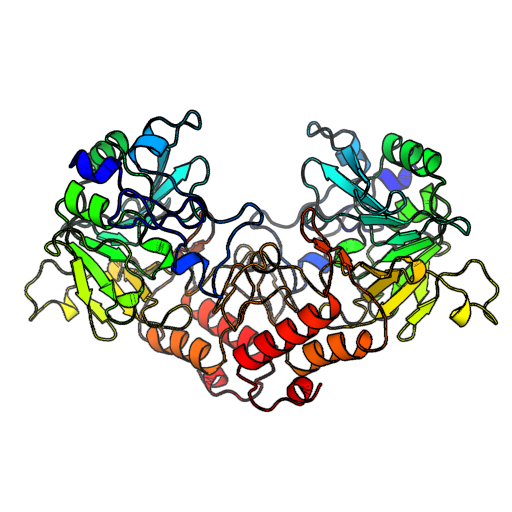1 229 ? 15.172 -1.589 11.086 1 97.56 229 GLY B CA 1
ATOM 4177 C C . GLY B 1 229 ? 14.57 -1.443 9.695 1 97.56 229 GLY B C 1
ATOM 4178 O O . GLY B 1 229 ? 13.352 -1.478 9.539 1 97.56 229 GLY B O 1
ATOM 4179 N N . THR B 1 230 ? 15.445 -1.273 8.68 1 98.38 230 THR B N 1
ATOM 4180 C CA . THR B 1 230 ? 14.984 -1.193 7.301 1 98.38 230 THR B CA 1
ATOM 4181 C C . THR B 1 230 ? 14.656 -2.582 6.758 1 98.38 230 THR B C 1
ATOM 4183 O O . THR B 1 230 ? 15.508 -3.475 6.762 1 98.38 230 THR B O 1
ATOM 4186 N N . VAL B 1 231 ? 13.469 -2.744 6.32 1 98.75 231 VAL B N 1
ATOM 4187 C CA . VAL B 1 231 ? 13.047 -4.051 5.816 1 98.75 231 VAL B CA 1
ATOM 4188 C C . VAL B 1 231 ? 13.242 -4.109 4.305 1 98.75 231 VAL B C 1
ATOM 4190 O O . VAL B 1 231 ? 13.336 -3.072 3.645 1 98.75 231 VAL B O 1
ATOM 4193 N N . SER B 1 232 ? 13.305 -5.336 3.811 1 98.75 232 SER B N 1
ATOM 4194 C CA . SER B 1 232 ? 13.305 -5.594 2.375 1 98.75 232 SER B CA 1
ATOM 4195 C C . SER B 1 232 ? 12.016 -6.285 1.936 1 98.75 232 SER B C 1
ATOM 4197 O O . SER B 1 232 ? 11.609 -6.164 0.781 1 98.75 232 SER B O 1
ATOM 4199 N N . TYR B 1 233 ? 11.438 -6.977 2.852 1 98.81 233 TYR B N 1
ATOM 4200 C CA . TYR B 1 233 ? 10.227 -7.762 2.609 1 98.81 233 TYR B CA 1
ATOM 4201 C C . TYR B 1 233 ? 9.18 -7.5 3.686 1 98.81 233 TYR B C 1
ATOM 4203 O O . TYR B 1 233 ? 9.508 -7.023 4.773 1 98.81 233 TYR B O 1
ATOM 4211 N N . THR B 1 234 ? 7.945 -7.766 3.316 1 98.75 234 THR B N 1
ATOM 4212 C CA . THR B 1 234 ? 6.859 -7.75 4.289 1 98.75 234 THR B CA 1
ATOM 4213 C C . THR B 1 234 ? 5.965 -8.977 4.117 1 98.75 234 THR B C 1
ATOM 4215 O O . THR B 1 234 ? 6.121 -9.734 3.158 1 98.75 234 THR B O 1
ATOM 4218 N N . PHE B 1 235 ? 5.105 -9.219 5.098 1 98.62 235 PHE B N 1
ATOM 4219 C CA . PHE B 1 235 ? 4.215 -10.367 5.199 1 98.62 235 PHE B CA 1
ATOM 4220 C C . PHE B 1 235 ? 2.836 -9.945 5.695 1 98.62 235 PHE B C 1
ATOM 4222 O O . PHE B 1 235 ? 2.697 -9.438 6.809 1 98.62 235 PHE B O 1
ATOM 4229 N N . MET B 1 236 ? 1.833 -10.086 4.867 1 98.62 236 MET B N 1
ATOM 4230 C CA . MET B 1 236 ? 0.506 -9.609 5.242 1 98.62 236 MET B CA 1
ATOM 4231 C C . MET B 1 236 ? -0.555 -10.672 4.969 1 98.62 236 MET B C 1
ATOM 4233 O O . MET B 1 236 ? -0.4 -11.484 4.059 1 98.62 236 MET B O 1
ATOM 4237 N N . TRP B 1 237 ? -1.594 -10.633 5.84 1 98.56 237 TRP B N 1
ATOM 4238 C CA . TRP B 1 237 ? -2.809 -11.375 5.516 1 98.56 237 TRP B CA 1
ATOM 4239 C C . TRP B 1 237 ? -3.594 -10.68 4.41 1 98.56 237 TRP B C 1
ATOM 4241 O O . TRP B 1 237 ? -4.145 -11.336 3.521 1 98.56 237 TRP B O 1
ATOM 4251 N N . SER B 1 238 ? -3.586 -9.375 4.453 1 98.56 238 SER B N 1
ATOM 4252 C CA . SER B 1 238 ? -4.18 -8.539 3.418 1 98.56 238 SER B CA 1
ATOM 4253 C C . SER B 1 238 ? -3.24 -7.402 3.02 1 98.56 238 SER B C 1
ATOM 4255 O O . SER B 1 238 ? -2.906 -6.547 3.844 1 98.56 238 SER B O 1
ATOM 4257 N N . TYR B 1 239 ? -2.859 -7.34 1.83 1 97.94 239 TYR B N 1
ATOM 4258 C CA . TYR B 1 239 ? -1.976 -6.281 1.359 1 97.94 239 TYR B CA 1
ATOM 4259 C C . TYR B 1 239 ? -2.762 -5.008 1.058 1 97.94 239 TYR B C 1
ATOM 4261 O O . TYR B 1 239 ? -2.416 -3.928 1.543 1 97.94 239 TYR B O 1
ATOM 4269 N N . PRO B 1 240 ? -3.941 -5.051 0.327 1 97.75 240 PRO B N 1
ATOM 4270 C CA . PRO B 1 240 ? -4.629 -3.789 0.028 1 97.75 240 PRO B CA 1
ATOM 4271 C C . PRO B 1 240 ? -5.164 -3.1 1.279 1 97.75 240 PRO B C 1
ATOM 4273 O O . PRO B 1 240 ? -5.305 -1.873 1.301 1 97.75 240 PRO B O 1
ATOM 4276 N N . ASN B 1 241 ? -5.434 -3.914 2.348 1 98.5 241 ASN B N 1
ATOM 4277 C CA . ASN B 1 241 ? -6.078 -3.344 3.525 1 98.5 241 ASN B CA 1
ATOM 4278 C C . ASN B 1 241 ? -5.148 -3.359 4.734 1 98.5 241 ASN B C 1
ATOM 4280 O O . ASN B 1 241 ? -5.574 -3.072 5.855 1 98.5 241 ASN B O 1
ATOM 4284 N N . PHE B 1 242 ? -3.92 -3.768 4.52 1 98.44 242 PHE B N 1
ATOM 4285 C CA . PHE B 1 242 ? -2.85 -3.689 5.508 1 98.44 242 PHE B CA 1
ATOM 4286 C C . PHE B 1 242 ? -3.205 -4.492 6.754 1 98.44 242 PHE B C 1
ATOM 4288 O O . PHE B 1 242 ? -2.996 -4.031 7.879 1 98.44 242 PHE B O 1
ATOM 4295 N N . ILE B 1 243 ? -3.818 -5.629 6.605 1 98.69 243 ILE B N 1
ATOM 4296 C CA . ILE B 1 243 ? -4.086 -6.48 7.758 1 98.69 243 ILE B CA 1
ATOM 4297 C C . ILE B 1 243 ? -2.9 -7.414 8 1 98.69 243 ILE B C 1
ATOM 4299 O O . ILE B 1 243 ? -2.516 -8.18 7.113 1 98.69 243 ILE B O 1
ATOM 4303 N N . PRO B 1 244 ? -2.289 -7.359 9.18 1 98.06 244 PRO B N 1
ATOM 4304 C CA . PRO B 1 244 ? -1.058 -8.117 9.43 1 98.06 244 PRO B CA 1
ATOM 4305 C C . PRO B 1 244 ? -1.311 -9.602 9.648 1 98.06 244 PRO B C 1
ATOM 4307 O O . PRO B 1 244 ? -2.453 -10.016 9.875 1 98.06 244 PRO B O 1
ATOM 4310 N N . LEU B 1 245 ? -0.282 -10.367 9.492 1 98.56 245 LEU B N 1
ATOM 4311 C CA . LEU B 1 245 ? -0.224 -11.75 9.977 1 98.56 245 LEU B CA 1
ATOM 4312 C C . LEU B 1 245 ? 0.227 -11.797 11.43 1 98.56 245 LEU B C 1
ATOM 4314 O O . LEU B 1 245 ? 1.062 -10.992 11.852 1 98.56 245 LEU B O 1
ATOM 4318 N N . PRO B 1 246 ? -0.312 -12.734 12.195 1 98.38 246 PRO B N 1
ATOM 4319 C CA . PRO B 1 246 ? 0.296 -12.961 13.508 1 98.38 246 PRO B CA 1
ATOM 4320 C C . PRO B 1 246 ? 1.723 -13.492 13.414 1 98.38 246 PRO B C 1
ATOM 4322 O O . PRO B 1 246 ? 2.111 -14.047 12.383 1 98.38 246 PRO B O 1
ATOM 4325 N N . PRO B 1 247 ? 2.508 -13.344 14.477 1 98.56 247 PRO B N 1
ATOM 4326 C CA . PRO B 1 247 ? 3.938 -13.648 14.398 1 98.56 247 PRO B CA 1
ATOM 4327 C C . PRO B 1 247 ? 4.207 -15.117 14.07 1 98.56 247 PRO B C 1
ATOM 4329 O O . PRO B 1 247 ? 5.188 -15.43 13.391 1 98.56 247 PRO B O 1
ATOM 4332 N N . ASP B 1 248 ? 3.371 -16.031 14.508 1 98.62 248 ASP B N 1
ATOM 4333 C CA . ASP B 1 248 ? 3.594 -17.453 14.242 1 98.62 248 ASP B CA 1
ATOM 4334 C C . ASP B 1 248 ? 3.465 -17.766 12.758 1 98.62 248 ASP B C 1
ATOM 4336 O O . ASP B 1 248 ? 4.168 -18.641 12.234 1 98.62 248 ASP B O 1
ATOM 4340 N N . ASP B 1 249 ? 2.549 -17.125 12.102 1 98.81 249 ASP B N 1
ATOM 4341 C CA . ASP B 1 249 ? 2.402 -17.328 10.664 1 98.81 249 ASP B CA 1
ATOM 4342 C C . ASP B 1 249 ? 3.596 -16.766 9.906 1 98.81 249 ASP B C 1
ATOM 4344 O O . ASP B 1 249 ? 4.062 -17.375 8.93 1 98.81 249 ASP B O 1
ATOM 4348 N N . VAL B 1 250 ? 4.09 -15.594 10.336 1 98.88 250 VAL B N 1
ATOM 4349 C CA . VAL B 1 250 ? 5.301 -15.039 9.734 1 98.88 250 VAL B CA 1
ATOM 4350 C C . VAL B 1 250 ? 6.461 -16.016 9.906 1 98.88 250 VAL B C 1
ATOM 4352 O O . VAL B 1 250 ? 7.195 -16.297 8.961 1 98.88 250 VAL B O 1
ATOM 4355 N N . HIS B 1 251 ? 6.57 -16.531 11.109 1 98.88 251 HIS B N 1
ATOM 4356 C CA . HIS B 1 251 ? 7.609 -17.516 11.391 1 98.88 251 HIS B CA 1
ATOM 4357 C C . HIS B 1 251 ? 7.422 -18.766 10.547 1 98.88 251 HIS B C 1
ATOM 4359 O O . HIS B 1 251 ? 8.398 -19.359 10.086 1 98.88 251 HIS B O 1
ATOM 4365 N N . GLY B 1 252 ? 6.172 -19.172 10.383 1 98.75 252 GLY B N 1
ATOM 4366 C CA . GLY B 1 252 ? 5.871 -20.312 9.539 1 98.75 252 GLY B CA 1
ATOM 4367 C C . GLY B 1 252 ? 6.34 -20.156 8.109 1 98.75 252 GLY B C 1
ATOM 4368 O O . GLY B 1 252 ? 6.816 -21.109 7.492 1 98.75 252 GLY B O 1
ATOM 4369 N N . ILE B 1 253 ? 6.207 -18.953 7.594 1 98.88 253 ILE B N 1
ATOM 4370 C CA . ILE B 1 253 ? 6.684 -18.672 6.246 1 98.88 253 ILE B CA 1
ATOM 4371 C C . ILE B 1 253 ? 8.195 -18.891 6.176 1 98.88 253 ILE B C 1
ATOM 4373 O O . ILE B 1 253 ? 8.68 -19.562 5.258 1 98.88 253 ILE B O 1
ATOM 4377 N N . TRP B 1 254 ? 8.938 -18.375 7.141 1 98.81 254 TRP B N 1
ATOM 4378 C CA . TRP B 1 254 ? 10.383 -18.578 7.18 1 98.81 254 TRP B CA 1
ATOM 4379 C C . TRP B 1 254 ? 10.719 -20.062 7.281 1 98.81 254 TRP B C 1
ATOM 4381 O O . TRP B 1 254 ? 11.57 -20.562 6.535 1 98.81 254 TRP B O 1
ATOM 4391 N N . LYS B 1 255 ? 10.039 -20.75 8.156 1 98.81 255 LYS B N 1
ATOM 4392 C CA . LYS B 1 255 ? 10.336 -22.172 8.383 1 98.81 255 LYS B CA 1
ATOM 4393 C C . LYS B 1 255 ? 10.133 -22.984 7.105 1 98.81 255 LYS B C 1
ATOM 4395 O O . LYS B 1 255 ? 10.844 -23.953 6.867 1 98.81 255 LYS B O 1
ATOM 4400 N N . ALA B 1 256 ? 9.211 -22.594 6.336 1 98.81 256 ALA B N 1
ATOM 4401 C CA . ALA B 1 256 ? 8.906 -23.312 5.102 1 98.81 256 ALA B CA 1
ATOM 4402 C C . ALA B 1 256 ? 10.055 -23.203 4.102 1 98.81 256 ALA B C 1
ATOM 4404 O O . ALA B 1 256 ? 10.234 -24.094 3.266 1 98.81 256 ALA B O 1
ATOM 4405 N N . ILE B 1 257 ? 10.859 -22.094 4.199 1 98.75 257 ILE B N 1
ATOM 4406 C CA . ILE B 1 257 ? 11.812 -21.875 3.115 1 98.75 257 ILE B CA 1
ATOM 4407 C C . ILE B 1 257 ? 13.234 -21.891 3.674 1 98.75 257 ILE B C 1
ATOM 4409 O O . ILE B 1 257 ? 14.203 -21.734 2.926 1 98.75 257 ILE B O 1
ATOM 4413 N N . LYS B 1 258 ? 13.414 -22.062 4.961 1 98.56 258 LYS B N 1
ATOM 4414 C CA . LYS B 1 258 ? 14.719 -21.875 5.586 1 98.56 258 LYS B CA 1
ATOM 4415 C C . LYS B 1 258 ? 15.703 -22.953 5.117 1 98.56 258 LYS B C 1
ATOM 4417 O O . LYS B 1 258 ? 16.922 -22.75 5.168 1 98.56 258 LYS B O 1
ATOM 4422 N N . ASP B 1 259 ? 15.242 -24.094 4.566 1 98.31 259 ASP B N 1
ATOM 4423 C CA . ASP B 1 259 ? 16.141 -25.188 4.215 1 98.31 259 ASP B CA 1
ATOM 4424 C C . ASP B 1 259 ? 16.516 -25.141 2.734 1 98.31 259 ASP B C 1
ATOM 4426 O O . ASP B 1 259 ? 17.281 -25.969 2.256 1 98.31 259 ASP B O 1
ATOM 4430 N N . ILE B 1 260 ? 16 -24.203 2.012 1 97.88 260 ILE B N 1
ATOM 4431 C CA . ILE B 1 260 ? 16.281 -24.203 0.581 1 97.88 260 ILE B CA 1
ATOM 4432 C C . ILE B 1 260 ? 17.328 -23.141 0.268 1 97.88 260 ILE B C 1
ATOM 4434 O O . ILE B 1 260 ? 17.531 -22.203 1.045 1 97.88 260 ILE B O 1
ATOM 4438 N N . ASP B 1 261 ? 17.938 -23.344 -0.867 1 97.81 261 ASP B N 1
ATOM 4439 C CA . ASP B 1 261 ? 19 -22.453 -1.306 1 97.81 261 ASP B CA 1
ATOM 4440 C C . ASP B 1 261 ? 18.531 -21.547 -2.43 1 97.81 261 ASP B C 1
ATOM 4442 O O . ASP B 1 261 ? 18.219 -22 -3.527 1 97.81 261 ASP B O 1
ATOM 4446 N N . PHE B 1 262 ? 18.453 -20.25 -2.178 1 98.38 262 PHE B N 1
ATOM 4447 C CA . PHE B 1 262 ? 18.125 -19.25 -3.18 1 98.38 262 PHE B CA 1
ATOM 4448 C C . PHE B 1 262 ? 18.844 -17.938 -2.887 1 98.38 262 PHE B C 1
ATOM 4450 O O . PHE B 1 262 ? 19.203 -17.656 -1.738 1 98.38 262 PHE B O 1
ATOM 4457 N N . GLU B 1 263 ? 19.016 -17.094 -3.922 1 98.31 263 GLU B N 1
ATOM 4458 C CA . GLU B 1 263 ? 19.719 -15.828 -3.82 1 98.31 263 GLU B CA 1
ATOM 4459 C C . GLU B 1 263 ? 18.859 -14.672 -4.309 1 98.31 263 GLU B C 1
ATOM 4461 O O . GLU B 1 263 ? 19 -13.539 -3.848 1 98.31 263 GLU B O 1
ATOM 4466 N N . ASP B 1 264 ? 18 -14.961 -5.277 1 98.5 264 ASP B N 1
ATOM 4467 C CA . ASP B 1 264 ? 17.156 -13.938 -5.898 1 98.5 264 ASP B CA 1
ATOM 4468 C C . ASP B 1 264 ? 15.672 -14.227 -5.648 1 98.5 264 ASP B C 1
ATOM 4470 O O . ASP B 1 264 ? 15.266 -15.383 -5.562 1 98.5 264 ASP B O 1
ATOM 4474 N N . THR B 1 265 ? 14.977 -13.156 -5.512 1 98.75 265 THR B N 1
ATOM 4475 C CA . THR B 1 265 ? 13.531 -13.297 -5.438 1 98.75 265 THR B CA 1
ATOM 4476 C C . THR B 1 265 ? 12.844 -12.484 -6.531 1 98.75 265 THR B C 1
ATOM 4478 O O . THR B 1 265 ? 13.336 -11.43 -6.93 1 98.75 265 THR B O 1
ATOM 4481 N N . HIS B 1 266 ? 11.742 -13.008 -7.035 1 98.56 266 HIS B N 1
ATOM 4482 C CA . HIS B 1 266 ? 10.875 -12.367 -8.016 1 98.56 266 HIS B CA 1
ATOM 4483 C C . HIS B 1 266 ? 9.438 -12.312 -7.52 1 98.56 266 HIS B C 1
ATOM 4485 O O . HIS B 1 266 ? 8.82 -13.352 -7.27 1 98.56 266 HIS B O 1
ATOM 4491 N N . GLY B 1 267 ? 8.906 -11.07 -7.449 1 98.06 267 GLY B N 1
ATOM 4492 C CA . GLY B 1 267 ? 7.621 -10.891 -6.797 1 98.06 267 GLY B CA 1
ATOM 4493 C C . GLY B 1 267 ? 6.48 -10.703 -7.777 1 98.06 267 GLY B C 1
ATOM 4494 O O . GLY B 1 267 ? 6.652 -10.891 -8.984 1 98.06 267 GLY B O 1
ATOM 4495 N N . ALA B 1 268 ? 5.332 -10.391 -7.254 1 97.19 268 ALA B N 1
ATOM 4496 C CA . ALA B 1 268 ? 4.039 -10.383 -7.926 1 97.19 268 ALA B CA 1
ATOM 4497 C C . ALA B 1 268 ? 3.959 -9.258 -8.953 1 97.19 268 ALA B C 1
ATOM 4499 O O . ALA B 1 268 ? 3.225 -9.352 -9.938 1 97.19 268 ALA B O 1
ATOM 4500 N N . PHE B 1 269 ? 4.75 -8.172 -8.711 1 96.94 269 PHE B N 1
ATOM 4501 C CA . PHE B 1 269 ? 4.605 -6.98 -9.547 1 96.94 269 PHE B CA 1
ATOM 4502 C C . PHE B 1 269 ? 5.938 -6.594 -10.172 1 96.94 269 PHE B C 1
ATOM 4504 O O . PHE B 1 269 ? 7 -6.883 -9.617 1 96.94 269 PHE B O 1
ATOM 4511 N N . THR B 1 270 ? 5.805 -5.945 -11.305 1 94.31 270 THR B N 1
ATOM 4512 C CA . THR B 1 270 ? 7.008 -5.496 -11.992 1 94.31 270 THR B CA 1
ATOM 4513 C C . THR B 1 270 ? 7.832 -4.574 -11.094 1 94.31 270 THR B C 1
ATOM 4515 O O . THR B 1 270 ? 7.285 -3.68 -10.445 1 94.31 270 THR B O 1
ATOM 4518 N N . GLY B 1 271 ? 9.078 -4.867 -11.016 1 93.19 271 GLY B N 1
ATOM 4519 C CA . GLY B 1 271 ? 9.961 -4.031 -10.211 1 93.19 271 GLY B CA 1
ATOM 4520 C C . GLY B 1 271 ? 10.148 -4.547 -8.797 1 93.19 271 GLY B C 1
ATOM 4521 O O . GLY B 1 271 ? 10.93 -3.986 -8.031 1 93.19 271 GLY B O 1
ATOM 4522 N N . HIS B 1 272 ? 9.508 -5.559 -8.477 1 94.56 272 HIS B N 1
ATOM 4523 C CA . HIS B 1 272 ? 9.602 -6.141 -7.145 1 94.56 272 HIS B CA 1
ATOM 4524 C C . HIS B 1 272 ? 10.539 -7.348 -7.137 1 94.56 272 HIS B C 1
ATOM 4526 O O . HIS B 1 272 ? 10.125 -8.453 -6.773 1 94.56 272 HIS B O 1
ATOM 4532 N N . GLU B 1 273 ? 11.75 -7.094 -7.504 1 96.5 273 GLU B N 1
ATOM 4533 C CA . GLU B 1 273 ? 12.797 -8.102 -7.516 1 96.5 273 GLU B CA 1
ATOM 4534 C C . GLU B 1 273 ? 13.961 -7.703 -6.609 1 96.5 273 GLU B C 1
ATOM 4536 O O . GLU B 1 273 ? 14.297 -6.52 -6.512 1 96.5 273 GLU B O 1
ATOM 4541 N N . ILE B 1 274 ? 14.461 -8.656 -5.945 1 97.81 274 ILE B N 1
ATOM 4542 C CA . ILE B 1 274 ? 15.719 -8.453 -5.227 1 97.81 274 ILE B CA 1
ATOM 4543 C C . ILE B 1 274 ? 16.75 -9.492 -5.672 1 97.81 274 ILE B C 1
ATOM 4545 O O . ILE B 1 274 ? 16.453 -10.688 -5.68 1 97.81 274 ILE B O 1
ATOM 4549 N N . LYS B 1 275 ? 17.906 -9.039 -6.066 1 96.75 275 LYS B N 1
ATOM 4550 C CA . LYS B 1 275 ? 19 -9.898 -6.492 1 96.75 275 LYS B CA 1
ATOM 4551 C C . LYS B 1 275 ? 20.078 -9.984 -5.406 1 96.75 275 LYS B C 1
ATOM 4553 O O . LYS B 1 275 ? 20.516 -8.961 -4.883 1 96.75 275 LYS B O 1
ATOM 4558 N N . GLY B 1 276 ? 20.375 -11.133 -5.062 1 97.19 276 GLY B N 1
ATOM 4559 C CA . GLY B 1 276 ? 21.469 -11.383 -4.129 1 97.19 276 GLY B CA 1
ATOM 4560 C C . GLY B 1 276 ? 21.047 -11.289 -2.678 1 97.19 276 GLY B C 1
ATOM 4561 O O . GLY B 1 276 ? 20.297 -10.383 -2.301 1 97.19 276 GLY B O 1
ATOM 4562 N N . ASN B 1 277 ? 21.422 -12.203 -1.867 1 97.19 277 ASN B N 1
ATOM 4563 C CA . ASN B 1 277 ? 21.297 -12.227 -0.414 1 97.19 277 ASN B CA 1
ATOM 4564 C C . ASN B 1 277 ? 19.844 -12.203 0.024 1 97.19 277 ASN B C 1
ATOM 4566 O O . ASN B 1 277 ? 19.531 -11.758 1.131 1 97.19 277 ASN B O 1
ATOM 4570 N N . SER B 1 278 ? 18.953 -12.578 -0.816 1 98.5 278 SER B N 1
ATOM 4571 C CA . SER B 1 278 ? 17.531 -12.469 -0.533 1 98.5 278 SER B CA 1
ATOM 4572 C C . SER B 1 278 ? 17.141 -13.312 0.676 1 98.5 278 SER B C 1
ATOM 4574 O O . SER B 1 278 ? 16.312 -12.891 1.487 1 98.5 278 SER B O 1
ATOM 4576 N N . LYS B 1 279 ? 17.766 -14.477 0.78 1 98.69 279 LYS B N 1
ATOM 4577 C CA . LYS B 1 279 ? 17.375 -15.367 1.87 1 98.69 279 LYS B CA 1
ATOM 4578 C C . LYS B 1 279 ? 17.609 -14.703 3.227 1 98.69 279 LYS B C 1
ATOM 4580 O O . LYS B 1 279 ? 16.703 -14.672 4.066 1 98.69 279 LYS B O 1
ATOM 4585 N N . ALA B 1 280 ? 18.734 -14.188 3.465 1 98.44 280 ALA B N 1
ATOM 4586 C CA . ALA B 1 280 ? 19.062 -13.508 4.719 1 98.44 280 ALA B CA 1
ATOM 4587 C C . ALA B 1 280 ? 18.125 -12.312 4.945 1 98.44 280 ALA B C 1
ATOM 4589 O O . ALA B 1 280 ? 17.703 -12.055 6.074 1 98.44 280 ALA B O 1
ATOM 4590 N N . MET B 1 281 ? 17.828 -11.617 3.902 1 98.69 281 MET B N 1
ATOM 4591 C CA . MET B 1 281 ? 16.984 -10.422 4 1 98.69 281 MET B CA 1
ATOM 4592 C C . MET B 1 281 ? 15.555 -10.789 4.359 1 98.69 281 MET B C 1
ATOM 4594 O O . MET B 1 281 ? 14.875 -10.031 5.051 1 98.69 281 MET B O 1
ATOM 4598 N N . VAL B 1 282 ? 15.062 -11.93 3.871 1 98.88 282 VAL B N 1
ATOM 4599 C CA . VAL B 1 282 ? 13.734 -12.391 4.25 1 98.88 282 VAL B CA 1
ATOM 4600 C C . VAL B 1 282 ? 13.664 -12.594 5.762 1 98.88 282 VAL B C 1
ATOM 4602 O O . VAL B 1 282 ? 12.758 -12.086 6.426 1 98.88 282 VAL B O 1
ATOM 4605 N N . LEU B 1 283 ? 14.633 -13.312 6.285 1 98.88 283 LEU B N 1
ATOM 4606 C CA . LEU B 1 283 ? 14.641 -13.578 7.719 1 98.88 283 LEU B CA 1
ATOM 4607 C C . LEU B 1 283 ? 14.766 -12.281 8.508 1 98.88 283 LEU B C 1
ATOM 4609 O O . LEU B 1 283 ? 14.039 -12.07 9.484 1 98.88 283 LEU B O 1
ATOM 4613 N N . GLU B 1 284 ? 15.703 -11.43 8.133 1 98.75 284 GLU B N 1
ATOM 4614 C CA . GLU B 1 284 ? 15.891 -10.156 8.82 1 98.75 284 GLU B CA 1
ATOM 4615 C C . GLU B 1 284 ? 14.609 -9.336 8.828 1 98.75 284 GLU B C 1
ATOM 4617 O O . GLU B 1 284 ? 14.219 -8.789 9.859 1 98.75 284 GLU B O 1
ATOM 4622 N N . SER B 1 285 ? 13.938 -9.227 7.676 1 98.88 285 SER B N 1
ATOM 4623 C CA . SER B 1 285 ? 12.688 -8.484 7.574 1 98.88 285 SER B CA 1
ATOM 4624 C C . SER B 1 285 ? 11.609 -9.086 8.469 1 98.88 285 SER B C 1
ATOM 4626 O O . SER B 1 285 ? 10.859 -8.359 9.117 1 98.88 285 SER B O 1
ATOM 4628 N N . ALA B 1 286 ? 11.539 -10.406 8.461 1 98.94 286 ALA B N 1
ATOM 4629 C CA . ALA B 1 286 ? 10.562 -11.094 9.305 1 98.94 286 ALA B CA 1
ATOM 4630 C C . ALA B 1 286 ? 10.773 -10.75 10.773 1 98.94 286 ALA B C 1
ATOM 4632 O O . ALA B 1 286 ? 9.82 -10.461 11.5 1 98.94 286 ALA B O 1
ATOM 4633 N N . LYS B 1 287 ? 12.031 -10.773 11.203 1 98.88 287 LYS B N 1
ATOM 4634 C CA . LYS B 1 287 ? 12.359 -10.445 12.586 1 98.88 287 LYS B CA 1
ATOM 4635 C C . LYS B 1 287 ? 11.969 -9.008 12.914 1 98.88 287 LYS B C 1
ATOM 4637 O O . LYS B 1 287 ? 11.398 -8.734 13.969 1 98.88 287 LYS B O 1
ATOM 4642 N N . ILE B 1 288 ? 12.25 -8.109 12.031 1 98.81 288 ILE B N 1
ATOM 4643 C CA . ILE B 1 288 ? 11.938 -6.699 12.242 1 98.81 288 ILE B CA 1
ATOM 4644 C C . ILE B 1 288 ? 10.43 -6.52 12.375 1 98.81 288 ILE B C 1
ATOM 4646 O O . ILE B 1 288 ? 9.953 -5.824 13.273 1 98.81 288 ILE B O 1
ATOM 4650 N N . ILE B 1 289 ? 9.672 -7.145 11.484 1 98.69 289 ILE B N 1
ATOM 4651 C CA . ILE B 1 289 ? 8.219 -7 11.445 1 98.69 289 ILE B CA 1
ATOM 4652 C C . ILE B 1 289 ? 7.613 -7.578 12.727 1 98.69 289 ILE B C 1
ATOM 4654 O O . ILE B 1 289 ? 6.734 -6.965 13.336 1 98.69 289 ILE B O 1
ATOM 4658 N N . VAL B 1 290 ? 8.062 -8.719 13.141 1 98.81 290 VAL B N 1
ATOM 4659 C CA . VAL B 1 290 ? 7.551 -9.359 14.344 1 98.81 290 VAL B CA 1
ATOM 4660 C C . VAL B 1 290 ? 7.871 -8.508 15.57 1 98.81 290 VAL B C 1
ATOM 4662 O O . VAL B 1 290 ? 7.016 -8.305 16.438 1 98.81 290 VAL B O 1
ATOM 4665 N N . LYS B 1 291 ? 9.055 -7.984 15.633 1 98.69 291 LYS B N 1
ATOM 4666 C CA . LYS B 1 291 ? 9.43 -7.09 16.719 1 98.69 291 LYS B CA 1
ATOM 4667 C C . LYS B 1 291 ? 8.57 -5.832 16.734 1 98.69 291 LYS B C 1
ATOM 4669 O O . LYS B 1 291 ? 8.078 -5.41 17.781 1 98.69 291 LYS B O 1
ATOM 4674 N N . ALA B 1 292 ? 8.375 -5.258 15.586 1 98.38 292 ALA B N 1
ATOM 4675 C CA . ALA B 1 292 ? 7.586 -4.039 15.453 1 98.38 292 ALA B CA 1
ATOM 4676 C C . ALA B 1 292 ? 6.141 -4.266 15.883 1 98.38 292 ALA B C 1
ATOM 4678 O O . ALA B 1 292 ? 5.484 -3.352 16.391 1 98.38 292 ALA B O 1
ATOM 4679 N N . SER B 1 293 ? 5.672 -5.492 15.711 1 98.12 293 SER B N 1
ATOM 4680 C CA . SER B 1 293 ? 4.301 -5.84 16.062 1 98.12 293 SER B CA 1
ATOM 4681 C C . SER B 1 293 ? 4.152 -6.023 17.578 1 98.12 293 SER B C 1
ATOM 4683 O O . SER B 1 293 ? 3.055 -6.305 18.062 1 98.12 293 SER B O 1
ATOM 4685 N N . GLY B 1 294 ? 5.23 -5.922 18.281 1 98 294 GLY B N 1
ATOM 4686 C CA . GLY B 1 294 ? 5.152 -5.941 19.734 1 98 294 GLY B CA 1
ATOM 4687 C C . GLY B 1 294 ? 5.582 -7.266 20.344 1 98 294 GLY B C 1
ATOM 4688 O O . GLY B 1 294 ? 5.48 -7.465 21.547 1 98 294 GLY B O 1
ATOM 4689 N N . TYR B 1 295 ? 6.055 -8.211 19.5 1 98.12 295 TYR B N 1
ATOM 4690 C CA . TYR B 1 295 ? 6.504 -9.516 20 1 98.12 295 TYR B CA 1
ATOM 4691 C C . TYR B 1 295 ? 8.016 -9.531 20.172 1 98.12 295 TYR B C 1
ATOM 4693 O O . TYR B 1 295 ? 8.75 -9.984 19.281 1 98.12 295 TYR B O 1
ATOM 4701 N N . LEU B 1 296 ? 8.461 -9.281 21.359 1 97.5 296 LEU B N 1
ATOM 4702 C CA . LEU B 1 296 ? 9.875 -9.008 21.625 1 97.5 296 LEU B CA 1
ATOM 4703 C C . LEU B 1 296 ? 10.625 -10.289 21.953 1 97.5 296 LEU B C 1
ATOM 4705 O O . LEU B 1 296 ? 11.852 -10.328 21.891 1 97.5 296 LEU B O 1
ATOM 4709 N N . GLU B 1 297 ? 9.945 -11.352 22.297 1 97.75 297 GLU B N 1
ATOM 4710 C CA . GLU B 1 297 ? 10.602 -12.586 22.703 1 97.75 297 GLU B CA 1
ATOM 4711 C C . GLU B 1 297 ? 10.117 -13.773 21.859 1 97.75 297 GLU B C 1
ATOM 4713 O O . GLU B 1 297 ? 10.172 -14.914 22.312 1 97.75 297 GLU B O 1
ATOM 4718 N N . HIS B 1 298 ? 9.664 -13.523 20.766 1 98.19 298 HIS B N 1
ATOM 4719 C CA . HIS B 1 298 ? 9.141 -14.578 19.891 1 98.19 298 HIS B CA 1
ATOM 4720 C C . HIS B 1 298 ? 10.25 -15.523 19.453 1 98.19 298 HIS B C 1
ATOM 4722 O O . HIS B 1 298 ? 11.383 -15.094 19.219 1 98.19 298 HIS B O 1
ATOM 4728 N N . PRO B 1 299 ? 9.969 -16.828 19.203 1 98.62 299 PRO B N 1
ATOM 4729 C CA . PRO B 1 299 ? 10.977 -17.828 18.828 1 98.62 299 PRO B CA 1
ATOM 4730 C C . PRO B 1 299 ? 11.695 -17.5 17.531 1 98.62 299 PRO B C 1
ATOM 4732 O O . PRO B 1 299 ? 12.781 -18.031 17.266 1 98.62 299 PRO B O 1
ATOM 4735 N N . ILE B 1 300 ? 11.156 -16.641 16.734 1 98.62 300 ILE B N 1
ATOM 4736 C CA . ILE B 1 300 ? 11.766 -16.312 15.453 1 98.62 300 ILE B CA 1
ATOM 4737 C C . ILE B 1 300 ? 13.133 -15.672 15.68 1 98.62 300 ILE B C 1
ATOM 4739 O O . ILE B 1 300 ? 14 -15.734 14.812 1 98.62 300 ILE B O 1
ATOM 4743 N N . PHE B 1 301 ? 13.359 -15.078 16.781 1 98.44 301 PHE B N 1
ATOM 4744 C CA . PHE B 1 301 ? 14.602 -14.359 17.062 1 98.44 301 PHE B CA 1
ATOM 4745 C C . PHE B 1 301 ? 15.742 -15.328 17.312 1 98.44 301 PHE B C 1
ATOM 4747 O O . PHE B 1 301 ? 16.906 -14.93 17.328 1 98.44 301 PHE B O 1
ATOM 4754 N N . LEU B 1 302 ? 15.445 -16.609 17.422 1 98.06 302 LEU B N 1
ATOM 4755 C CA . LEU B 1 302 ? 16.453 -17.641 17.609 1 98.06 302 LEU B CA 1
ATOM 4756 C C . LEU B 1 302 ? 16.891 -18.25 16.281 1 98.06 302 LEU B C 1
ATOM 4758 O O . LEU B 1 302 ? 17.797 -19.078 16.234 1 98.06 302 LEU B O 1
ATOM 4762 N N . GLU B 1 303 ? 16.203 -17.953 15.242 1 98 303 GLU B N 1
ATOM 4763 C CA . GLU B 1 303 ? 16.562 -18.438 13.914 1 98 303 GLU B CA 1
ATOM 4764 C C . GLU B 1 303 ? 17.891 -17.859 13.461 1 98 303 GLU B C 1
ATOM 4766 O O . GLU B 1 303 ? 18.25 -16.734 13.844 1 98 303 GLU B O 1
#